Protein 9C79 (pdb70)

Sequence (460 aa):
VQLQESGPGQVVKPSETLSSLTTCSVSGASVTVDYWSWIRQTPERGLEWIGYISYTGRTNYNPSLLKKSSRVTISTDTAKNQVSLKLSSVTAADTAVYYCTRDRRSECPDGSCFAYVMAVWGHGTTVTVSSASSTKGPSVFPLAPSSKSTSGGTTAALGCCLVKDYFPEPVVTVSWNSGALTSGVHTFPAVLQSSGLYSLSSSVVTVPSSSLGTQTYICNVNHKPSNTKKVDKKVEPKSDIVMTQSPESLAVSLGERRATTINCKSNQSLLYSSTNKNYLVWYLLQKPGQPPKLLIYWASTRESGVPDRFSSGSGSGTDFTLTISSLQAEDVAVYYCQQYYLSPLTFGGGTTVEIKRTVAAPSVFIFPPSDEQLKSGTASVVCLLNNFYPREEAKVQWKVDNALQSGNSQESVVTEEQDSKDSTYSLSSTLTLSKADYEKHKVYACEVTQGTTSVTKSFNRGEPADGNNPDPNANPNVDPN

Secondary structure (DSSP, 8-state):
-TT--PEES-SS-----/-EEEEE--SEE-TTS-EEEEEEEESS-TTSSEEEEEEEETTTEEEEEEEEETTS-EEE-GGGTT-EEEEEETTTTEEEEEE-S--GGG-EEEEEEEEEEE-SSSEEEEEEEEEE---EEEEE-SSPPBPPEEEEEPPBSS-SSTTEEEEEEEEEEEBSS--EEEEGGGTB-TTEEEPPPEE-TTS-EEEEEEEEEEGGGTTT---EEEEEEGGGTEEEEEE-PPB-/---EEEE-SEEEEETT--EEEEEEESS--EETTTTEE-EEEEEE-TTS--EEEEETTTEEPTTS-TTEEEEEETTEEEEEESS--GGG-EEEEEEE-SSSSPEE---EEEEEE---BPPEEEEEPPPHHHHTTTEEEEEEEEEEEBSS--EEEEEETTEEP-SSEEEEEPPPPTTT--EEEEEEEEEEHHHHHT--EEEEEEEETTEEEEEEEETT-

Nearest PDB structures (foldseek):
  9c79-assembly1_H  TM=1.004E+00  e=1.188E-42  Homo sapiens
  5fhb-assembly1_H  TM=9.558E-01  e=7.462E-35  Homo sapiens
  8g19-assembly1_H  TM=9.556E-01  e=5.762E-33  Homo sapiens
  6med-assembly2_C  TM=9.195E-01  e=4.012E-31  Homo sapiens
  7s08-assembly2_A  TM=7.778E-01  e=1.285E-31  Homo sapiens

Structure (mmCIF, N/CA/C/O backbone):
data_9C79
#
_entry.id   9C79
#
_cell.length_a   77.493
_cell.length_b   73.892
_cell.length_c   86.573
_cell.angle_alpha   90.000
_cell.angle_beta   104.132
_cell.angle_gamma   90.000
#
_symmetry.space_group_name_H-M   'C 1 2 1'
#
loop_
_entity.id
_entity.type
_entity.pdbx_description
1 polymer 'Monoclonal antibody MAD21-101 Fab Heavy Chain'
2 polymer 'Monoclonal antibody MAD21-101 Fab Light Chain'
3 polymer 'Circumsporozoite protein'
4 branched alpha-L-fucopyranose-(1-6)-2-acetamido-2-deoxy-beta-D-glucopyranose
5 non-polymer 1,2-ETHANEDIOL
6 water water
#
loop_
_atom_site.group_PDB
_atom_site.id
_atom_site.type_symbol
_atom_site.label_atom_id
_atom_site.label_alt_id
_atom_site.label_comp_id
_atom_site.label_asym_id
_atom_site.label_entity_id
_atom_site.label_seq_id
_atom_site.pdbx_PDB_ins_code
_atom_site.Cartn_x
_atom_site.Cartn_y
_atom_site.Cartn_z
_atom_site.occupancy
_atom_site.B_iso_or_equiv
_atom_site.auth_seq_id
_atom_site.auth_comp_id
_atom_site.auth_asym_id
_atom_site.auth_atom_id
_atom_site.pdbx_PDB_model_num
ATOM 15 N N . VAL A 1 2 ? -15.00217 1.16825 35.51632 1.000 17.25489 2 VAL H N 1
ATOM 16 C CA . VAL A 1 2 ? -14.02649 2.14439 35.03200 1.000 19.57847 2 VAL H CA 1
ATOM 17 C C . VAL A 1 2 ? -14.00871 2.03911 33.53032 1.000 18.39278 2 VAL H C 1
ATOM 18 O O . VAL A 1 2 ? -13.95814 0.94370 32.99178 1.000 18.42950 2 VAL H O 1
ATOM 31 N N . GLN A 1 3 ? -14.07408 3.17409 32.85007 1.000 15.61589 3 GLN H N 1
ATOM 32 C CA . GLN A 1 3 ? -14.10352 3.16250 31.38918 1.000 17.39731 3 GLN H CA 1
ATOM 33 C C . GLN A 1 3 ? -13.17185 4.23558 30.85895 1.000 17.28931 3 GLN H C 1
ATOM 34 O O . GLN A 1 3 ? -13.27067 5.39722 31.24576 1.000 15.42903 3 GLN H O 1
ATOM 48 N N . LEU A 1 4 ? -12.27500 3.84726 29.95438 1.000 15.35595 4 LEU H N 1
ATOM 49 C CA . LEU A 1 4 ? -11.34447 4.75769 29.30011 1.000 16.30335 4 LEU H CA 1
ATOM 50 C C . LEU A 1 4 ? -11.67561 4.79128 27.81563 1.000 14.36618 4 LEU H C 1
ATOM 51 O O . LEU A 1 4 ? -11.93164 3.74530 27.21454 1.000 15.90747 4 LEU H O 1
ATOM 67 N N . GLN A 1 5 ? -11.69776 5.98402 27.23194 1.000 14.68100 5 GLN H N 1
ATOM 68 C CA . GLN A 1 5 ? -12.00004 6.13033 25.80754 1.000 17.04784 5 GLN H CA 1
ATOM 69 C C . GLN A 1 5 ? -11.00722 7.08440 25.15665 1.000 17.02943 5 GLN H C 1
ATOM 70 O O . GLN A 1 5 ? -10.99150 8.28087 25.46686 1.000 14.81684 5 GLN H O 1
ATOM 84 N N . GLU A 1 6 ? -10.21062 6.55391 24.23221 1.000 17.13312 6 GLU H N 1
ATOM 85 C CA . GLU A 1 6 ? -9.22667 7.33573 23.49786 1.000 13.47216 6 GLU H CA 1
ATOM 86 C C . GLU A 1 6 ? -9.88342 8.03337 22.31696 1.000 15.93659 6 GLU H C 1
ATOM 87 O O . GLU A 1 6 ? -10.78747 7.48807 21.67587 1.000 19.81980 6 GLU H O 1
ATOM 99 N N . SER A 1 7 ? -9.42382 9.24892 22.02752 1.000 14.74943 7 SER H N 1
ATOM 100 C CA . SER A 1 7 ? -9.82072 9.97167 20.82839 1.000 17.81650 7 SER H CA 1
ATOM 101 C C . SER A 1 7 ? -8.56530 10.36998 20.07943 1.000 20.87229 7 SER H C 1
ATOM 102 O O . SER A 1 7 ? -7.57898 10.79433 20.68515 1.000 16.90107 7 SER H O 1
ATOM 110 N N . GLY A 1 8 ? -8.61274 10.21736 18.76275 1.000 18.82227 8 GLY H N 1
ATOM 111 C CA . GLY A 1 8 ? -7.47816 10.52550 17.92133 1.000 24.15169 8 GLY H CA 1
ATOM 112 C C . GLY A 1 8 ? -7.90257 10.87047 16.51181 1.000 17.81795 8 GLY H C 1
ATOM 113 O O . GLY A 1 8 ? -9.07652 10.78218 16.14559 1.000 21.64436 8 GLY H O 1
ATOM 117 N N . PRO A 1 9 ? -6.92101 11.22287 15.67721 1.000 19.18199 9 PRO H N 1
ATOM 118 C CA . PRO A 1 9 ? -7.20818 11.77028 14.34860 1.000 19.29727 9 PRO H CA 1
ATOM 119 C C . PRO A 1 9 ? -7.35824 10.75807 13.22962 1.000 17.82545 9 PRO H C 1
ATOM 120 O O . PRO A 1 9 ? -7.75076 11.14991 12.12291 1.000 21.12063 9 PRO H O 1
ATOM 131 N N . GLY A 1 10 ? -7.05887 9.49220 13.46303 1.000 15.15188 10 GLY H N 1
ATOM 132 C CA . GLY A 1 10 ? -7.10894 8.49513 12.41775 1.000 13.00119 10 GLY H CA 1
ATOM 133 C C . GLY A 1 10 ? -5.78479 8.49598 11.68242 1.000 14.08947 10 GLY H C 1
ATOM 134 O O . GLY A 1 10 ? -4.89617 7.70696 11.97722 1.000 23.76472 10 GLY H O 1
ATOM 138 N N . GLN A 1 11 ? -5.62036 9.42655 10.75655 1.000 13.45430 11 GLN H N 1
ATOM 139 C CA . GLN A 1 11 ? -4.37196 9.59447 10.03847 1.000 13.48122 11 GLN H CA 1
ATOM 140 C C . GLN A 1 11 ? -3.68031 10.88542 10.47162 1.000 14.94174 11 GLN H C 1
ATOM 141 O O . GLN A 1 11 ? -4.33338 11.89636 10.76034 1.000 15.19985 11 GLN H O 1
ATOM 155 N N . VAL A 1 12 ? -2.35374 10.82713 10.55241 1.000 12.50812 12 VAL H N 1
ATOM 156 C CA A VAL A 1 12 ? -1.49851 11.99928 10.69516 0.708 13.72483 12 VAL H CA 1
ATOM 157 C CA B VAL A 1 12 ? -1.50113 12.00086 10.69036 0.292 13.84168 12 VAL H CA 1
ATOM 158 C C . VAL A 1 12 ? -0.45011 11.94164 9.59143 1.000 13.87110 12 VAL H C 1
ATOM 159 O O . VAL A 1 12 ? -0.05439 10.86419 9.14021 1.000 13.99943 12 VAL H O 1
ATOM 182 N N . LYS A 1 13 ? 0.00191 13.11434 9.15031 1.000 14.28336 13 LYS H N 1
ATOM 183 C CA . LYS A 1 13 ? 0.99192 13.15750 8.08125 1.000 16.75995 13 LYS H CA 1
ATOM 184 C C . LYS A 1 13 ? 2.40884 13.15078 8.65954 1.000 14.21212 13 LYS H C 1
ATOM 185 O O . LYS A 1 13 ? 2.62920 13.60029 9.79561 1.000 14.25225 13 LYS H O 1
ATOM 204 N N . PRO A 1 14 ? 3.38637 12.65090 7.89735 1.000 12.24506 14 PRO H N 1
ATOM 205 C CA .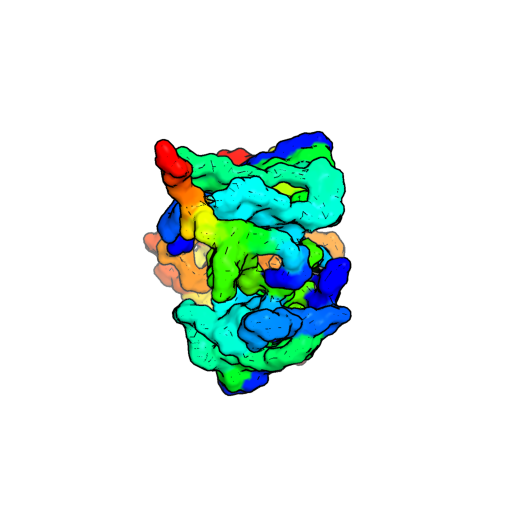 PRO A 1 14 ? 4.76029 12.56846 8.40313 1.000 14.40670 14 PRO H CA 1
ATOM 206 C C . PRO A 1 14 ? 5.27826 13.91048 8.89075 1.000 14.25368 14 PRO H C 1
ATOM 207 O O . PRO A 1 14 ? 4.99247 14.95592 8.31060 1.000 14.96566 14 PRO H O 1
ATOM 218 N N . SER A 1 15 ? 5.98323 13.87303 10.01726 1.000 14.54469 15 SER H N 1
ATOM 219 C CA . SER A 1 15 ? 6.66139 14.98299 10.63423 1.000 13.92274 15 SER H CA 1
ATOM 220 C C . SER A 1 15 ? 5.71932 15.87857 11.42614 1.000 17.42155 15 SER H C 1
ATOM 221 O O . SER A 1 15 ? 6.19018 16.82152 12.07248 1.000 17.79294 15 SER H O 1
ATOM 229 N N . GLU A 1 16 ? 4.41721 15.61286 11.42201 1.000 12.11389 16 GLU H N 1
ATOM 230 C CA . GLU A 1 16 ? 3.47323 16.32721 12.25652 1.000 14.14975 16 GLU H CA 1
ATOM 231 C C . GLU A 1 16 ? 3.52576 15.77622 13.68093 1.000 13.22076 16 GLU H C 1
ATOM 232 O O . GLU A 1 16 ? 4.24200 14.82227 13.99660 1.000 15.36413 16 GLU H O 1
ATOM 244 N N . THR A 1 17 ? 2.77298 16.42697 14.55761 1.000 15.84855 17 THR H N 1
ATOM 245 C CA . THR A 1 17 ? 2.63629 15.98486 15.92933 1.000 12.73065 17 THR H CA 1
ATOM 246 C C . THR A 1 17 ? 1.30100 15.26885 16.06391 1.000 15.84624 17 THR H C 1
ATOM 247 O O . THR A 1 17 ? 0.25902 15.78567 15.63716 1.000 20.44907 17 THR H O 1
ATOM 258 N N . LEU A 1 18 ? 1.34368 14.08252 16.66481 1.000 13.61270 18 LEU H N 1
ATOM 259 C CA . LEU A 1 18 ? 0.15582 13.32084 17.02190 1.000 13.46754 18 LEU H CA 1
ATOM 260 C C . LEU A 1 18 ? -0.32593 13.77401 18.39054 1.000 14.72339 18 LEU H C 1
ATOM 261 O O . LEU A 1 18 ? 0.46925 13.84710 19.32229 1.000 15.41547 18 LEU H O 1
ATOM 277 N N A SER A 1 19 ? -1.63060 14.02888 18.51184 0.398 14.60841 19 SER H N 1
ATOM 278 N N B SER A 1 19 ? -1.60503 14.11289 18.48528 0.602 14.19234 19 SER H N 1
ATOM 279 C CA A SER A 1 19 ? -2.24373 14.45288 19.77130 0.398 13.22659 19 SER H CA 1
ATOM 280 C CA B SER A 1 19 ? -2.23530 14.42482 19.76141 0.602 13.15984 19 SER H CA 1
ATOM 281 C C A SER A 1 19 ? -3.43920 13.56168 20.08061 0.398 15.43023 19 SER H C 1
ATOM 282 C C B SER A 1 19 ? -3.35919 13.42945 19.99436 0.602 14.48709 19 SER H C 1
ATOM 283 O O A SER A 1 19 ? -4.43829 13.59565 19.36121 0.398 10.22520 19 SER H O 1
ATOM 284 O O B SER A 1 19 ? -4.20036 13.22694 19.11763 0.602 17.19464 19 SER H O 1
ATOM 299 N N . LEU A 1 20 ? -3.35925 12.79871 21.17460 1.000 14.74676 20 LEU H N 1
ATOM 300 C CA . LEU A 1 20 ? -4.42940 11.90557 21.58516 1.000 12.94526 20 LEU H CA 1
ATOM 301 C C . LEU A 1 20 ? -4.95306 12.30884 22.95778 1.000 12.12716 20 LEU H C 1
ATOM 302 O O . LEU A 1 20 ? -4.21646 12.85873 23.78433 1.000 15.64384 20 LEU H O 1
ATOM 319 N N . THR A 1 21 ? -6.23031 12.00452 23.20335 1.000 13.40264 21 THR H N 1
ATOM 320 C CA A THR A 1 21 ? -6.87914 12.25655 24.48757 0.626 14.47156 21 THR H CA 1
ATOM 321 C CA B THR A 1 21 ? -6.82531 12.23496 24.51202 0.374 14.61747 21 THR H CA 1
ATOM 322 C C . THR A 1 21 ? -7.48822 10.95888 24.99618 1.000 16.30255 21 THR H C 1
ATOM 323 O O . THR A 1 21 ? -7.96526 10.14518 24.21762 1.000 17.42470 21 THR H O 1
ATOM 344 N N . CYS A 1 22 ? -7.48154 10.77785 26.30966 1.000 13.81092 22 CYS H N 1
ATOM 345 C CA . CYS A 1 22 ? -8.11315 9.64234 26.96754 1.000 16.57081 22 CYS H CA 1
ATOM 346 C C . CYS A 1 22 ? -9.15288 10.20371 27.93251 1.000 15.61340 22 CYS H C 1
ATOM 347 O O . CYS A 1 22 ? -8.79211 10.89163 28.89595 1.000 18.03996 22 CYS H O 1
ATOM 354 N N . SER A 1 23 ? -10.42829 9.90742 27.67446 1.000 15.92200 23 SER H N 1
ATOM 355 C CA . SER A 1 23 ? -11.52143 10.33765 28.54314 1.000 17.67068 23 SER H CA 1
ATOM 356 C C . SER A 1 23 ? -11.79582 9.23592 29.55204 1.000 15.68506 23 SER H C 1
ATOM 357 O O . SER A 1 23 ? -11.90497 8.06567 29.18037 1.000 18.58979 23 SER H O 1
ATOM 365 N N . VAL A 1 24 ? -11.87905 9.60311 30.82992 1.000 16.60013 24 VAL H N 1
ATOM 366 C CA . VAL A 1 24 ? -11.91634 8.63406 31.92422 1.000 14.14826 24 VAL H CA 1
ATOM 367 C C . VAL A 1 24 ? -13.22662 8.78239 32.68603 1.000 16.53758 24 VAL H C 1
ATOM 368 O O . VAL A 1 24 ? -13.58961 9.88893 33.07736 1.000 18.57069 24 VAL H O 1
ATOM 381 N N . SER A 1 25 ? -13.92461 7.66058 32.87656 1.000 14.66806 25 SER H N 1
ATOM 382 C CA . SER A 1 25 ? -15.11998 7.56825 33.71441 1.000 18.04767 25 SER H CA 1
ATOM 383 C C . SER A 1 25 ? -14.94963 6.48660 34.77939 1.000 18.65581 25 SER H C 1
ATOM 384 O O . SER A 1 25 ? -14.34233 5.43999 34.54615 1.000 17.71684 25 SER H O 1
ATOM 392 N N . GLY A 1 26 ? -15.51733 6.73319 35.96544 1.000 17.80420 26 GLY H N 1
ATOM 393 C CA . GLY A 1 26 ? -15.46066 5.76686 37.04678 1.000 18.22345 26 GLY H CA 1
ATOM 394 C C . GLY A 1 26 ? -14.16770 5.74867 37.82880 1.000 14.85157 26 GLY H C 1
ATOM 395 O O . GLY A 1 26 ? -13.96497 4.83603 38.65225 1.000 20.30854 26 GLY H O 1
ATOM 399 N N . ALA A 1 27 ? -13.29257 6.72566 37.60448 1.000 15.73503 27 ALA H N 1
ATOM 400 C CA . ALA A 1 27 ? -12.01420 6.86037 38.28913 1.000 15.04724 27 ALA H CA 1
ATOM 401 C C . ALA A 1 27 ? -11.55258 8.29129 38.08232 1.000 15.48655 27 ALA H C 1
ATOM 402 O O . ALA A 1 27 ? -11.97559 8.95848 37.14180 1.000 17.46607 27 ALA H O 1
ATOM 409 N N . SER A 1 28 ? -10.68317 8.76484 38.96299 1.000 17.87113 28 SER H N 1
ATOM 410 C CA . SER A 1 28 ? -10.18081 10.12866 38.87809 1.000 16.88929 28 SER H CA 1
ATOM 411 C C . SER A 1 28 ? -8.74529 10.13940 38.36902 1.000 15.21401 28 SER H C 1
ATOM 412 O O . SER A 1 28 ? -7.90484 9.37021 38.84183 1.000 16.36116 28 SER H O 1
ATOM 420 N N . VAL A 1 29 ? -8.44913 11.03843 37.42321 1.000 17.39371 29 VAL H N 1
ATOM 421 C CA . VAL A 1 29 ? -7.06788 11.18487 36.96742 1.000 16.48930 29 VAL H CA 1
ATOM 422 C C . VAL A 1 29 ? -6.15164 11.78991 38.02447 1.000 19.97958 29 VAL H C 1
ATOM 423 O O . VAL A 1 29 ? -4.92774 11.80606 37.83352 1.000 19.11170 29 VAL H O 1
ATOM 436 N N . THR A 1 30 ? -6.70242 12.27060 39.14749 1.000 17.31397 30 THR H N 1
ATOM 437 C CA . THR A 1 30 ? -5.88608 12.70447 40.27928 1.000 17.86890 30 THR H CA 1
ATOM 438 C C . THR A 1 30 ? -5.30296 11.54992 41.09426 1.000 17.98154 30 THR H C 1
ATOM 439 O O . THR A 1 30 ? -4.48737 11.79842 41.99571 1.000 18.04004 30 THR H O 1
ATOM 450 N N . VAL A 1 31 ? -5.68596 10.31011 40.81336 1.000 17.90487 31 VAL H N 1
ATOM 451 C CA . VAL A 1 31 ? -5.30547 9.15460 41.61416 1.000 15.34573 31 VAL H CA 1
ATOM 452 C C . VAL A 1 31 ? -4.47489 8.19301 40.77315 1.000 17.29475 31 VAL H C 1
ATOM 453 O O . VAL A 1 31 ? -4.75330 7.99696 39.58573 1.000 17.42317 31 VAL H O 1
ATOM 466 N N . ASP A 1 32 ? -3.48237 7.58014 41.40069 1.000 16.66271 32 ASP H N 1
ATOM 467 C CA . ASP A 1 32 ? -2.68335 6.47090 40.82895 1.000 14.18500 32 ASP H CA 1
ATOM 468 C C . ASP A 1 32 ? -1.95872 6.94210 39.55611 1.000 16.24155 32 ASP H C 1
ATOM 469 O O . ASP A 1 32 ? -1.49299 8.09167 39.49204 1.000 16.37987 32 ASP H O 1
ATOM 478 N N . TYR A 1 33 ? -1.83923 6.06967 38.55898 1.000 15.44204 33 TYR H N 1
ATOM 479 C CA . TYR A 1 33 ? -0.93330 6.24342 37.43169 1.000 14.08092 33 TYR H CA 1
ATOM 480 C C . TYR A 1 33 ? -1.68887 5.95942 36.14239 1.000 13.32194 33 TYR H C 1
ATOM 481 O O . TYR A 1 33 ? -2.63536 5.17923 36.12411 1.000 13.80887 33 TYR H O 1
ATOM 499 N N . TRP A 1 34 ? -1.24531 6.59557 35.05517 1.000 13.89982 34 TRP H N 1
ATOM 500 C CA . TRP A 1 34 ? -1.94382 6.51900 33.77489 1.000 11.19643 34 TRP H CA 1
ATOM 501 C C . TRP A 1 34 ? -0.87926 6.36764 32.70796 1.000 13.57832 34 TRP H C 1
ATOM 502 O O . TRP A 1 34 ? -0.02392 7.24843 32.57330 1.000 14.16140 34 TRP H O 1
ATOM 523 N N . SER A 1 35 ? -0.92601 5.25276 31.97692 1.000 14.63482 35 SER H N 1
ATOM 524 C CA . SER A 1 35 ? 0.05856 4.93557 30.95041 1.000 11.60560 35 SER H CA 1
ATOM 525 C C . SER A 1 35 ? -0.54489 5.09818 29.55894 1.000 12.77876 35 SER H C 1
ATOM 526 O O . SER A 1 35 ? -1.75903 5.03931 29.35652 1.000 13.23714 35 SER H O 1
ATOM 534 N N . TRP A 1 36 ? 0.34477 5.24973 28.58433 1.000 13.38964 36 TRP H N 1
ATOM 535 C CA . TRP A 1 36 ? 0.00299 5.06978 27.18829 1.000 10.15837 36 TRP H CA 1
ATOM 536 C C . TRP A 1 36 ? 0.82537 3.92169 26.63401 1.000 11.34387 36 TRP H C 1
ATOM 537 O O . TRP A 1 36 ? 2.01938 3.82737 26.92296 1.000 13.52251 36 TRP H O 1
ATOM 558 N N . ILE A 1 37 ? 0.15793 3.03963 25.87263 1.000 13.56628 37 ILE H N 1
ATOM 559 C CA . ILE A 1 37 ? 0.71822 1.85206 25.23799 1.000 11.48556 37 ILE H CA 1
ATOM 560 C C . ILE A 1 37 ? 0.40128 1.93919 23.75423 1.000 12.12914 37 ILE H C 1
ATOM 561 O O . ILE A 1 37 ? -0.62538 2.49035 23.35821 1.000 12.52211 37 ILE H O 1
ATOM 577 N N . ARG A 1 38 ? 1.26334 1.36862 22.92010 1.000 10.15075 38 ARG H N 1
ATOM 578 C CA . ARG A 1 38 ? 0.89572 1.17725 21.52710 1.000 10.76447 38 ARG H CA 1
ATOM 579 C C . ARG A 1 38 ? 1.22556 -0.23909 21.06842 1.000 11.03637 38 ARG H C 1
ATOM 580 O O . ARG A 1 38 ? 2.10160 -0.92199 21.59847 1.000 13.63946 38 ARG H O 1
ATOM 601 N N . GLN A 1 39 ? 0.51056 -0.65353 20.03452 1.000 10.08170 39 GLN H N 1
ATOM 602 C CA . GLN A 1 39 ? 0.56198 -2.02816 19.56407 1.000 9.54978 39 GLN H CA 1
ATOM 603 C C . GLN A 1 39 ? 0.65800 -2.06170 18.04553 1.000 9.19947 39 GLN H C 1
ATOM 604 O O . GLN A 1 39 ? -0.11492 -1.38967 17.33739 1.000 11.38796 39 GLN H O 1
ATOM 618 N N . THR A 1 40 ? 1.57725 -2.88914 17.54484 1.000 14.35145 40 THR H N 1
ATOM 619 C CA . THR A 1 40 ? 1.66209 -3.21133 16.13073 1.000 16.30731 40 THR H CA 1
ATOM 620 C C . THR A 1 40 ? 1.84966 -4.71122 15.97426 1.000 18.31880 40 THR H C 1
ATOM 621 O O . THR A 1 40 ? 2.31947 -5.38492 16.89438 1.000 14.29356 40 THR H O 1
ATOM 632 N N . PRO A 1 41 ? 1.53017 -5.25867 14.79256 1.000 21.63971 41 PRO H N 1
ATOM 633 C CA . PRO A 1 41 ? 1.88773 -6.66195 14.50470 1.000 24.59269 41 PRO H CA 1
ATOM 634 C C . PRO A 1 41 ? 3.36530 -6.98324 14.67960 1.000 24.01634 41 PRO H C 1
ATOM 635 O O . PRO A 1 41 ? 3.70567 -8.02144 15.26083 1.000 21.85085 41 PRO H O 1
ATOM 646 N N . GLU A 1 42 ? 4.26422 -6.10534 14.23528 1.000 21.63214 42 GLU H N 1
ATOM 647 C CA . GLU A 1 42 ? 5.68498 -6.45530 14.18961 1.000 23.03054 42 GLU H CA 1
ATOM 648 C C . GLU A 1 42 ? 6.36996 -6.27329 15.53240 1.000 26.64757 42 GLU H C 1
ATOM 649 O O . GLU A 1 42 ? 7.26446 -7.04301 15.89804 1.000 26.36599 42 GLU H O 1
ATOM 661 N N . ARG A 1 43 ? 5.98015 -5.26413 16.28639 1.000 16.94089 43 ARG H N 1
ATOM 662 C CA . ARG A 1 43 ? 6.68495 -4.95372 17.50158 1.000 18.54965 43 ARG H CA 1
ATOM 663 C C . ARG A 1 43 ? 5.94296 -5.43097 18.72880 1.000 16.13881 43 ARG H C 1
ATOM 664 O O . ARG A 1 43 ? 6.54526 -5.48622 19.80306 1.000 25.67164 43 ARG H O 1
ATOM 685 N N . GLY A 1 44 ? 4.66326 -5.80072 18.59204 1.000 15.01171 44 GLY H N 1
ATOM 686 C CA . GLY A 1 44 ? 3.87221 -6.16156 19.75747 1.000 14.81803 44 GLY H CA 1
ATOM 687 C C . GLY A 1 44 ? 3.46476 -4.93813 20.56147 1.000 13.46171 44 GLY H C 1
ATOM 688 O O . GLY A 1 44 ? 3.21006 -3.85228 20.03997 1.000 14.61818 44 GLY H O 1
ATOM 693 N N . LEU A 1 45 ? 3.41515 -5.13235 21.87027 1.000 15.22949 45 LEU H N 1
ATOM 694 C CA . LEU A 1 45 ? 3.00226 -4.08006 22.78491 1.000 12.59627 45 LEU H CA 1
ATOM 695 C C . LEU A 1 45 ? 4.21523 -3.32475 23.28961 1.000 14.22237 45 LEU H C 1
ATOM 696 O O . LEU A 1 45 ? 5.18976 -3.94049 23.75152 1.000 15.67082 45 LEU H O 1
ATOM 712 N N . GLU A 1 46 ? 4.16199 -1.99378 23.20618 1.000 13.85546 46 GLU H N 1
ATOM 713 C CA . GLU A 1 46 ? 5.25152 -1.12084 23.63897 1.000 12.31562 46 GLU H CA 1
ATOM 714 C C . GLU A 1 46 ? 4.69566 -0.07057 24.59151 1.000 14.58922 46 GLU H C 1
ATOM 715 O O . GLU A 1 46 ? 3.76621 0.66612 24.23843 1.000 14.02640 46 GLU H O 1
ATOM 727 N N . TRP A 1 47 ? 5.25426 -0.00335 25.80334 1.000 13.52821 47 TRP H N 1
ATOM 728 C CA . TRP A 1 47 ? 4.86608 1.03166 26.74352 1.000 15.19921 47 TRP H CA 1
ATOM 729 C C . TRP A 1 47 ? 5.52628 2.35630 26.38481 1.000 12.90020 47 TRP H C 1
ATOM 730 O O . TRP A 1 47 ? 6.74679 2.42401 26.19947 1.000 14.87933 47 TRP H O 1
ATOM 751 N N . ILE A 1 48 ? 4.72963 3.40377 26.25856 1.000 11.62050 48 ILE H N 1
ATOM 752 C CA . ILE A 1 48 ? 5.24361 4.71307 25.87707 1.000 12.49274 48 ILE H CA 1
ATOM 753 C C . ILE A 1 48 ? 5.70538 5.48299 27.09330 1.000 14.43347 48 ILE H C 1
ATOM 754 O O . ILE A 1 48 ? 6.75804 6.11215 27.08832 1.000 15.33260 48 ILE H O 1
ATOM 770 N N . GLY A 1 49 ? 4.91067 5.45616 28.14446 1.000 12.17017 49 GLY H N 1
ATOM 771 C CA . GLY A 1 49 ? 5.23184 6.23022 29.33035 1.000 18.08772 49 GLY H CA 1
ATOM 772 C C . GLY A 1 49 ? 4.02101 6.29152 30.23070 1.000 14.12876 49 GLY H C 1
ATOM 773 O O . GLY A 1 49 ? 2.92735 5.83879 29.87776 1.000 14.39736 49 GLY H O 1
ATOM 777 N N . TYR A 1 50 ? 4.23662 6.85194 31.42487 1.000 14.33677 50 TYR H N 1
ATOM 778 C CA . TYR A 1 50 ? 3.11820 7.16578 32.30153 1.000 16.62667 50 TYR H CA 1
ATOM 779 C C . TYR A 1 50 ? 3.26178 8.54941 32.92107 1.000 14.57218 50 TYR H C 1
ATOM 780 O O . TYR A 1 50 ? 4.31445 9.19351 32.86136 1.000 13.70753 50 TYR H O 1
ATOM 798 N N . ILE A 1 51 ? 2.18114 8.96524 33.56898 1.000 15.57156 51 ILE H N 1
ATOM 799 C CA . ILE A 1 51 ? 2.17427 10.11621 34.46566 1.000 16.79967 51 ILE H CA 1
ATOM 800 C C . ILE A 1 51 ? 1.60573 9.65872 35.79759 1.000 17.91753 51 ILE H C 1
ATOM 801 O O . ILE A 1 51 ? 0.64252 8.88090 35.84845 1.000 14.62405 51 ILE H O 1
ATOM 817 N N . SER A 1 52 ? 2.20953 10.13556 36.87607 1.000 16.64941 52 SER H N 1
ATOM 818 C CA . SER A 1 52 ? 1.74852 9.80707 38.21836 1.000 16.93693 52 SER H CA 1
ATOM 819 C C . SER A 1 52 ? 0.86045 10.90200 38.78099 1.000 15.46691 52 SER H C 1
ATOM 820 O O . SER A 1 52 ? 0.75437 12.00427 38.24795 1.000 17.34144 52 SER H O 1
ATOM 828 N N . TYR A 1 53 ? 0.23242 10.56067 39.91587 1.000 16.93261 53 TYR H N 1
ATOM 829 C CA . TYR A 1 53 ? -0.63991 11.47120 40.64759 1.000 18.94339 53 TYR H CA 1
ATOM 830 C C . TYR A 1 53 ? 0.07880 12.71008 41.16749 1.000 23.18460 53 TYR H C 1
ATOM 831 O O . TYR A 1 53 ? -0.59446 13.67486 41.55886 1.000 20.26626 53 TYR H O 1
ATOM 849 N N . THR A 1 54 ? 1.41233 12.71671 41.19894 1.000 19.04292 54 THR H N 1
ATOM 850 C CA . THR A 1 54 ? 2.13912 13.94164 41.51355 1.000 23.90464 54 THR H CA 1
ATOM 851 C C . THR A 1 54 ? 2.40761 14.81160 40.29955 1.000 28.65717 54 THR H C 1
ATOM 852 O O . THR A 1 54 ? 2.88097 15.94001 40.45844 1.000 25.76312 54 THR H O 1
ATOM 863 N N . GLY A 1 55 ? 2.14206 14.32324 39.09312 1.000 20.69807 55 GLY H N 1
ATOM 864 C CA . GLY A 1 55 ? 2.54980 15.01458 37.89478 1.000 19.83122 55 GLY H CA 1
ATOM 865 C C . GLY A 1 55 ? 3.86457 14.53382 37.33277 1.000 16.92801 55 GLY H C 1
ATOM 866 O O . GLY A 1 55 ? 4.23124 14.96866 36.23381 1.000 23.45761 55 GLY H O 1
ATOM 870 N N . ARG A 1 56 ? 4.56918 13.64683 38.04205 1.000 18.40505 56 ARG H N 1
ATOM 871 C CA . ARG A 1 56 ? 5.82424 13.09650 37.54185 1.000 17.33393 56 ARG H CA 1
ATOM 872 C C . ARG A 1 56 ? 5.53775 12.28251 36.28284 1.000 20.48464 56 ARG H C 1
ATOM 873 O O . ARG A 1 56 ? 4.61414 11.46250 36.25122 1.000 19.25521 56 ARG H O 1
ATOM 894 N N . THR A 1 57 ? 6.32391 12.51802 35.24674 1.000 18.92787 57 THR H N 1
ATOM 895 C CA . THR A 1 57 ? 6.24355 11.73615 34.02322 1.000 18.37057 57 THR H CA 1
ATOM 896 C C . THR A 1 57 ? 7.45460 10.81777 33.91543 1.000 16.56014 57 THR H C 1
ATOM 897 O O . THR A 1 57 ? 8.53811 11.10623 34.43043 1.000 19.22265 57 THR H O 1
ATOM 908 N N . ASN A 1 58 ? 7.22866 9.67282 33.28530 1.000 14.05305 58 ASN H N 1
ATOM 909 C CA . ASN A 1 58 ? 8.21813 8.61526 33.14603 1.000 14.74090 58 ASN H CA 1
ATOM 910 C C . ASN A 1 58 ? 8.03230 8.05420 31.73956 1.000 16.68993 58 ASN H C 1
ATOM 911 O O . ASN A 1 58 ? 7.03007 7.37917 31.46680 1.000 17.75153 58 ASN H O 1
ATOM 922 N N . TYR A 1 59 ? 8.97088 8.35839 30.84307 1.000 15.95946 59 TYR H N 1
ATOM 923 C CA . TYR A 1 59 ? 8.84402 8.01356 29.42784 1.000 14.91638 59 TYR H CA 1
ATOM 924 C C . TYR A 1 59 ? 9.82379 6.92589 28.99863 1.000 15.77353 59 TYR H C 1
ATOM 925 O O . TYR A 1 59 ? 10.95603 6.84168 29.48356 1.000 17.90955 59 TYR H O 1
ATOM 943 N N . ASN A 1 60 ? 9.39191 6.09885 28.05820 1.000 15.33549 60 ASN H N 1
ATOM 944 C CA . ASN A 1 60 ? 10.30444 5.13171 27.47396 1.000 15.82608 60 ASN H CA 1
ATOM 945 C C . ASN A 1 60 ? 11.44050 5.86406 26.75691 1.000 16.10803 60 ASN H C 1
ATOM 946 O O . ASN A 1 60 ? 11.17769 6.75302 25.93527 1.000 21.12935 60 ASN H O 1
ATOM 957 N N . PRO A 1 61 ? 12.69973 5.53687 27.05575 1.000 19.39534 61 PRO H N 1
ATOM 958 C CA . PRO A 1 61 ? 13.82095 6.15763 26.33739 1.000 27.80238 61 PRO H CA 1
ATOM 959 C C . PRO A 1 61 ? 13.76883 5.94179 24.83287 1.000 22.09860 61 PRO H C 1
ATOM 960 O O . PRO A 1 61 ? 14.38476 6.71272 24.08665 1.000 34.32562 61 PRO H O 1
ATOM 971 N N . SER A 1 62 ? 13.03322 4.93440 24.35477 1.000 20.13872 62 SER H N 1
ATOM 972 C CA . SER A 1 62 ? 12.88498 4.72369 22.91588 1.000 21.49689 62 SER H CA 1
ATOM 973 C C . SER A 1 62 ? 12.13580 5.85501 22.22432 1.000 32.62654 62 SER H C 1
ATOM 974 O O . SER A 1 62 ? 12.21870 5.95651 20.99436 1.000 29.39772 62 SER H O 1
ATOM 982 N N A LEU A 1 63 ? 11.32644 6.64887 22.90815 0.460 21.67308 63 LEU H N 1
ATOM 983 N N B LEU A 1 63 ? 11.53309 6.75236 23.03340 0.540 24.34522 63 LEU H N 1
ATOM 984 C CA A LEU A 1 63 ? 10.61243 7.65672 22.12728 0.460 26.42577 63 LEU H CA 1
ATOM 985 C CA B LEU A 1 63 ? 10.60741 7.80598 22.63578 0.540 24.46511 63 LEU H CA 1
ATOM 986 C C A LEU A 1 63 ? 11.46657 8.88460 21.82589 0.460 25.64713 63 LEU H C 1
ATOM 987 C C B LEU A 1 63 ? 10.72208 9.08437 23.47930 0.540 22.74699 63 LEU H C 1
ATOM 988 O O A LEU A 1 63 ? 11.00180 9.79702 21.12979 0.460 18.86131 63 LEU H O 1
ATOM 989 O O B LEU A 1 63 ? 10.13624 10.10730 23.10824 0.540 21.15652 63 LEU H O 1
ATOM 1020 N N A LYS A 1 64 ? 12.71435 8.89717 22.29619 0.460 25.17077 64 LYS H N 1
ATOM 1021 N N B LYS A 1 64 ? 11.44137 9.04768 24.61504 0.540 15.86316 64 LYS H N 1
ATOM 1022 C CA A LYS A 1 64 ? 13.71623 9.89142 21.90616 0.460 16.18178 64 LYS H CA 1
ATOM 1023 C CA B LYS A 1 64 ? 11.45067 10.16563 25.56572 0.540 18.83938 64 LYS H CA 1
ATOM 1024 C C A LYS A 1 64 ? 13.27764 11.32311 22.20733 0.460 19.51449 64 LYS H C 1
ATOM 1025 C C B LYS A 1 64 ? 11.49622 11.53630 24.88621 0.540 20.67479 64 LYS H C 1
ATOM 1026 O O A LYS A 1 64 ? 13.53850 12.24765 21.43200 0.460 22.15281 64 LYS H O 1
ATOM 1027 O O B LYS A 1 64 ? 10.70298 12.42997 25.21205 0.540 29.79384 64 LYS H O 1
ATOM 1064 N N A SER A 1 65 ? 12.62261 11.51433 23.35240 0.460 17.47141 65 SER H N 1
ATOM 1065 N N B SER A 1 65 ? 12.40874 11.71025 23.92543 0.540 19.54895 65 SER H N 1
ATOM 1066 C CA A SER A 1 65 ? 12.23563 12.82642 23.87205 0.460 16.96465 65 SER H CA 1
ATOM 1067 C CA B SER A 1 65 ? 12.62457 13.01413 23.30223 0.540 25.08646 65 SER H CA 1
ATOM 1068 C C A SER A 1 65 ? 11.08053 13.46989 23.10586 0.460 19.47617 65 SER H C 1
ATOM 1069 C C B SER A 1 65 ? 11.38895 13.56450 22.59309 0.540 15.99359 65 SER H C 1
ATOM 1070 O O A SER A 1 65 ? 10.77294 14.64729 23.32567 0.460 24.92108 65 SER H O 1
ATOM 1071 O O B SER A 1 65 ? 11.32315 14.77595 22.34981 0.540 18.96225 65 SER H O 1
ATOM 1086 N N . ARG A 1 66 ? 10.41783 12.71527 22.23327 1.000 17.22135 66 ARG H N 1
ATOM 1087 C CA . ARG A 1 66 ? 9.30581 13.15266 21.39959 1.000 15.99333 66 ARG H CA 1
ATOM 1088 C C . ARG A 1 66 ? 7.95867 13.10885 22.09945 1.000 16.04731 66 ARG H C 1
ATOM 1089 O O . ARG A 1 66 ? 6.95409 13.48170 21.48927 1.000 16.99500 66 ARG H O 1
ATOM 1111 N N . VAL A 1 67 ? 7.89549 12.67765 23.34956 1.000 17.71658 67 VAL H N 1
ATOM 1112 C CA . VAL A 1 67 ? 6.61324 12.38791 23.98405 1.000 16.26601 67 VAL H CA 1
ATOM 1113 C C . VAL A 1 67 ? 6.34889 13.35993 25.11987 1.000 17.68013 67 VAL H C 1
ATOM 1114 O O . VAL A 1 67 ? 7.27149 13.74598 25.84376 1.000 18.23727 67 VAL H O 1
ATOM 1127 N N . THR A 1 68 ? 5.09152 13.78044 25.24464 1.000 18.11958 68 THR H N 1
ATOM 1128 C CA . THR A 1 68 ? 4.59868 14.46336 26.43243 1.000 15.56326 68 THR H CA 1
ATOM 1129 C C . THR A 1 68 ? 3.31430 13.78833 26.87739 1.000 15.40863 68 THR H C 1
ATOM 1130 O O . THR A 1 68 ? 2.41745 13.56059 26.06095 1.000 17.40044 68 THR H O 1
ATOM 1141 N N . ILE A 1 69 ? 3.21454 13.49432 28.16987 1.000 14.44664 69 ILE H N 1
ATOM 1142 C CA . ILE A 1 69 ? 1.98766 12.98214 28.76479 1.000 15.03377 69 ILE H CA 1
ATOM 1143 C C . ILE A 1 69 ? 1.55341 13.98513 29.82530 1.000 18.04202 69 ILE H C 1
ATOM 1144 O O . ILE A 1 69 ? 2.38938 14.48894 30.58226 1.000 17.40487 69 ILE H O 1
ATOM 1160 N N . SER A 1 70 ? 0.26723 14.30675 29.84160 1.000 17.57169 70 SER H N 1
ATOM 1161 C CA . SER A 1 70 ? -0.26161 15.27151 30.80039 1.000 19.07613 70 SER H CA 1
ATOM 1162 C C . SER A 1 70 ? -1.67012 14.86252 31.20017 1.000 20.53503 70 SER H C 1
ATOM 1163 O O . SER A 1 70 ? -2.28663 13.97711 30.59878 1.000 21.08254 70 SER H O 1
ATOM 1171 N N . THR A 1 71 ? -2.15744 15.47231 32.27920 1.000 18.99000 71 THR H N 1
ATOM 1172 C CA . THR A 1 71 ? -3.53492 15.26796 32.70734 1.000 22.22592 71 THR H CA 1
ATOM 1173 C C . THR A 1 71 ? -4.23547 16.61217 32.79203 1.000 20.07419 71 THR H C 1
ATOM 1174 O O . THR A 1 71 ? -3.60413 17.64418 33.02343 1.000 23.72978 71 THR H O 1
ATOM 1185 N N . ASP A 1 72 ? -5.54763 16.58055 32.61170 1.000 20.08531 72 ASP H N 1
ATOM 1186 C CA . ASP A 1 72 ? -6.41175 17.74626 32.78593 1.000 18.77058 72 ASP H CA 1
ATOM 1187 C C . ASP A 1 72 ? -7.43138 17.32510 33.84082 1.000 18.35527 72 ASP H C 1
ATOM 1188 O O . ASP A 1 72 ? -8.33083 16.52796 33.56073 1.000 19.05030 72 ASP H O 1
ATOM 1197 N N . THR A 1 73 ? -7.25388 17.79468 35.07927 1.000 24.20432 73 THR H N 1
ATOM 1198 C CA . THR A 1 73 ? -8.12278 17.31677 36.15318 1.000 24.86003 73 THR H CA 1
ATOM 1199 C C . THR A 1 73 ? -9.54319 17.84503 36.00268 1.000 27.46675 73 THR H C 1
ATOM 1200 O O . THR A 1 73 ? -10.50712 17.15626 36.36853 1.000 27.71744 73 THR H O 1
ATOM 1211 N N . ALA A 1 74 ? -9.68958 19.04603 35.44070 1.000 25.98869 74 ALA H N 1
ATOM 1212 C CA . ALA A 1 74 ? -11.01012 19.62848 35.23992 1.000 28.48245 74 ALA H CA 1
ATOM 1213 C C . ALA A 1 74 ? -11.85738 18.77926 34.30535 1.000 31.09692 74 ALA H C 1
ATOM 1214 O O . ALA A 1 74 ? -13.06740 18.63334 34.50633 1.000 28.82192 74 ALA H O 1
ATOM 1221 N N . LYS A 1 75 ? -11.24363 18.21623 33.26959 1.000 21.35775 75 LYS H N 1
ATOM 1222 C CA . LYS A 1 75 ? -11.94770 17.40927 32.29171 1.000 23.08085 75 LYS H CA 1
ATOM 1223 C C . LYS A 1 75 ? -11.84126 15.91837 32.58089 1.000 20.30413 75 LYS H C 1
ATOM 1224 O O . LYS A 1 75 ? -12.46712 15.11966 31.87461 1.000 20.08034 75 LYS H O 1
ATOM 1243 N N . ASN A 1 76 ? -11.07671 15.53382 33.60555 1.000 19.44195 76 ASN H N 1
ATOM 1244 C CA . ASN A 1 76 ? -10.76883 14.14135 33.92572 1.000 14.69920 76 ASN H CA 1
ATOM 1245 C C . ASN A 1 76 ? -10.27423 13.38690 32.68679 1.000 16.39279 76 ASN H C 1
ATOM 1246 O O . ASN A 1 76 ? -10.81885 12.36401 32.28303 1.000 17.04802 76 ASN H O 1
ATOM 1257 N N . GLN A 1 77 ? -9.19965 13.91749 32.11157 1.000 17.63974 77 GLN H N 1
ATOM 1258 C CA . GLN A 1 77 ? -8.63112 13.39745 30.87884 1.000 16.25189 77 GLN H CA 1
ATOM 1259 C C . GLN A 1 77 ? -7.12825 13.24592 31.02465 1.000 16.73041 77 GLN H C 1
ATOM 1260 O O . GLN A 1 77 ? -6.48896 13.95521 31.80457 1.000 18.00555 77 GLN H O 1
ATOM 1274 N N . VAL A 1 78 ? -6.57173 12.31735 30.22747 1.000 16.45748 78 VAL H N 1
ATOM 1275 C CA . VAL A 1 78 ? -5.13494 12.13236 30.07925 1.000 16.58743 78 VAL H CA 1
ATOM 1276 C C . VAL A 1 78 ? -4.82631 12.41110 28.61430 1.000 15.62487 78 VAL H C 1
ATOM 1277 O O . VAL A 1 78 ? -5.63888 12.08509 27.74815 1.000 16.82762 78 VAL H O 1
ATOM 1290 N N . SER A 1 79 ? -3.67889 13.01646 28.33546 1.000 14.91963 79 SER H N 1
ATOM 1291 C CA . SER A 1 79 ? -3.32743 13.30733 26.95023 1.000 14.68882 79 SER H CA 1
ATOM 1292 C C . SER A 1 79 ? -1.93132 12.79820 26.62105 1.000 13.59386 79 SER H C 1
ATOM 1293 O O . SER A 1 79 ? -1.08167 12.56048 27.49012 1.000 15.77279 79 SER H O 1
ATOM 1301 N N . LEU A 1 80 ? -1.71850 12.59665 25.31517 1.000 13.32800 80 LEU H N 1
ATOM 1302 C CA . LEU A 1 80 ? -0.42568 12.19677 24.77266 1.000 14.13177 80 LEU H CA 1
ATOM 1303 C C . LEU A 1 80 ? -0.13003 13.07652 23.56098 1.000 14.56177 80 LEU H C 1
ATOM 1304 O O . LEU A 1 80 ? -0.98701 13.25783 22.68860 1.000 15.52439 80 LEU H O 1
ATOM 1320 N N . LYS A 1 81 ? 1.07528 13.61821 23.50958 1.000 13.88120 81 LYS H N 1
ATOM 1321 C CA . LYS A 1 81 ? 1.58698 14.26364 22.30701 1.000 14.88616 81 LYS H CA 1
ATOM 1322 C C . LYS A 1 81 ? 2.85970 13.55043 21.89809 1.000 17.12498 81 LYS H C 1
ATOM 1323 O O . LYS A 1 81 ? 3.69475 13.23724 22.74981 1.000 16.03627 81 LYS H O 1
ATOM 1342 N N . LEU A 1 82 ? 2.98744 13.27243 20.59824 1.000 16.07625 82 LEU H N 1
ATOM 1343 C CA . LEU A 1 82 ? 4.17066 12.62280 20.03421 1.000 13.22155 82 LEU H CA 1
ATOM 1344 C C . LEU A 1 82 ? 4.60722 13.43042 18.81353 1.000 15.54869 82 LEU H C 1
ATOM 1345 O O . LEU A 1 82 ? 3.88112 13.50853 17.82263 1.000 16.51173 82 LEU H O 1
ATOM 1361 N N . SER A 1 83 A 5.77778 14.05535 18.88482 1.000 14.99411 82 SER H N 1
ATOM 1362 C CA . SER A 1 83 A 6.19683 14.93623 17.80668 1.000 16.50221 82 SER H CA 1
ATOM 1363 C C . SER A 1 83 A 6.98260 14.18124 16.73509 1.000 13.48350 82 SER H C 1
ATOM 1364 O O . SER A 1 83 A 7.42074 13.04974 16.91600 1.000 15.69468 82 SER H O 1
ATOM 1372 N N . SER A 1 84 B 7.15468 14.84703 15.59271 1.000 14.34695 82 SER H N 1
ATOM 1373 C CA . SER A 1 84 B 7.97649 14.36752 14.47439 1.000 17.50312 82 SER H CA 1
ATOM 1374 C C . SER A 1 84 B 7.67262 12.91569 14.11004 1.000 14.08828 82 SER H C 1
ATOM 1375 O O . SER A 1 84 B 8.55431 12.06011 14.03984 1.000 16.11107 82 SER H O 1
ATOM 1383 N N . VAL A 1 85 C 6.39784 12.65249 13.82041 1.000 15.49069 82 VAL H N 1
ATOM 1384 C CA . VAL A 1 85 C 5.99891 11.27120 13.59365 1.000 14.42174 82 VAL H CA 1
ATOM 1385 C C . VAL A 1 85 C 6.51249 10.74361 12.26283 1.000 13.03846 82 VAL H C 1
ATOM 1386 O O . VAL A 1 85 C 6.69142 11.47590 11.27065 1.000 14.26718 82 VAL H O 1
ATOM 1399 N N . THR A 1 86 ? 6.73765 9.44765 12.23390 1.000 13.63636 83 THR H N 1
ATOM 1400 C CA . THR A 1 86 ? 7.04275 8.72975 11.01292 1.000 17.87640 83 THR H CA 1
ATOM 1401 C C . THR A 1 86 ? 6.16165 7.48764 10.93125 1.000 15.88024 83 THR H C 1
ATOM 1402 O O . THR A 1 86 ? 5.38342 7.18212 11.83652 1.000 14.95524 83 THR H O 1
ATOM 1413 N N . ALA A 1 87 ? 6.33339 6.73318 9.83632 1.000 15.62963 84 ALA H N 1
ATOM 1414 C CA . ALA A 1 87 ? 5.60972 5.47747 9.67387 1.000 17.90583 84 ALA H CA 1
ATOM 1415 C C . ALA A 1 87 ? 5.83474 4.52795 10.84084 1.000 16.11955 84 ALA H C 1
ATOM 1416 O O . ALA A 1 87 ? 4.96875 3.68882 11.13273 1.000 17.43657 84 ALA H O 1
ATOM 1423 N N . ALA A 1 88 ? 6.97335 4.63108 11.52903 1.000 16.77504 85 ALA H N 1
ATOM 1424 C CA . ALA A 1 88 ? 7.21631 3.74921 12.65980 1.000 17.21688 85 ALA H CA 1
ATOM 1425 C C . ALA A 1 88 ? 6.26888 4.01291 13.82442 1.000 14.35341 85 ALA H C 1
ATOM 1426 O O . ALA A 1 88 ? 6.22887 3.20512 14.76746 1.000 20.81629 85 ALA H O 1
ATOM 1433 N N . ASP A 1 89 ? 5.53018 5.12041 13.78522 1.000 13.86245 86 ASP H N 1
ATOM 1434 C CA . ASP A 1 89 ? 4.58917 5.48612 14.83119 1.000 11.58925 86 ASP H CA 1
ATOM 1435 C C . ASP A 1 89 ? 3.16663 5.06299 14.50417 1.000 12.87011 86 ASP H C 1
ATOM 1436 O O . ASP A 1 89 ? 2.27330 5.24789 15.33471 1.000 13.36341 86 ASP H O 1
ATOM 1445 N N . THR A 1 90 ? 2.93872 4.44326 13.34336 1.000 11.82789 87 THR H N 1
ATOM 1446 C CA . THR A 1 90 ? 1.63546 3.84885 13.07816 1.000 9.10545 87 THR H CA 1
ATOM 1447 C C . THR A 1 90 ? 1.39556 2.70271 14.05226 1.000 11.59701 87 THR H C 1
ATOM 1448 O O . THR A 1 90 ? 2.23603 1.81199 14.20900 1.000 13.68757 87 THR H O 1
ATOM 1459 N N . ALA A 1 91 ? 0.23360 2.70373 14.69248 1.000 11.37678 88 ALA H N 1
ATOM 1460 C CA . ALA A 1 91 ? -0.05603 1.70935 15.73376 1.000 12.24474 88 ALA H CA 1
ATOM 1461 C C . ALA A 1 91 ? -1.47836 1.91768 16.24183 1.000 10.33478 88 ALA H C 1
ATOM 1462 O O . ALA A 1 91 ? -2.10979 2.93613 15.96265 1.000 12.23937 88 ALA H O 1
ATOM 1469 N N . VAL A 1 92 ? -1.97538 0.95059 17.01725 1.000 9.28492 89 VAL H N 1
ATOM 1470 C CA . VAL A 1 92 ? -3.12564 1.18702 17.88343 1.000 10.87005 89 VAL H CA 1
ATOM 1471 C C . VAL A 1 92 ? -2.58379 1.69344 19.21487 1.000 11.35811 89 VAL H C 1
ATOM 1472 O O . VAL A 1 92 ? -1.68529 1.07682 19.80648 1.000 12.20406 89 VAL H O 1
ATOM 1485 N N . TYR A 1 93 ? -3.13221 2.80577 19.67993 1.000 9.71422 90 TYR H N 1
ATOM 1486 C CA . TYR A 1 93 ? -2.71705 3.48017 20.90509 1.000 9.57664 90 TYR H CA 1
ATOM 1487 C C . TYR A 1 93 ? -3.79269 3.27257 21.96544 1.000 10.82410 90 TYR H C 1
ATOM 1488 O O . TYR A 1 93 ? -4.98221 3.47571 21.69772 1.000 12.22917 90 TYR H O 1
ATOM 1506 N N . TYR A 1 94 ? -3.35235 2.92172 23.18107 1.000 10.39898 91 TYR H N 1
ATOM 1507 C CA . TYR A 1 94 ? -4.23911 2.68934 24.31499 1.000 11.82345 91 TYR H CA 1
ATOM 1508 C C . TYR A 1 94 ? -3.79638 3.55366 25.48707 1.000 11.63621 91 TYR H C 1
ATOM 1509 O O . TYR A 1 94 ? -2.59775 3.71353 25.74433 1.000 12.59342 91 TYR H O 1
ATOM 1527 N N . CYS A 1 95 ? -4.75980 4.05458 26.23558 1.000 12.50800 92 CYS H N 1
ATOM 1528 C CA . CYS A 1 95 ? -4.47078 4.55766 27.56628 1.000 11.42614 92 CYS H CA 1
ATOM 1529 C C . CYS A 1 95 ? -4.90032 3.52262 28.61022 1.000 10.52643 92 CYS H C 1
ATOM 1530 O O . CYS A 1 95 ? -5.80227 2.71550 28.37502 1.000 12.19783 92 CYS H O 1
ATOM 1537 N N . THR A 1 96 ? -4.18124 3.48739 29.73631 1.000 11.98677 93 THR H N 1
ATOM 1538 C CA . THR A 1 96 ? -4.45492 2.52173 30.78604 1.000 12.51099 93 THR H CA 1
ATOM 1539 C C . THR A 1 96 ? -4.49687 3.21878 32.13407 1.000 10.15929 93 THR H C 1
ATOM 1540 O O . THR A 1 96 ? -3.80477 4.20620 32.37270 1.000 13.99648 93 THR H O 1
ATOM 1551 N N . ARG A 1 97 ? -5.31619 2.65519 33.01949 1.000 12.19410 94 ARG H N 1
ATOM 1552 C CA . ARG A 1 97 ? -5.34353 2.99923 34.43460 1.000 12.61042 94 ARG H CA 1
ATOM 1553 C C . ARG A 1 97 ? -4.48820 1.99381 35.19112 1.000 11.32704 94 ARG H C 1
ATOM 1554 O O . ARG A 1 97 ? -4.81085 0.80462 35.21311 1.000 13.32022 94 ARG H O 1
ATOM 1575 N N . ASP A 1 98 ? -3.39703 2.47801 35.79500 1.000 13.34709 95 ASP H N 1
ATOM 1576 C CA . ASP A 1 98 ? -2.42731 1.63033 36.48874 1.000 14.25095 95 ASP H CA 1
ATOM 1577 C C . ASP A 1 98 ? -2.55913 1.83727 37.99705 1.000 14.20069 95 ASP H C 1
ATOM 1578 O O . ASP A 1 98 ? -2.53046 2.97295 38.46770 1.000 17.27981 95 ASP H O 1
ATOM 1587 N N A ARG A 1 99 ? -2.71202 0.73891 38.73008 0.540 14.56891 96 ARG H N 1
ATOM 1588 N N B ARG A 1 99 ? -2.69527 0.74928 38.74351 0.460 14.65818 96 ARG H N 1
ATOM 1589 C CA A ARG A 1 99 ? -2.93451 0.78429 40.17321 0.540 12.93979 96 ARG H CA 1
ATOM 1590 C CA B ARG A 1 99 ? -2.96121 0.84956 40.17692 0.460 12.90074 96 ARG H CA 1
A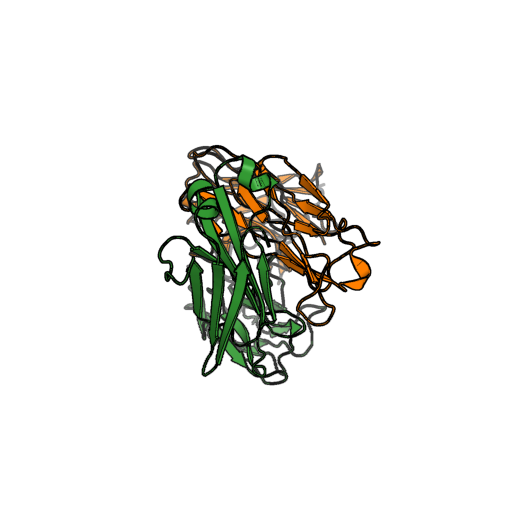TOM 1591 C C A ARG A 1 99 ? -1.62526 1.04389 40.92217 0.540 16.45929 96 ARG H C 1
ATOM 1592 C C B ARG A 1 99 ? -1.67266 0.86675 40.98864 0.460 16.45701 96 ARG H C 1
ATOM 1593 O O A ARG A 1 99 ? -0.52407 0.83345 40.40773 0.540 14.98745 96 ARG H O 1
ATOM 1594 O O B ARG A 1 99 ? -0.64907 0.30170 40.58503 0.460 10.61997 96 ARG H O 1
ATOM 1635 N N . SER A 1 100 ? -1.75888 1.49183 42.16950 1.000 15.84667 97 SER H N 1
ATOM 1636 C CA . SER A 1 100 ? -0.61351 1.79558 43.02098 1.000 17.08324 97 SER H CA 1
ATOM 1637 C C . SER A 1 100 ? -0.48689 0.83485 44.20402 1.000 17.56598 97 SER H C 1
ATOM 1638 O O . SER A 1 100 ? -1.47627 0.32052 44.74089 1.000 17.90360 97 SER H O 1
ATOM 1645 N N . GLU A 1 101 ? 0.76406 0.64313 44.62449 1.000 16.19604 98 GLU H N 1
ATOM 1646 C CA . GLU A 1 101 ? 1.11473 -0.09794 45.82827 1.000 18.44652 98 GLU H CA 1
ATOM 1647 C C . GLU A 1 101 ? 2.01844 0.82574 46.62488 1.000 18.26260 98 GLU H C 1
ATOM 1648 O O . GLU A 1 101 ? 2.96652 1.39458 46.07246 1.000 18.87553 98 GLU H O 1
ATOM 1660 N N . CYS A 1 102 ? 1.71386 1.00889 47.91964 1.000 19.31711 99 CYS H N 1
ATOM 1661 C CA . CYS A 1 102 ? 2.39587 2.00218 48.74936 1.000 23.62211 99 CYS H CA 1
ATOM 1662 C C . CYS A 1 102 ? 2.82490 1.29822 50.03371 1.000 24.46238 99 CYS H C 1
ATOM 1663 O O . CYS A 1 102 ? 2.12581 1.35952 51.04967 1.000 31.40913 99 CYS H O 1
ATOM 1670 N N . PRO A 1 103 ? 3.96595 0.60698 50.01657 1.000 27.87185 100 PRO H N 1
ATOM 1671 C CA . PRO A 1 103 ? 4.34915 -0.20411 51.18909 1.000 25.73677 100 PRO H CA 1
ATOM 1672 C C . PRO A 1 103 ? 4.48600 0.57883 52.48504 1.000 41.75401 100 PRO H C 1
ATOM 1673 O O . PRO A 1 103 ? 4.16732 0.04721 53.55579 1.000 42.13686 100 PRO H O 1
ATOM 1684 N N . ASP A 1 104 A 4.97900 1.81298 52.43279 1.000 38.06799 100 ASP H N 1
ATOM 1685 C CA . ASP A 1 104 A 5.15274 2.59554 53.65051 1.000 57.12078 100 ASP H CA 1
ATOM 1686 C C . ASP A 1 104 A 5.60226 4.00947 53.31236 1.000 36.10500 100 ASP H C 1
ATOM 1687 O O . ASP A 1 104 A 6.80337 4.30406 53.30773 1.000 50.63172 100 ASP H O 1
ATOM 1696 N N . GLY A 1 105 B 4.64921 4.88722 53.01837 1.000 42.44822 100 GLY H N 1
ATOM 1697 C CA . GLY A 1 105 B 4.94675 6.28313 52.79311 1.000 57.72053 100 GLY H CA 1
ATOM 1698 C C . GLY A 1 105 B 5.34203 6.64231 51.37866 1.000 46.49612 100 GLY H C 1
ATOM 1699 O O . GLY A 1 105 B 5.65202 7.81067 51.11684 1.000 47.50055 100 GLY H O 1
ATOM 1703 N N . SER A 1 106 C 5.34240 5.69054 50.45534 1.000 35.77363 100 SER H N 1
ATOM 1704 C CA . SER A 1 106 C 5.69369 6.01111 49.07893 1.000 32.01358 100 SER H CA 1
ATOM 1705 C C . SER A 1 106 C 5.10084 4.94414 48.17266 1.000 26.56988 100 SER H C 1
ATOM 1706 O O . SER A 1 106 C 4.93725 3.79446 48.58509 1.000 25.44916 100 SER H O 1
ATOM 1714 N N . CYS A 1 107 D 4.77995 5.33952 46.93327 1.000 30.59218 100 CYS H N 1
ATOM 1715 C CA . CYS A 1 107 D 4.03050 4.48728 46.02349 1.000 22.28947 100 CYS H CA 1
ATOM 1716 C C . CYS A 1 107 D 4.77381 4.26925 44.71332 1.000 18.96835 100 CYS H C 1
ATOM 1717 O O . CYS A 1 107 D 5.60587 5.08093 44.28333 1.000 20.30400 100 CYS H O 1
ATOM 1724 N N . PHE A 1 108 E 4.42877 3.14676 44.09425 1.000 21.64845 100 PHE H N 1
ATOM 1725 C CA . PHE A 1 108 E 4.80341 2.82674 42.72257 1.000 16.19247 100 PHE H CA 1
ATOM 1726 C C . PHE A 1 108 E 3.61955 2.08375 42.11950 1.000 22.24001 100 PHE H C 1
ATOM 1727 O O . PHE A 1 108 E 2.70731 1.64597 42.82612 1.000 17.51041 100 PHE H O 1
ATOM 1744 N N . ALA A 1 109 F 3.61713 1.95386 40.80089 1.000 15.07023 100 ALA H N 1
ATOM 1745 C CA . ALA A 1 109 F 2.57485 1.19012 40.13912 1.000 16.54492 100 ALA H CA 1
ATOM 1746 C C . ALA A 1 109 F 2.99398 -0.26151 39.97712 1.000 14.59537 100 ALA H C 1
ATOM 1747 O O . ALA A 1 109 F 4.17880 -0.60206 40.02618 1.000 16.52737 100 ALA H O 1
ATOM 1754 N N . TYR A 1 110 G 1.99619 -1.13344 39.76180 1.000 14.59044 100 TYR H N 1
ATOM 1755 C CA . TYR A 1 110 G 2.25948 -2.56091 39.61458 1.000 14.40337 100 TYR H CA 1
ATOM 1756 C C . TYR A 1 110 G 1.42708 -3.29545 38.57622 1.000 12.42213 100 TYR H C 1
ATOM 1757 O O . TYR A 1 110 G 1.66568 -4.49307 38.37125 1.000 15.09920 100 TYR H O 1
ATOM 1775 N N . VAL A 1 111 H 0.43452 -2.66330 37.94400 1.000 14.25196 100 VAL H N 1
ATOM 1776 C CA . VAL A 1 111 H -0.43607 -3.37016 37.00879 1.000 16.09241 100 VAL H CA 1
ATOM 1777 C C . VAL A 1 111 H -1.10881 -2.33702 36.11288 1.000 14.61459 100 VAL H C 1
ATOM 1778 O O . VAL A 1 111 H -1.35888 -1.20914 36.53154 1.000 15.09916 100 VAL H O 1
ATOM 1791 N N . MET A 1 112 I -1.42108 -2.73911 34.86653 1.000 13.69844 100 MET H N 1
ATOM 1792 C CA . MET A 1 112 I -2.28153 -1.94511 33.98623 1.000 15.62178 100 MET H CA 1
ATOM 1793 C C . MET A 1 112 I -3.66075 -2.57854 34.09982 1.000 11.85181 100 MET H C 1
ATOM 1794 O O . MET A 1 112 I -3.95341 -3.59226 33.45621 1.000 14.02660 100 MET H O 1
ATOM 1808 N N . ALA A 1 113 ? -4.49357 -2.00741 34.96772 1.000 14.29206 101 ALA H N 1
ATOM 1809 C CA . ALA A 1 113 ? -5.69084 -2.72126 35.37885 1.000 14.06336 101 ALA H CA 1
ATOM 1810 C C . ALA A 1 113 ? -6.82495 -2.63508 34.37434 1.000 15.28428 101 ALA H C 1
ATOM 1811 O O . ALA A 1 113 ? -7.58914 -3.59055 34.24084 1.000 15.27698 101 ALA H O 1
ATOM 1818 N N . VAL A 1 114 ? -6.98185 -1.49031 33.71653 1.000 13.33912 102 VAL H N 1
ATOM 1819 C CA . VAL A 1 114 ? -8.07741 -1.25063 32.78275 1.000 10.69241 102 VAL H CA 1
ATOM 1820 C C . VAL A 1 114 ? -7.48168 -0.52519 31.59138 1.000 11.93170 102 VAL H C 1
ATOM 1821 O O . VAL A 1 114 ? -6.78712 0.48148 31.75795 1.000 13.86556 102 VAL H O 1
ATOM 1834 N N . TRP A 1 115 ? -7.76037 -1.03178 30.40419 1.000 12.67426 103 TRP H N 1
ATOM 1835 C CA . TRP A 1 115 ? -7.30271 -0.43696 29.15530 1.000 11.45867 103 TRP H CA 1
ATOM 1836 C C . TRP A 1 115 ? -8.48727 0.20511 28.44537 1.000 14.51659 103 TRP H C 1
ATOM 1837 O O . TRP A 1 115 ? -9.61745 -0.28746 28.50886 1.000 14.73895 103 TRP H O 1
ATOM 1858 N N . GLY A 1 116 ? -8.22159 1.28731 27.74296 1.000 14.09223 104 GLY H N 1
ATOM 1859 C CA . GLY A 1 116 ? -9.19948 1.83482 26.82769 1.000 12.15314 104 GLY H CA 1
ATOM 1860 C C . GLY A 1 116 ? -9.43932 0.94734 25.62745 1.000 14.97603 104 GLY H C 1
ATOM 1861 O O . GLY A 1 116 ? -8.74672 -0.03668 25.38836 1.000 14.35028 104 GLY H O 1
ATOM 1865 N N . HIS A 1 117 ? -10.43634 1.34214 24.82628 1.000 15.50745 105 HIS H N 1
ATOM 1866 C CA . HIS A 1 117 ? -10.76609 0.57726 23.63573 1.000 16.10862 105 HIS H CA 1
ATOM 1867 C C . HIS A 1 117 ? -9.68318 0.65386 22.56937 1.000 14.44933 105 HIS H C 1
ATOM 1868 O O . HIS A 1 117 ? -9.59697 -0.24576 21.72435 1.000 17.07100 105 HIS H O 1
ATOM 1882 N N . GLY A 1 118 ? -8.87897 1.70164 22.58908 1.000 13.99367 106 GLY H N 1
ATOM 1883 C CA . GLY A 1 118 ? -7.81763 1.93222 21.63075 1.000 12.90034 106 GLY H CA 1
ATOM 1884 C C . GLY A 1 118 ? -8.24894 2.86782 20.51188 1.000 13.63814 106 GLY H C 1
ATOM 1885 O O . GLY A 1 118 ? -9.43808 2.99486 20.18645 1.000 16.58708 106 GLY H O 1
ATOM 1889 N N . THR A 1 119 ? -7.27336 3.55333 19.93015 1.000 12.64842 107 THR H N 1
ATOM 1890 C CA . THR A 1 119 ? -7.49024 4.38315 18.74504 1.000 13.74083 107 THR H CA 1
ATOM 1891 C C . THR A 1 119 ? -6.38078 4.06789 17.75645 1.000 11.96266 107 THR H C 1
ATOM 1892 O O . THR A 1 119 ? -5.20430 3.96608 18.13211 1.000 13.29348 107 THR H O 1
ATOM 1903 N N . THR A 1 120 ? -6.75929 3.87435 16.49264 1.000 9.93840 108 THR H N 1
ATOM 1904 C CA . THR A 1 120 ? -5.85355 3.43736 15.45067 1.000 11.63461 108 THR H CA 1
ATOM 1905 C C . THR A 1 120 ? -5.27530 4.66468 14.76561 1.000 12.92787 108 THR H C 1
ATOM 1906 O O . THR A 1 120 ? -6.00987 5.54276 14.32428 1.000 15.09448 108 THR H O 1
ATOM 1917 N N . VAL A 1 121 ? -3.95992 4.73137 14.72426 1.000 10.72026 109 VAL H N 1
ATOM 1918 C CA . VAL A 1 121 ? -3.24471 5.88960 14.19449 1.000 11.47302 109 VAL H CA 1
ATOM 1919 C C . VAL A 1 121 ? -2.37198 5.41690 13.04665 1.000 9.57117 109 VAL H C 1
ATOM 1920 O O .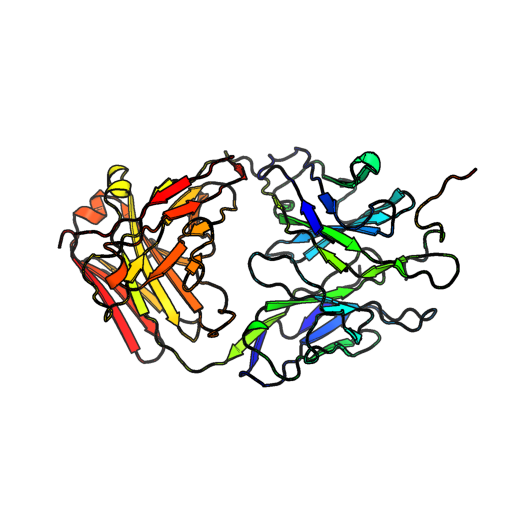 VAL A 1 121 ? -1.53163 4.52871 13.23273 1.000 13.18441 109 VAL H O 1
ATOM 1933 N N . THR A 1 122 ? -2.55826 6.00565 11.86471 1.000 10.75562 110 THR H N 1
ATOM 1934 C CA . THR A 1 122 ? -1.72686 5.71240 10.70675 1.000 10.10681 110 THR H CA 1
ATOM 1935 C C . THR A 1 122 ? -0.97612 6.97133 10.31959 1.000 10.37490 110 THR H C 1
ATOM 1936 O O . THR A 1 122 ? -1.59221 8.02469 10.14339 1.000 11.33926 110 THR H O 1
ATOM 1947 N N . VAL A 1 123 ? 0.34298 6.86422 10.20962 1.000 10.96374 111 VAL H N 1
ATOM 1948 C CA . VAL A 1 123 ? 1.16664 7.97272 9.74580 1.000 12.92780 111 VAL H CA 1
ATOM 1949 C C . VAL A 1 123 ? 1.44057 7.73010 8.27632 1.000 14.39497 111 VAL H C 1
ATOM 1950 O O . VAL A 1 123 ? 2.15724 6.79270 7.91814 1.000 15.61325 111 VAL H O 1
ATOM 1963 N N . SER A 1 124 ? 0.88062 8.57355 7.42701 1.000 11.56591 112 SER H N 1
ATOM 1964 C CA . SER A 1 124 ? 1.02170 8.35971 5.99788 1.000 13.65577 112 SER H CA 1
ATOM 1965 C C . SER A 1 124 ? 0.87918 9.68324 5.29652 1.000 14.34216 112 SER H C 1
ATOM 1966 O O . SER A 1 124 ? 0.10613 10.55579 5.70216 1.000 13.96466 112 SER H O 1
ATOM 1974 N N . SER A 1 125 ? 1.62626 9.80433 4.20007 1.000 18.07674 113 SER H N 1
ATOM 1975 C CA . SER A 1 125 ? 1.46950 10.94612 3.32390 1.000 22.74418 113 SER H CA 1
ATOM 1976 C C . SER A 1 125 ? 0.30534 10.79860 2.34853 1.000 24.49051 113 SER H C 1
ATOM 1977 O O . SER A 1 125 ? -0.05059 11.78102 1.68964 1.000 30.19401 113 SER H O 1
ATOM 1985 N N . ALA A 1 126 ? -0.29746 9.61397 2.24152 1.000 15.88012 114 ALA H N 1
ATOM 1986 C CA . ALA A 1 126 ? -1.39515 9.40014 1.31090 1.000 15.95668 114 ALA H CA 1
ATOM 1987 C C . ALA A 1 126 ? -2.65438 10.13536 1.76603 1.000 20.28953 114 ALA H C 1
ATOM 1988 O O . ALA A 1 126 ? -2.77596 10.60921 2.90457 1.000 22.35549 114 ALA H O 1
ATOM 1995 N N A SER A 1 127 ? -3.62324 10.21316 0.86479 0.504 21.12606 115 SER H N 1
ATOM 1996 N N B SER A 1 127 ? -3.58579 10.26431 0.83924 0.496 21.04846 115 SER H N 1
ATOM 1997 C CA A SER A 1 127 ? -4.86378 10.91734 1.14711 0.504 16.79472 115 SER H CA 1
ATOM 1998 C CA B SER A 1 127 ? -4.85030 10.88041 1.16992 0.496 16.92708 115 SER H CA 1
ATOM 1999 C C A SER A 1 127 ? -5.89599 9.96545 1.74288 0.504 17.57903 115 SER H C 1
ATOM 2000 C C B SER A 1 127 ? -5.70454 9.88798 1.94932 0.496 12.14151 115 SER H C 1
ATOM 2001 O O A SER A 1 127 ? -6.09075 8.84821 1.25231 0.504 16.95447 115 SER H O 1
ATOM 2002 O O B SER A 1 127 ? -5.58327 8.67221 1.79877 0.496 13.10944 115 SER H O 1
ATOM 2017 N N . THR A 1 128 ? -6.56297 10.42533 2.79671 1.000 17.69698 116 THR H N 1
ATOM 2018 C CA . THR A 1 128 ? -7.63712 9.64326 3.38721 1.000 13.84498 116 THR H CA 1
ATOM 2019 C C . THR A 1 128 ? -8.72324 9.47403 2.33476 1.000 16.01177 116 THR H C 1
ATOM 2020 O O . THR A 1 128 ? -8.94259 10.36804 1.51240 1.000 19.29336 116 THR H O 1
ATOM 2032 N N . LYS A 1 129 ? -9.37382 8.30023 2.31966 1.000 14.16961 117 LYS H N 1
ATOM 2033 C CA . LYS A 1 129 ? -10.40744 7.96847 1.34462 1.000 13.83228 117 LYS H CA 1
ATOM 2034 C C . LYS A 1 129 ? -11.43803 7.05862 2.00443 1.000 14.29861 117 LYS H C 1
ATOM 2035 O O . LYS A 1 129 ? -11.06365 6.03731 2.56697 1.000 13.38593 117 LYS H O 1
ATOM 2054 N N . GLY A 1 130 ? -12.72908 7.40571 1.93326 1.000 13.49340 118 GLY H N 1
ATOM 2055 C CA . GLY A 1 130 ? -13.77055 6.54713 2.46334 1.000 12.47760 118 GLY H CA 1
ATOM 2056 C C . GLY A 1 130 ? -14.07998 5.38405 1.53719 1.000 12.37442 118 GLY H C 1
ATOM 2057 O O . GLY A 1 130 ? -13.69190 5.34909 0.36469 1.000 14.49031 118 GLY H O 1
ATOM 2061 N N . PRO A 1 131 ? -14.81519 4.40593 2.05963 1.000 11.94524 119 PRO H N 1
ATOM 2062 C CA . PRO A 1 131 ? -15.03054 3.16489 1.31779 1.000 12.98262 119 PRO H CA 1
ATOM 2063 C C . PRO A 1 131 ? -16.21069 3.22710 0.36382 1.000 11.56327 119 PRO H C 1
ATOM 2064 O O . PRO A 1 131 ? -17.16544 3.98668 0.54676 1.000 13.36779 119 PRO H O 1
ATOM 2075 N N . SER A 1 132 ? -16.13396 2.39432 -0.66641 1.000 14.64111 120 SER H N 1
ATOM 2076 C CA . SER A 1 132 ? -17.28231 2.01186 -1.47682 1.000 12.65072 120 SER H CA 1
ATOM 2077 C C . SER A 1 132 ? -17.80938 0.70082 -0.92242 1.000 15.73649 120 SER H C 1
ATOM 2078 O O . SER A 1 132 ? -17.02285 -0.18176 -0.55445 1.000 18.02041 120 SER H O 1
ATOM 2086 N N . VAL A 1 133 ? -19.12267 0.59615 -0.79391 1.000 12.30767 121 VAL H N 1
ATOM 2087 C CA . VAL A 1 133 ? -19.74379 -0.57704 -0.20044 1.000 12.04673 121 VAL H CA 1
ATOM 2088 C C . VAL A 1 133 ? -20.66093 -1.22011 -1.22970 1.000 13.06247 121 VAL H C 1
ATOM 2089 O O . VAL A 1 133 ? -21.60118 -0.59483 -1.72906 1.000 17.20751 121 VAL H O 1
ATOM 2102 N N . PHE A 1 134 ? -20.38128 -2.47732 -1.53487 1.000 10.83245 122 PHE H N 1
ATOM 2103 C CA . PHE A 1 134 ? -21.12573 -3.23306 -2.50462 1.000 10.49824 122 PHE H CA 1
ATOM 2104 C C . PHE A 1 134 ? -21.80298 -4.41123 -1.83645 1.000 10.44041 122 PHE H C 1
ATOM 2105 O O . PHE A 1 134 ? -21.27895 -4.97055 -0.86042 1.000 12.43792 122 PHE H O 1
ATOM 2122 N N . PRO A 1 135 ? -23.00002 -4.76786 -2.28686 1.000 11.65010 123 PRO H N 1
ATOM 2123 C CA . PRO A 1 135 ? -23.67909 -5.90944 -1.68088 1.000 11.78612 123 PRO H CA 1
ATOM 2124 C C . PRO A 1 135 ? -23.06728 -7.21476 -2.14773 1.000 12.67287 123 PRO H C 1
ATOM 2125 O O . PRO A 1 135 ? -22.64903 -7.36084 -3.29916 1.000 14.10037 123 PRO H O 1
ATOM 2136 N N . LEU A 1 136 ? -22.98454 -8.15465 -1.21854 1.000 10.94559 124 LEU H N 1
ATOM 2137 C CA . LEU A 1 136 ? -22.80485 -9.57593 -1.51105 1.000 10.09266 124 LEU H CA 1
ATOM 2138 C C . LEU A 1 136 ? -24.19156 -10.20459 -1.35575 1.000 12.52146 124 LEU H C 1
ATOM 2139 O O . LEU A 1 136 ? -24.60344 -10.60951 -0.26071 1.000 11.74062 124 LEU H O 1
ATOM 2155 N N . ALA A 1 137 ? -24.93486 -10.24477 -2.46484 1.000 14.81947 125 ALA H N 1
ATOM 2156 C CA . ALA A 1 137 ? -26.36833 -10.49304 -2.37343 1.000 14.63520 125 ALA H CA 1
ATOM 2157 C C . ALA A 1 137 ? -26.63648 -11.98540 -2.30254 1.000 16.93761 125 ALA H C 1
ATOM 2158 O O . ALA A 1 137 ? -25.99159 -12.76648 -3.01197 1.000 19.90006 125 ALA H O 1
ATOM 2165 N N . PRO A 1 138 ? -27.56302 -12.40291 -1.44598 1.000 16.46740 126 PRO H N 1
ATOM 2166 C CA . PRO A 1 138 ? -27.97086 -13.80338 -1.44772 1.000 17.21779 126 PRO H CA 1
ATOM 2167 C C . PRO A 1 138 ? -28.87582 -14.07433 -2.64110 1.000 21.43647 126 PRO H C 1
ATOM 2168 O O . PRO A 1 138 ? -29.69179 -13.24107 -3.03599 1.000 18.42318 126 PRO H O 1
ATOM 2179 N N . SER A 1 139 ? -28.69337 -15.22936 -3.26366 1.000 25.57875 127 SER H N 1
ATOM 2180 C CA . SER A 1 139 ? -29.64050 -15.63981 -4.29043 1.000 26.38157 127 SER H CA 1
ATOM 2181 C C . SER A 1 139 ? -30.96532 -15.97863 -3.62410 1.000 25.26309 127 SER H C 1
ATOM 2182 O O . SER A 1 139 ? -30.99243 -16.57759 -2.54653 1.000 34.87232 127 SER H O 1
ATOM 2190 N N . SER A 1 140 ? -32.07820 -15.56622 -4.25499 1.000 25.50945 128 SER H N 1
ATOM 2191 C CA . SER A 1 140 ? -33.38871 -15.88888 -3.69567 1.000 35.84768 128 SER H CA 1
ATOM 2192 C C . SER A 1 140 ? -33.61036 -17.39341 -3.61468 1.000 45.90485 128 SER H C 1
ATOM 2193 O O . SER A 1 140 ? -34.40697 -17.84976 -2.78489 1.000 46.99995 128 SER H O 1
ATOM 2201 N N . LYS A 1 141 ? -32.92298 -18.16804 -4.45157 1.000 37.07626 129 LYS H N 1
ATOM 2202 C CA . LYS A 1 141 ? -32.84849 -19.61335 -4.28927 1.000 52.86620 129 LYS H CA 1
ATOM 2203 C C . LYS A 1 141 ? -31.66732 -19.96603 -3.39332 1.000 33.86363 129 LYS H C 1
ATOM 2204 O O . LYS A 1 141 ? -30.60824 -19.33671 -3.46367 1.000 63.84538 129 LYS H O 1
ATOM 2223 N N . SER A 1 142 ? -31.87393 -20.92810 -2.50224 1.000 30.54446 130 SER H N 1
ATOM 2224 C CA . SER A 1 142 ? -30.77837 -21.48702 -1.72359 1.000 29.12107 130 SER H CA 1
ATOM 2225 C C . SER A 1 142 ? -30.24288 -22.69197 -2.47504 1.000 26.49858 130 SER H C 1
ATOM 2226 O O . SER A 1 142 ? -31.01963 -23.46259 -3.04601 1.000 26.83747 130 SER H O 1
ATOM 2234 N N . THR A 1 143 ? -28.91148 -22.83011 -2.50471 1.000 29.30207 131 THR H N 1
ATOM 2235 C CA . THR A 1 143 ? -28.26763 -24.07258 -2.92196 1.000 25.38911 131 THR H CA 1
ATOM 2236 C C . THR A 1 143 ? -27.48741 -24.70559 -1.77649 1.000 28.48794 131 THR H C 1
ATOM 2237 O O . THR A 1 143 ? -26.58688 -25.51868 -2.02272 1.000 21.72776 131 THR H O 1
ATOM 2248 N N . SER A 1 144 ? -27.85020 -24.36608 -0.52946 1.000 26.43988 132 SER H N 1
ATOM 2249 C CA . SER A 1 144 ? -27.21894 -24.84758 0.69939 1.000 25.66445 132 SER H CA 1
ATOM 2250 C C . SER A 1 144 ? -28.26666 -25.30549 1.71059 1.000 28.61643 132 SER H C 1
ATOM 2251 O O . SER A 1 144 ? -28.14590 -25.05305 2.91578 1.000 29.88733 132 SER H O 1
ATOM 2259 N N . GLY A 1 145 ? -29.31572 -25.96937 1.24365 1.000 22.60421 133 GLY H N 1
ATOM 2260 C CA . GLY A 1 145 ? -30.24770 -26.60538 2.15499 1.000 27.13733 133 GLY H CA 1
ATOM 2261 C C . GLY A 1 145 ? -31.07435 -25.67553 3.02146 1.000 30.62545 133 GLY H C 1
ATOM 2262 O O . GLY A 1 145 ? -31.49959 -26.08014 4.10435 1.000 27.40830 133 GLY H O 1
ATOM 2266 N N . GLY A 1 146 ? -31.33379 -24.44465 2.57736 1.000 21.72687 134 GLY H N 1
ATOM 2267 C CA . GLY A 1 146 ? -32.20010 -23.54889 3.32606 1.000 17.98296 134 GLY H CA 1
ATOM 2268 C C . GLY A 1 146 ? -31.48753 -22.46467 4.11510 1.000 21.22508 134 GLY H C 1
ATOM 2269 O O . GLY A 1 146 ? -32.14955 -21.67187 4.79058 1.000 16.25469 134 GLY H O 1
ATOM 2273 N N . THR A 1 147 ? -30.16503 -22.43523 4.10912 1.000 17.93123 135 THR H N 1
ATOM 2274 C CA A THR A 1 147 ? -29.40556 -21.34126 4.69320 0.616 17.64652 135 THR H CA 1
ATOM 2275 C CA B THR A 1 147 ? -29.40881 -21.33924 4.69097 0.384 17.70106 135 THR H CA 1
ATOM 2276 C C . THR A 1 147 ? -28.94176 -20.42010 3.56847 1.000 23.20579 135 THR H C 1
ATOM 2277 O O . THR A 1 147 ? -28.72968 -20.85433 2.42840 1.000 33.36934 135 THR H O 1
ATOM 2298 N N . ALA A 1 148 ? -28.82549 -19.14136 3.87560 1.000 15.91971 136 ALA H N 1
ATOM 2299 C CA . ALA A 1 148 ? -28.33693 -18.18322 2.89416 1.000 12.77974 136 ALA H CA 1
ATOM 2300 C C . ALA A 1 148 ? -27.18308 -17.38515 3.47956 1.000 13.29409 136 ALA H C 1
ATOM 2301 O O . ALA A 1 148 ? -27.20396 -17.00220 4.64394 1.000 15.65002 136 ALA H O 1
ATOM 2308 N N . ALA A 1 149 ? -26.18125 -17.11641 2.66740 1.000 11.72425 137 ALA H N 1
ATOM 2309 C CA . ALA A 1 149 ? -25.11246 -16.20947 3.05954 1.000 11.55703 137 ALA H CA 1
ATOM 2310 C C . ALA A 1 149 ? -25.25996 -14.90091 2.30558 1.000 9.54185 137 ALA H C 1
ATOM 2311 O O . ALA A 1 149 ? -25.63552 -14.88358 1.12464 1.000 11.50761 137 ALA H O 1
ATOM 2318 N N . LEU A 1 150 ? -25.02931 -13.80571 3.01491 1.000 10.62365 138 LEU H N 1
ATOM 2319 C CA . LEU A 1 150 ? -25.08638 -12.47584 2.41546 1.000 11.72983 138 LEU H CA 1
ATOM 2320 C C . LEU A 1 150 ? -24.01158 -11.62822 3.07893 1.000 12.24094 138 LEU H C 1
ATOM 2321 O O . LEU A 1 150 ? -23.43309 -12.00621 4.09389 1.000 13.08229 138 LEU H O 1
ATOM 2337 N N . GLY A 1 151 ? -23.73272 -10.46197 2.51647 1.000 9.57676 139 GLY H N 1
ATOM 2338 C CA . GLY A 1 151 ? -22.69944 -9.64776 3.11405 1.000 9.74524 139 GLY H CA 1
ATOM 2339 C C . GLY A 1 151 ? -22.55373 -8.30719 2.42672 1.000 9.78666 139 GLY H C 1
ATOM 2340 O O . GLY A 1 151 ? -23.35577 -7.90152 1.58761 1.000 10.88761 139 GLY H O 1
ATOM 2344 N N . CYS A 1 152 ? -21.50024 -7.60981 2.83494 1.000 10.17239 140 CYS H N 1
ATOM 2345 C CA A CYS A 1 152 ? -21.09643 -6.36816 2.20534 0.681 10.39817 140 CYS H CA 1
ATOM 2346 C CA B CYS A 1 152 ? -21.11173 -6.37945 2.16448 0.319 10.60722 140 CYS H CA 1
ATOM 2347 C C . CYS A 1 152 ? -19.60357 -6.38657 1.96460 1.000 11.71683 140 CYS H C 1
ATOM 2348 O O . CYS A 1 152 ? -18.82833 -6.80738 2.83913 1.000 12.20286 140 CYS H O 1
ATOM 2360 N N . LEU A 1 153 ? -19.22034 -5.95072 0.77727 1.000 10.90421 141 LEU H N 1
ATOM 2361 C CA . LEU A 1 153 ? -17.83798 -5.80785 0.37459 1.000 10.47169 141 LEU H CA 1
ATOM 2362 C C . LEU A 1 153 ? -17.48624 -4.33750 0.53397 1.000 10.87787 141 LEU H C 1
ATOM 2363 O O . LEU A 1 153 ? -18.12460 -3.47257 -0.08050 1.000 12.51240 141 LEU H O 1
ATOM 2379 N N . VAL A 1 154 ? -16.50227 -4.05979 1.37832 1.000 10.65029 142 VAL H N 1
ATOM 2380 C CA . VAL A 1 154 ? -16.12283 -2.70884 1.77094 1.000 10.18308 142 VAL H CA 1
ATOM 2381 C C . VAL A 1 154 ? -14.77588 -2.43667 1.12506 1.000 12.50011 142 VAL H C 1
ATOM 2382 O O . VAL A 1 154 ? -13.74323 -2.90829 1.60728 1.000 15.88085 142 VAL H O 1
ATOM 2395 N N . LYS A 1 155 ? -14.79924 -1.68946 0.02213 1.000 12.79644 143 LYS H N 1
ATOM 2396 C CA . LYS A 1 155 ? -13.67987 -1.58410 -0.90083 1.000 14.46877 143 LYS H CA 1
ATOM 2397 C C . LYS A 1 155 ? -13.02398 -0.20706 -0.90801 1.000 14.82246 143 LYS H C 1
ATOM 2398 O O . LYS A 1 155 ? -13.69340 0.83042 -0.86451 1.000 14.76625 143 LYS H O 1
ATOM 2417 N N . ASP A 1 156 ? -11.69853 -0.20573 -1.06580 1.000 13.42681 144 ASP H N 1
ATOM 2418 C CA . ASP A 1 156 ? -10.95555 0.96975 -1.51233 1.000 12.24391 144 ASP H CA 1
ATOM 2419 C C . ASP A 1 156 ? -10.99154 2.13340 -0.51349 1.000 12.52837 144 ASP H C 1
ATOM 2420 O O . ASP A 1 156 ? -11.24642 3.28282 -0.87787 1.000 15.61619 144 ASP H O 1
ATOM 2429 N N . TYR A 1 157 ? -10.66250 1.85153 0.74007 1.000 10.83002 145 TYR H N 1
ATOM 2430 C CA . TYR A 1 157 ? -10.58982 2.89390 1.74649 1.000 11.05934 145 TYR H CA 1
ATOM 2431 C C . TYR A 1 157 ? -9.16268 3.03699 2.26006 1.000 10.57062 145 TYR H C 1
ATOM 2432 O O . TYR A 1 157 ? -8.32245 2.15397 2.09201 1.000 11.11502 145 TYR H O 1
ATOM 2450 N N . PHE A 1 158 ? -8.87702 4.19766 2.85660 1.000 10.25574 146 PHE H N 1
ATOM 2451 C CA . PHE A 1 158 ? -7.58774 4.41101 3.47831 1.000 10.76848 146 PHE H CA 1
ATOM 2452 C C . PHE A 1 158 ? -7.70595 5.50024 4.52435 1.000 10.69314 146 PHE H C 1
ATOM 2453 O O . PHE A 1 158 ? -8.39915 6.48475 4.27272 1.000 10.81903 146 PHE H O 1
ATOM 2470 N N . PRO A 1 159 ? -7.05855 5.39704 5.65763 1.000 10.83726 147 PRO H N 1
ATOM 2471 C CA . PRO A 1 159 ? -6.33969 4.25162 6.21366 1.000 11.50046 147 PRO H CA 1
ATOM 2472 C C . PRO A 1 159 ? -7.30333 3.28601 6.90645 1.000 13.05863 147 PRO H C 1
ATOM 2473 O O . PRO A 1 159 ? -8.52531 3.46225 6.90940 1.000 12.51610 147 PRO H O 1
ATOM 2484 N N . GLU A 1 160 ? -6.75947 2.27310 7.58115 1.000 11.46837 148 GLU H N 1
ATOM 2485 C CA . GLU A 1 160 ? -7.53957 1.50615 8.52634 1.000 12.95522 148 GLU H CA 1
ATOM 2486 C C . GLU A 1 160 ? -7.93969 2.42258 9.67788 1.000 16.47147 148 GLU H C 1
ATOM 2487 O O . GLU A 1 160 ? -7.29935 3.44581 9.90055 1.000 14.05348 148 GLU H O 1
ATOM 2499 N N . PRO A 1 161 ? -8.99706 2.07627 10.44410 1.000 10.93213 149 PRO H N 1
ATOM 2500 C CA . PRO A 1 161 ? -9.83139 0.88458 10.30437 1.000 12.33683 149 PRO H CA 1
ATOM 2501 C C . PRO A 1 161 ? -11.24823 1.20687 9.8936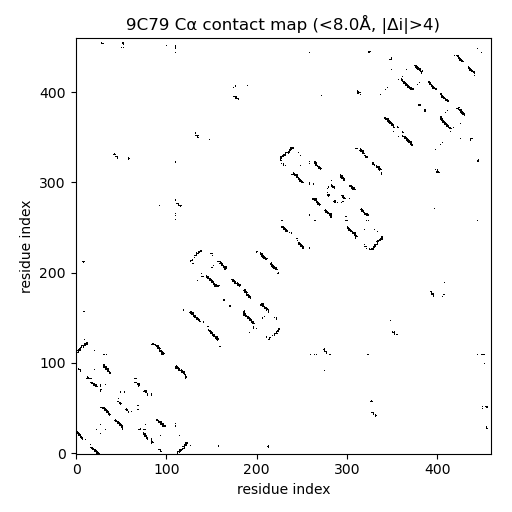6 1.000 12.31968 149 PRO H C 1
ATOM 2502 O O . PRO A 1 161 ? -11.74168 2.33595 9.96901 1.000 13.57714 149 PRO H O 1
ATOM 2513 N N A VAL A 1 162 ? -11.95382 0.18922 9.42324 0.382 12.37786 150 VAL H N 1
ATOM 2514 N N B VAL A 1 162 ? -11.94703 0.14718 9.48973 0.618 12.21683 150 VAL H N 1
ATOM 2515 C CA A VAL A 1 162 ? -13.40595 0.22776 9.36525 0.382 13.21207 150 VAL H CA 1
ATOM 2516 C CA B VAL A 1 162 ? -13.38952 0.13244 9.26302 0.618 12.14866 150 VAL H CA 1
ATOM 2517 C C A VAL A 1 162 ? -13.94266 -0.74395 10.40196 0.382 14.47661 150 VAL H C 1
ATOM 2518 C C B VAL A 1 162 ? -13.99140 -0.81778 10.29242 0.618 16.16949 150 VAL H C 1
ATOM 2519 O O A VAL A 1 162 ? -13.30804 -1.74446 10.75178 0.382 20.80123 150 VAL H O 1
ATOM 2520 O O B VAL A 1 162 ? -13.42888 -1.88927 10.53827 0.618 17.53506 150 VAL H O 1
ATOM 2545 N N . THR A 1 163 ? -15.12816 -0.44037 10.87663 1.000 13.24130 151 THR H N 1
ATOM 2546 C CA . THR A 1 163 ? -15.92967 -1.36388 11.66084 1.000 12.51652 151 THR H CA 1
ATOM 2547 C C . THR A 1 163 ? -17.25087 -1.58728 10.94480 1.000 14.08808 151 THR H C 1
ATOM 2548 O O . THR A 1 163 ? -17.74680 -0.70025 10.25294 1.000 13.11928 151 THR H O 1
ATOM 2560 N N . VAL A 1 164 ? -17.81778 -2.78229 11.11482 1.000 12.50069 152 VAL H N 1
ATOM 2561 C CA . VAL A 1 164 ? -19.07201 -3.15885 10.47895 1.000 11.22745 152 VAL H CA 1
ATOM 2562 C C . VAL A 1 164 ? -19.99562 -3.73731 11.53348 1.000 12.24076 152 VAL H C 1
ATOM 2563 O O . VAL A 1 164 ? -19.57400 -4.56105 12.35251 1.000 14.28431 152 VAL H O 1
ATOM 2576 N N . SER A 1 165 ? -21.23989 -3.28964 11.52885 1.000 12.26405 153 SER H N 1
ATOM 2577 C CA . SER A 1 165 ? -22.30543 -3.93535 12.27763 1.000 10.63845 153 SER H CA 1
ATOM 2578 C C . SER A 1 165 ? -23.41528 -4.28721 11.29768 1.000 12.20756 153 SER H C 1
ATOM 2579 O O . SER A 1 165 ? -23.40155 -3.88531 10.14037 1.000 12.42565 153 SER H O 1
ATOM 2587 N N . TRP A 1 166 ? -24.37354 -5.07871 11.76704 1.000 10.75261 154 TRP H N 1
ATOM 2588 C CA . TRP A 1 166 ? -25.53306 -5.46034 10.97440 1.000 11.33922 154 TRP H CA 1
ATOM 2589 C C . TRP A 1 166 ? -26.78521 -5.08154 11.73099 1.000 13.10312 154 TRP H C 1
ATOM 2590 O O . TRP A 1 166 ? -26.89740 -5.37693 12.93134 1.000 13.55306 154 TRP H O 1
ATOM 2611 N N . ASN A 1 167 ? -27.72669 -4.45834 11.01761 1.000 11.83037 155 ASN H N 1
ATOM 2612 C CA . ASN A 1 167 ? -29.00219 -4.03751 11.60430 1.000 12.04544 155 ASN H CA 1
ATOM 2613 C C . ASN A 1 167 ? -28.78314 -3.25389 12.89416 1.000 15.75736 155 ASN H C 1
ATOM 2614 O O . ASN A 1 167 ? -29.46478 -3.45769 13.91806 1.000 15.66804 155 ASN H O 1
ATOM 2625 N N . SER A 1 168 ? -27.79027 -2.37695 12.86180 1.000 15.97539 156 SER H N 1
ATOM 2626 C CA . SER A 1 168 ? -27.46928 -1.48759 13.97248 1.000 15.88095 156 SER H CA 1
ATOM 2627 C C . SER A 1 168 ? -27.12948 -2.24043 15.24858 1.000 20.05610 156 SER H C 1
ATOM 2628 O O . SER A 1 168 ? -27.37719 -1.74177 16.35031 1.000 21.27593 156 SER H O 1
ATOM 2636 N N . GLY A 1 169 ? -26.53426 -3.43282 15.11736 1.000 16.92322 157 GLY H N 1
ATOM 2637 C CA . GLY A 1 169 ? -26.13641 -4.23883 16.25271 1.000 18.09088 157 GLY H CA 1
ATOM 2638 C C . GLY A 1 169 ? -27.13245 -5.30372 16.64774 1.000 16.38883 157 GLY H C 1
ATOM 2639 O O . GLY A 1 169 ? -26.82220 -6.12222 17.51615 1.000 21.22543 157 GLY H O 1
ATOM 2643 N N . ALA A 1 170 ? -28.31811 -5.32591 16.03808 1.000 16.84807 158 ALA H N 1
ATOM 2644 C CA . ALA A 1 170 ? -29.31639 -6.31147 16.43468 1.000 16.72651 158 ALA H CA 1
ATOM 2645 C C . ALA A 1 170 ? -29.02799 -7.68953 15.87660 1.000 22.17269 158 ALA H C 1
ATOM 2646 O O . ALA A 1 170 ? -29.62157 -8.67042 16.34719 1.000 22.93825 158 ALA H O 1
ATOM 2653 N N . LEU A 1 171 ? -28.17121 -7.77859 14.85846 1.000 14.81657 159 LEU H N 1
ATOM 2654 C CA . LEU A 1 171 ? -27.79228 -9.04010 14.23340 1.000 15.38895 159 LEU H CA 1
ATOM 2655 C C . LEU A 1 171 ? -26.31334 -9.27752 14.51437 1.000 15.34246 159 LEU H C 1
ATOM 2656 O O . LEU A 1 171 ? -25.45415 -8.55123 14.00300 1.000 15.17837 159 LEU H O 1
ATOM 2672 N N . THR A 1 172 ? -26.01582 -10.28504 15.33444 1.000 15.16034 160 THR H N 1
ATOM 2673 C CA . THR A 1 172 ? -24.64463 -10.62519 15.67646 1.000 16.65287 160 THR H CA 1
ATOM 2674 C C . THR A 1 172 ? -24.37190 -12.10378 15.42853 1.000 15.20523 160 THR H C 1
ATOM 2675 O O . THR A 1 172 ? -23.24326 -12.48070 15.09376 1.000 16.93937 160 THR H O 1
ATOM 2686 N N . SER A 1 173 ? -25.39755 -12.94308 15.53399 1.000 17.85978 161 SER H N 1
ATOM 2687 C CA . SER A 1 173 ? -25.17067 -14.37561 15.39743 1.000 17.85211 161 SER H CA 1
ATOM 2688 C C . SER A 1 173 ? -24.84468 -14.70587 13.94926 1.000 16.58935 161 SER H C 1
ATOM 2689 O O . SER A 1 173 ? -25.56832 -14.29828 13.03891 1.000 20.18339 161 SER H O 1
ATOM 2697 N N . GLY A 1 174 ? -23.73821 -15.42400 13.74446 1.000 17.21851 162 GLY H N 1
ATOM 2698 C CA . GLY A 1 174 ? -23.35414 -15.87770 12.42484 1.000 20.39517 162 GLY H CA 1
ATOM 2699 C C . GLY A 1 174 ? -22.61268 -14.85008 11.59295 1.000 16.72606 162 GLY H C 1
ATOM 2700 O O . GLY A 1 174 ? -22.35611 -15.10316 10.40700 1.000 17.99646 162 GLY H O 1
ATOM 2704 N N . VAL A 1 175 ? -22.28354 -13.70175 12.16570 1.000 15.37903 163 VAL H N 1
ATOM 2705 C CA . VAL A 1 175 ? -21.56258 -12.66546 11.42962 1.000 15.27332 163 VAL H CA 1
ATOM 2706 C C . VAL A 1 175 ? -20.07944 -12.99321 11.42996 1.000 14.94504 163 VAL H C 1
ATOM 2707 O O . VAL A 1 175 ? -19.50879 -13.37500 12.46457 1.000 15.77428 163 VAL H O 1
ATOM 2720 N N . HIS A 1 176 ? -19.43394 -12.81612 10.28677 1.000 12.16530 164 HIS H N 1
ATOM 2721 C CA . HIS A 1 176 ? -17.98536 -12.87943 10.21774 1.000 12.26040 164 HIS H CA 1
ATOM 2722 C C . HIS A 1 176 ? -17.50185 -11.64057 9.48512 1.000 12.69876 164 HIS H C 1
ATOM 2723 O O . HIS A 1 176 ? -17.74256 -11.50071 8.28073 1.000 13.69619 164 HIS H O 1
ATOM 2737 N N . THR A 1 177 ? -16.78306 -10.77864 10.18211 1.000 11.92673 165 THR H N 1
ATOM 2738 C CA . THR A 1 177 ? -16.15461 -9.62504 9.54831 1.000 11.30184 165 THR H CA 1
ATOM 2739 C C . THR A 1 177 ? -14.67620 -9.92455 9.43969 1.000 11.43126 165 THR H C 1
ATOM 2740 O O . THR A 1 177 ? -14.00285 -10.12535 10.45068 1.000 14.50078 165 THR H O 1
ATOM 2751 N N . PHE A 1 178 ? -14.19039 -9.98805 8.22358 1.000 9.91648 166 PHE H N 1
ATOM 2752 C CA . PHE A 1 178 ? -12.82133 -10.40950 7.98558 1.000 10.65724 166 PHE H CA 1
ATOM 2753 C C . PHE A 1 178 ? -11.81820 -9.28389 8.19675 1.000 14.38588 166 PHE H C 1
ATOM 2754 O O . PHE A 1 178 ? -12.11682 -8.10217 7.95204 1.000 14.70872 166 PHE H O 1
ATOM 2771 N N . PRO A 1 179 ? -10.59507 -9.63662 8.58425 1.000 14.53496 167 PRO H N 1
ATOM 2772 C CA . PRO A 1 179 ? -9.51249 -8.65876 8.55441 1.000 12.65848 167 PRO H CA 1
ATOM 2773 C C . PRO A 1 179 ? -9.36048 -8.07745 7.16670 1.000 11.90378 167 PRO H C 1
ATOM 2774 O O . PRO A 1 179 ? -9.43979 -8.77675 6.15340 1.000 13.14016 167 PRO H O 1
ATOM 2785 N N . ALA A 1 180 ? -9.07968 -6.78357 7.13076 1.000 11.79028 168 ALA H N 1
ATOM 2786 C CA . ALA A 1 180 ? -8.81968 -6.13647 5.86349 1.000 13.10059 168 ALA H CA 1
ATOM 2787 C C . ALA A 1 180 ? -7.53873 -6.65394 5.22437 1.000 13.41203 168 ALA H C 1
ATOM 2788 O O . ALA A 1 180 ? -6.60634 -7.11843 5.89590 1.000 14.81683 168 ALA H O 1
ATOM 2795 N N . VAL A 1 181 ? -7.49667 -6.55204 3.91002 1.000 11.36287 169 VAL H N 1
ATOM 2796 C CA . VAL A 1 181 ? -6.27893 -6.77652 3.14576 1.000 13.10324 169 VAL H CA 1
ATOM 2797 C C . VAL A 1 181 ? -5.87408 -5.46446 2.50668 1.000 15.52257 169 VAL H C 1
ATOM 2798 O O . VAL A 1 181 ? -6.71746 -4.63469 2.14577 1.000 14.57604 169 VAL H O 1
ATOM 2811 N N . LEU A 1 182 ? -4.56466 -5.29322 2.34594 1.000 13.75478 170 LEU H N 1
ATOM 2812 C CA . LEU A 1 182 ? -4.00931 -4.20315 1.55089 1.000 14.52309 170 LEU H CA 1
ATOM 2813 C C . LEU A 1 182 ? -3.95440 -4.64502 0.09179 1.000 13.05124 170 LEU H C 1
ATOM 2814 O O . LEU A 1 182 ? -3.26433 -5.62341 -0.25279 1.000 12.93589 170 LEU H O 1
ATOM 2830 N N . GLN A 1 183 ? -4.69167 -3.94893 -0.76447 1.000 11.80846 171 GLN H N 1
ATOM 2831 C CA . GLN A 1 183 ? -4.73933 -4.31615 -2.16390 1.000 12.79078 171 GLN H CA 1
ATOM 2832 C C . GLN A 1 183 ? -3.51900 -3.76329 -2.88020 1.000 16.60216 171 GLN H C 1
ATOM 2833 O O . GLN A 1 183 ? -2.83121 -2.88073 -2.38236 1.000 14.30877 171 GLN H O 1
ATOM 2847 N N . SER A 1 184 ? -3.25058 -4.29675 -4.07005 1.000 16.06262 172 SER H N 1
ATOM 2848 C CA . SER A 1 184 ? -2.10320 -3.80474 -4.83840 1.000 14.45398 172 SER H CA 1
ATOM 2849 C C . SER A 1 184 ? -2.18676 -2.31367 -5.17470 1.000 14.51526 172 SER H C 1
ATOM 2850 O O . SER A 1 184 ? -1.15490 -1.69706 -5.48311 1.000 18.72168 172 SER H O 1
ATOM 2858 N N . SER A 1 185 ? -3.37921 -1.71780 -5.12121 1.000 15.76518 173 SER H N 1
ATOM 2859 C CA . SER A 1 185 ? -3.61469 -0.29387 -5.29712 1.000 12.85846 173 SER H CA 1
ATOM 2860 C C . SER A 1 185 ? -3.22166 0.54665 -4.08721 1.000 14.11750 173 SER H C 1
ATOM 2861 O O . SER A 1 185 ? -3.29947 1.77569 -4.16593 1.000 17.72506 173 SER H O 1
ATOM 2869 N N . GLY A 1 186 ? -2.83633 -0.07302 -2.96605 1.000 11.38884 174 GLY H N 1
ATOM 2870 C CA . GLY A 1 186 ? -2.51595 0.64884 -1.74426 1.000 12.56425 174 GLY H CA 1
ATOM 2871 C C . GLY A 1 186 ? -3.69931 1.05933 -0.89303 1.000 11.47293 174 GLY H C 1
ATOM 2872 O O . GLY A 1 186 ? -3.51646 1.75753 0.11227 1.000 12.77993 174 GLY H O 1
ATOM 2876 N N . LEU A 1 187 ? -4.89413 0.61281 -1.24868 1.000 10.99916 175 LEU H N 1
ATOM 2877 C CA . LEU A 1 187 ? -6.11556 0.84056 -0.49833 1.000 10.35480 175 LEU H CA 1
ATOM 2878 C C . LEU A 1 187 ? -6.54970 -0.47644 0.11582 1.000 12.42048 175 LEU H C 1
ATOM 2879 O O . LEU A 1 187 ? -6.25209 -1.55395 -0.41509 1.000 13.55341 175 LEU H O 1
ATOM 2895 N N . TYR A 1 188 ? -7.27563 -0.37138 1.21599 1.000 11.11987 176 TYR H N 1
ATOM 2896 C CA . TYR A 1 188 ? -7.73716 -1.54800 1.93692 1.000 11.90458 176 TYR H CA 1
ATOM 2897 C C . TYR A 1 188 ? -9.09099 -2.00158 1.42073 1.000 12.59992 176 TYR H C 1
ATOM 2898 O O . TYR A 1 188 ? -9.86002 -1.22862 0.85523 1.000 11.47503 176 TYR H O 1
ATOM 2916 N N . SER A 1 189 ? -9.37471 -3.28812 1.64415 1.000 10.44448 177 SER H N 1
ATOM 2917 C CA . SER A 1 189 ? -10.67507 -3.87027 1.36954 1.000 11.51956 177 SER H CA 1
ATOM 2918 C C . SER A 1 189 ? -10.96589 -4.93694 2.40621 1.000 11.32662 177 SER H C 1
ATOM 2919 O O . SER A 1 189 ? -10.05819 -5.60923 2.87686 1.000 12.06613 177 SER H O 1
ATOM 2927 N N . LEU A 1 190 ? -12.23454 -5.07021 2.79055 1.000 11.86123 178 LEU H N 1
ATOM 2928 C CA . LEU A 1 190 ? -12.65073 -6.20183 3.61819 1.000 12.35516 178 LEU H CA 1
ATOM 2929 C C . LEU A 1 190 ? -14.08059 -6.55678 3.26518 1.000 12.45275 178 LEU H C 1
ATOM 2930 O O . LEU A 1 190 ? -14.78346 -5.80874 2.59954 1.000 13.57279 178 LEU H O 1
ATOM 2946 N N A SER A 1 191 ? -14.50114 -7.74002 3.69878 0.414 11.26314 179 SER H N 1
ATOM 2947 N N B SER A 1 191 ? -14.50978 -7.70829 3.74191 0.586 11.29764 179 SER H N 1
ATOM 2948 C CA A SER A 1 191 ? -15.88878 -8.17116 3.59392 0.414 11.58653 179 SER H CA 1
ATOM 2949 C CA B SER A 1 191 ? -15.91076 -8.06174 3.66298 0.586 11.61891 179 SER H CA 1
ATOM 2950 C C A SER A 1 191 ? -16.42335 -8.52507 4.97461 0.414 10.88671 179 SER H C 1
ATOM 2951 C C B SER A 1 191 ? -16.42057 -8.45669 5.02868 0.586 10.91931 179 SER H C 1
ATOM 2952 O O A SER A 1 191 ? -15.67811 -8.96273 5.85408 0.414 11.93423 179 SER H O 1
ATOM 2953 O O B SER A 1 191 ? -15.67431 -8.86209 5.92324 0.586 11.67912 179 SER H O 1
ATOM 2968 N N . SER A 1 192 ? -17.72295 -8.30083 5.16242 1.000 10.64278 180 SER H N 1
ATOM 2969 C CA . SER A 1 192 ? -18.44341 -8.78464 6.32551 1.000 12.26964 180 SER H CA 1
ATOM 2970 C C . SER A 1 192 ? -19.60187 -9.61389 5.80293 1.000 10.98285 180 SER H C 1
ATOM 2971 O O . SER A 1 192 ? -20.33573 -9.17633 4.91450 1.000 10.62107 180 SER H O 1
ATOM 2980 N N . VAL A 1 193 ? -19.76956 -10.82114 6.34336 1.000 10.55735 181 VAL H N 1
ATOM 2981 C CA . VAL A 1 193 ? -20.79888 -11.73730 5.88014 1.000 10.70155 181 VAL H CA 1
ATOM 2982 C C . VAL A 1 193 ? -21.61326 -12.22061 7.07671 1.000 11.22255 181 VAL H C 1
ATOM 2983 O O . VAL A 1 193 ? -21.19812 -12.12776 8.23894 1.000 12.83184 181 VAL H O 1
ATOM 2996 N N . VAL A 1 194 ? -22.78729 -12.76266 6.76362 1.000 10.08648 182 VAL H N 1
ATOM 2997 C CA . VAL A 1 194 ? -23.64447 -13.37834 7.76484 1.000 11.17500 182 VAL H CA 1
ATOM 2998 C C . VAL A 1 194 ? -24.44226 -14.48116 7.07876 1.000 10.69524 182 VAL H C 1
ATOM 2999 O O . VAL A 1 194 ? -24.82628 -14.37388 5.91112 1.000 12.68863 182 VAL H O 1
ATOM 3012 N N . THR A 1 195 ? -24.66556 -15.57205 7.81074 1.000 12.77816 183 THR H N 1
ATOM 3013 C CA . THR A 1 195 ? -25.56926 -16.60942 7.35401 1.000 13.92011 183 THR H CA 1
ATOM 3014 C C . THR A 1 195 ? -26.90399 -16.47769 8.07124 1.000 15.23706 183 THR H C 1
ATOM 3015 O O . THR A 1 195 ? -26.95292 -16.22849 9.28312 1.000 14.81146 183 THR H O 1
ATOM 3026 N N . VAL A 1 196 ? -27.97520 -16.62584 7.30149 1.000 14.27260 184 VAL H N 1
ATOM 3027 C CA . VAL A 1 196 ? -29.34066 -16.40099 7.77231 1.000 13.91792 184 VAL H CA 1
ATOM 3028 C C . VAL A 1 196 ? -30.25823 -17.45867 7.17044 1.000 12.50044 184 VAL H C 1
ATOM 3029 O O . VAL A 1 196 ? -29.89704 -18.16084 6.21535 1.000 15.19217 184 VAL H O 1
ATOM 3042 N N . PRO A 1 197 ? -31.46450 -17.59815 7.71270 1.000 12.07734 185 PRO H N 1
ATOM 3043 C CA . PRO A 1 197 ? -32.43993 -18.49845 7.09076 1.000 13.41299 185 PRO H CA 1
ATOM 3044 C C . PRO A 1 197 ? -32.82732 -17.98373 5.71655 1.000 13.01180 185 PRO H C 1
ATOM 3045 O O . PRO A 1 197 ? -33.14846 -16.80571 5.55618 1.000 15.40589 185 PRO H O 1
ATOM 3056 N N . SER A 1 198 ? -32.78086 -18.86619 4.71385 1.000 14.73954 186 SER H N 1
ATOM 3057 C CA . SER A 1 198 ? -33.20307 -18.42723 3.38934 1.000 12.98644 186 SER H CA 1
ATOM 3058 C C . SER A 1 198 ? -34.67234 -18.01679 3.40199 1.000 16.62473 186 SER H C 1
ATOM 3059 O O . SER A 1 198 ? -35.09561 -17.18647 2.58887 1.000 15.87205 186 SER H O 1
ATOM 3067 N N . SER A 1 199 ? -35.46311 -18.57443 4.33496 1.000 13.87957 187 SER H N 1
ATOM 3068 C CA . SER A 1 199 ? -36.87366 -18.22747 4.48334 1.000 16.82865 187 SER H CA 1
ATOM 3069 C C . SER A 1 199 ? -37.09468 -16.80165 4.96989 1.000 17.82390 187 SER H C 1
ATOM 3070 O O . SER A 1 199 ? -38.23514 -16.31480 4.93927 1.000 21.97161 187 SER H O 1
ATOM 3078 N N . SER A 1 200 ? -36.04620 -16.13263 5.44063 1.000 17.31141 188 SER H N 1
ATOM 3079 C CA . SER A 1 200 ? -36.14183 -14.76081 5.92579 1.000 16.47748 188 SER H CA 1
ATOM 3080 C C . SER A 1 200 ? -35.90131 -13.71444 4.84314 1.000 19.29019 188 SER H C 1
ATOM 3081 O O . SER A 1 200 ? -36.14849 -12.52389 5.08780 1.000 17.68068 188 SER H O 1
ATOM 3089 N N . LEU A 1 201 ? -35.43868 -14.11549 3.66188 1.000 17.77621 189 LEU H N 1
ATOM 3090 C CA . LEU A 1 201 ? -34.96394 -13.12630 2.69716 1.000 17.63065 189 LEU H CA 1
ATOM 3091 C C . LEU A 1 201 ? -36.08459 -12.22404 2.18573 1.000 24.89238 189 LEU H C 1
ATOM 3092 O O . LEU A 1 201 ? -35.84219 -11.05805 1.87292 1.000 19.54277 189 LEU H O 1
ATOM 3108 N N . GLY A 1 202 ? -37.31132 -12.72334 2.09433 1.000 25.30137 190 GLY H N 1
ATOM 3109 C CA . GLY A 1 202 ? -38.38881 -11.86183 1.62764 1.000 26.91725 190 GLY H CA 1
ATOM 3110 C C . GLY A 1 202 ? -38.89162 -10.84462 2.63824 1.000 30.51824 190 GLY H C 1
ATOM 3111 O O . GLY A 1 202 ? -39.48027 -9.83356 2.23588 1.000 33.45834 190 GLY H O 1
ATOM 3115 N N . THR A 1 203 ? -38.69458 -11.08026 3.93877 1.000 21.13238 191 THR H N 1
ATOM 3116 C CA . THR A 1 203 ? -39.37474 -10.27700 4.94667 1.000 22.70952 191 THR H CA 1
ATOM 3117 C C . THR A 1 203 ? -38.44961 -9.55528 5.91685 1.000 23.27314 191 THR H C 1
ATOM 3118 O O . THR A 1 203 ? -38.85133 -8.52487 6.46172 1.000 25.73420 191 THR H O 1
ATOM 3129 N N . GLN A 1 204 ? -37.23739 -10.05043 6.14543 1.000 17.84664 192 GLN H N 1
ATOM 3130 C CA . GLN A 1 204 ? -36.31216 -9.44377 7.08795 1.000 14.02305 192 GLN H CA 1
ATOM 3131 C C . GLN A 1 204 ? -35.35024 -8.54098 6.31947 1.000 14.30350 192 GLN H C 1
ATOM 3132 O O . GLN A 1 204 ? -34.69340 -8.98622 5.37697 1.000 16.87458 192 GLN H O 1
ATOM 3146 N N . THR A 1 205 ? -35.26095 -7.27643 6.72968 1.000 14.17912 193 THR H N 1
ATOM 3147 C CA . THR A 1 205 ? -34.27593 -6.36596 6.15172 1.000 14.09616 193 THR H CA 1
ATOM 3148 C C . THR A 1 205 ? -32.89725 -6.62198 6.76310 1.000 12.02622 193 THR H C 1
ATOM 3149 O O . THR A 1 205 ? -32.76049 -6.84901 7.96655 1.000 16.02518 193 THR H O 1
ATOM 3160 N N . TYR A 1 206 ? -31.87794 -6.62069 5.90269 1.000 12.45818 194 TYR H N 1
ATOM 3161 C CA . TYR A 1 206 ? -30.49332 -6.76512 6.32447 1.000 12.09510 194 TYR H CA 1
ATOM 3162 C C . TYR A 1 206 ? -29.71854 -5.55316 5.84159 1.000 12.82331 194 TYR H C 1
ATOM 3163 O O . TYR A 1 206 ? -29.61491 -5.32305 4.63622 1.000 13.25751 194 TYR H O 1
ATOM 3181 N N . ILE A 1 207 ? -29.19247 -4.77716 6.78159 1.000 12.39222 195 ILE H N 1
ATOM 3182 C CA . ILE A 1 207 ? -28.42483 -3.57387 6.47039 1.000 11.14360 195 ILE H CA 1
ATOM 3183 C C . ILE A 1 207 ? -27.06904 -3.70431 7.14283 1.000 10.69502 195 ILE H C 1
ATOM 3184 O O . ILE A 1 207 ? -26.98600 -3.96571 8.34566 1.000 12.69201 195 ILE H O 1
ATOM 3200 N N . CYS A 1 208 ? -25.99775 -3.49780 6.37039 1.000 10.53892 196 CYS H N 1
ATOM 3201 C CA . CYS A 1 208 ? -24.68884 -3.39898 6.98432 1.000 12.80149 196 CYS H CA 1
ATOM 3202 C C . CYS A 1 208 ? -24.36217 -1.93840 7.24214 1.000 13.50623 196 CYS H C 1
ATOM 3203 O O . CYS A 1 208 ? -24.61877 -1.07279 6.39446 1.000 13.24436 196 CYS H O 1
ATOM 3210 N N . ASN A 1 209 ? -23.81551 -1.68710 8.41556 1.000 10.87076 197 ASN H N 1
ATOM 3211 C CA . ASN A 1 209 ? -23.47997 -0.35029 8.88821 1.000 10.48811 197 ASN H CA 1
ATOM 3212 C C . ASN A 1 209 ? -21.95707 -0.29145 8.93567 1.000 10.45311 197 ASN H C 1
ATOM 3213 O O . ASN A 1 209 ? -21.32888 -0.92092 9.80114 1.000 12.05449 197 ASN H O 1
ATOM 3224 N N . VAL A 1 210 ? -21.36826 0.51615 8.06327 1.000 11.52593 198 VAL H N 1
ATOM 3225 C CA . VAL A 1 210 ? -19.92330 0.59304 7.90712 1.000 10.42041 198 VAL H CA 1
ATOM 3226 C C . VAL A 1 210 ? -19.47118 1.95325 8.40608 1.000 14.71298 198 VAL H C 1
ATOM 3227 O O . VAL A 1 210 ? -19.97658 2.98005 7.94835 1.000 19.22415 198 VAL H O 1
ATOM 3240 N N . ASN A 1 211 ? -18.54842 1.97509 9.35317 1.000 10.68029 199 ASN H N 1
ATOM 3241 C CA . ASN A 1 211 ? -18.00739 3.21643 9.88899 1.000 11.61295 199 ASN H CA 1
ATOM 3242 C C . ASN A 1 211 ? -16.53191 3.28927 9.54313 1.000 11.76881 199 ASN H C 1
ATOM 3243 O O . ASN A 1 211 ? -15.77225 2.34389 9.80331 1.000 13.23925 199 ASN H O 1
ATOM 3254 N N . HIS A 1 212 ? -16.13752 4.41167 8.95153 1.000 10.57984 200 HIS H N 1
ATOM 3255 C CA . HIS A 1 212 ? -14.73998 4.72647 8.62079 1.000 10.89717 200 HIS H CA 1
ATOM 3256 C C . HIS A 1 212 ? -14.41765 6.06216 9.28875 1.000 11.38656 200 HIS H C 1
ATOM 3257 O O . HIS A 1 212 ? -14.49663 7.13462 8.66906 1.000 12.23430 200 HIS H O 1
ATOM 3271 N N . LYS A 1 213 ? -14.09685 5.99079 10.57201 1.000 11.54733 201 LYS H N 1
ATOM 3272 C CA . LYS A 1 213 ? -13.85656 7.21649 11.32752 1.000 12.44595 201 LYS H CA 1
ATOM 3273 C C . LYS A 1 213 ? -12.76825 8.07597 10.70233 1.000 13.49816 201 LYS H C 1
ATOM 3274 O O . LYS A 1 213 ? -12.91061 9.30791 10.71967 1.000 13.08238 201 LYS H O 1
ATOM 3293 N N . PRO A 1 214 ? -11.67732 7.53027 10.15980 1.000 11.66900 202 PRO H N 1
ATOM 3294 C CA . PRO A 1 214 ? -10.63141 8.41159 9.61174 1.000 13.03944 202 PRO H CA 1
ATOM 3295 C C . PRO A 1 214 ? -11.09943 9.39721 8.55921 1.000 14.30708 202 PRO H C 1
ATOM 3296 O O . PRO A 1 214 ? -10.49682 10.47297 8.44980 1.000 14.96239 202 PRO H O 1
ATOM 3307 N N . SER A 1 215 ? -12.09805 9.05408 7.75348 1.000 11.49042 203 SER H N 1
ATOM 3308 C CA . SER A 1 215 ? -12.65155 9.92253 6.71772 1.000 11.08063 203 SER H CA 1
ATOM 3309 C C . SER A 1 215 ? -13.97751 10.54612 7.14658 1.000 10.78246 203 SER H C 1
ATOM 3310 O O . SER A 1 215 ? -14.60945 11.23282 6.33301 1.000 14.80926 203 SER H O 1
ATOM 3318 N N . ASN A 1 216 ? -14.40209 10.31365 8.38006 1.000 12.93555 204 ASN H N 1
ATOM 3319 C CA . ASN A 1 216 ? -15.67746 10.80037 8.89457 1.000 13.71011 204 ASN H CA 1
ATOM 3320 C C . ASN A 1 216 ? -16.82702 10.37230 7.99575 1.000 17.59674 204 ASN H C 1
ATOM 3321 O O . ASN A 1 216 ? -17.71785 11.15438 7.67178 1.000 15.18145 204 ASN H O 1
ATOM 3332 N N . THR A 1 217 ? -16.79886 9.11298 7.56928 1.000 13.68224 205 THR H N 1
ATOM 3333 C CA . THR A 1 217 ? -17.79110 8.56844 6.66126 1.000 13.65728 205 THR H CA 1
ATOM 3334 C C . THR A 1 217 ? -18.45655 7.35338 7.28558 1.000 11.67854 205 THR H C 1
ATOM 3335 O O . THR A 1 217 ? -17.78214 6.47357 7.83916 1.000 14.34657 205 THR H O 1
ATOM 3346 N N A LYS A 1 218 ? -19.77456 7.27339 7.14340 0.406 11.27723 206 LYS H N 1
ATOM 3347 N N B LYS A 1 218 ? -19.77859 7.33549 7.25773 0.594 10.91734 206 LYS H N 1
ATOM 3348 C CA A LYS A 1 218 ? -20.54206 6.10972 7.57644 0.406 11.99203 206 LYS H CA 1
ATOM 3349 C CA B LYS A 1 218 ? -20.55192 6.13264 7.52990 0.594 11.91424 206 LYS H CA 1
ATOM 3350 C C A LYS A 1 218 ? -21.51508 5.71616 6.47472 0.406 15.84416 206 LYS H C 1
ATOM 3351 C C B LYS A 1 218 ? -21.30752 5.74630 6.26621 0.594 13.22709 206 LYS H C 1
ATOM 3352 O O A LYS A 1 218 ? -22.30767 6.54994 6.02079 0.406 10.75711 206 LYS H O 1
ATOM 3353 O O B LYS A 1 218 ? -21.72010 6.59771 5.47339 0.594 12.66942 206 LYS H O 1
ATOM 3388 N N . VAL A 1 219 ? -21.46190 4.44645 6.05510 1.000 13.17474 207 VAL H N 1
ATOM 3389 C CA . VAL A 1 219 ? -22.25180 3.93173 4.94252 1.000 11.17808 207 VAL H CA 1
ATOM 3390 C C . VAL A 1 219 ? -23.19154 2.87284 5.49741 1.000 13.81517 207 VAL H C 1
ATOM 3391 O O . VAL A 1 219 ? -22.74284 1.97155 6.21916 1.000 15.55953 207 VAL H O 1
ATOM 3405 N N . ASP A 1 220 ? -24.48785 2.99527 5.19319 1.000 14.83142 208 ASP H N 1
ATOM 3406 C CA . ASP A 1 220 ? -25.48499 1.97391 5.50518 1.000 15.96059 208 ASP H CA 1
ATOM 3407 C C . ASP A 1 220 ? -25.98631 1.43319 4.17660 1.000 16.59550 208 ASP H C 1
ATOM 3408 O O . ASP A 1 220 ? -26.39584 2.20896 3.30675 1.000 18.47031 208 ASP H O 1
ATOM 3417 N N . LYS A 1 221 ? -25.87287 0.11599 3.98230 1.000 12.28246 209 LYS H N 1
ATOM 3418 C CA . LYS A 1 221 ? -26.23183 -0.54466 2.73382 1.000 13.42934 209 LYS H CA 1
ATOM 3419 C C . LYS A 1 221 ? -27.23937 -1.66264 3.00777 1.000 12.39168 209 LYS H C 1
ATOM 3420 O O . LYS A 1 221 ? -26.94537 -2.60739 3.74212 1.000 12.51831 209 LYS H O 1
ATOM 3439 N N . LYS A 1 222 ? -28.43175 -1.53738 2.45846 1.000 13.57532 210 LYS H N 1
ATOM 3440 C CA . LYS A 1 222 ? -29.41895 -2.61179 2.52237 1.000 13.38455 210 LYS H CA 1
ATOM 3441 C C . LYS A 1 222 ? -29.05194 -3.62450 1.45204 1.000 12.93995 210 LYS H C 1
ATOM 3442 O O . LYS A 1 222 ? -28.80447 -3.26105 0.29655 1.000 16.03744 210 LYS H O 1
ATOM 3461 N N . VAL A 1 223 ? -28.95661 -4.89382 1.85131 1.000 11.36095 211 VAL H N 1
ATOM 3462 C CA . VAL A 1 223 ? -28.51763 -5.97827 0.98180 1.000 13.35801 211 VAL H CA 1
ATOM 3463 C C . VAL A 1 223 ? -29.76134 -6.78196 0.62372 1.000 13.10308 211 VAL H C 1
ATOM 3464 O O . VAL A 1 223 ? -30.32223 -7.47357 1.48156 1.000 14.94913 211 VAL H O 1
ATOM 3477 N N . GLU A 1 224 ? -30.19370 -6.67234 -0.63888 1.000 16.11800 212 GLU H N 1
ATOM 3478 C CA . GLU A 1 224 ? -31.44273 -7.30123 -1.03473 1.000 20.12890 212 GLU H CA 1
ATOM 3479 C C . GLU A 1 224 ? -31.17265 -8.59582 -1.77918 1.000 16.93110 212 GLU H C 1
ATOM 3480 O O . GLU A 1 224 ? -30.12784 -8.74783 -2.40702 1.000 17.17411 212 GLU H O 1
ATOM 3492 N N . PRO A 1 225 ? -32.10051 -9.54510 -1.73197 1.000 17.07520 213 PRO H N 1
ATOM 3493 C CA . PRO A 1 225 ? -31.90522 -10.78607 -2.48066 1.000 19.34589 213 PRO H CA 1
ATOM 3494 C C . PRO A 1 225 ? -32.05565 -10.55884 -3.97317 1.000 22.11255 213 PRO H C 1
ATOM 3495 O O . PRO A 1 225 ? -32.74210 -9.63804 -4.42663 1.000 21.55412 213 PRO H O 1
ATOM 3506 N N . LYS A 1 226 ? -31.36548 -11.39501 -4.73968 1.000 22.89397 214 LYS H N 1
ATOM 3507 C CA . LYS A 1 226 ? -31.37388 -11.32407 -6.19204 1.000 32.67361 214 LYS H CA 1
ATOM 3508 C C . LYS A 1 226 ? -32.36222 -12.34337 -6.74050 1.000 33.22047 214 LYS H C 1
ATOM 3509 O O . LYS A 1 226 ? -32.50071 -13.44605 -6.20123 1.000 36.09545 214 LYS H O 1
ATOM 3528 N N . SER A 1 227 ? -33.04697 -11.96495 -7.81206 1.000 32.87037 215 SER H N 1
ATOM 3529 C CA . SER A 1 227 ? -34.03794 -12.82598 -8.44454 1.000 56.73640 215 SER H CA 1
ATOM 3530 C C . SER A 1 227 ? -33.35710 -13.80304 -9.39902 1.000 43.45744 215 SER H C 1
ATOM 3531 O O . SER A 1 227 ? -33.27048 -14.99945 -9.11845 1.000 65.79679 215 SER H O 1
ATOM 3539 N N . ASP B 2 1 ? 17.01463 -2.50871 29.14639 1.000 28.20503 1 ASP L N 1
ATOM 3540 C CA . ASP B 2 1 ? 15.58502 -2.83868 29.42018 1.000 25.04453 1 ASP L CA 1
ATOM 3541 C C . ASP B 2 1 ? 15.47215 -4.31304 29.76875 1.000 21.42500 1 ASP L C 1
ATOM 3542 O O . ASP B 2 1 ? 16.22634 -5.13876 29.25143 1.000 24.79179 1 ASP L O 1
ATOM 3553 N N . ILE B 2 2 ? 14.48842 -4.67608 30.58701 1.000 18.65300 2 ILE L N 1
ATOM 3554 C CA . ILE B 2 2 ? 14.24326 -6.08725 30.84998 1.000 14.75024 2 ILE L CA 1
ATOM 3555 C C . ILE B 2 2 ? 13.58689 -6.72483 29.63198 1.000 19.09639 2 ILE L C 1
ATOM 3556 O O . ILE B 2 2 ? 12.61567 -6.19616 29.07914 1.000 19.74143 2 ILE L O 1
ATOM 3572 N N . VAL B 2 3 ? 14.13830 -7.84710 29.18987 1.000 16.71246 3 VAL L N 1
ATOM 3573 C CA . VAL B 2 3 ? 13.63281 -8.60760 28.05293 1.000 16.87184 3 VAL L CA 1
ATOM 3574 C C . VAL B 2 3 ? 12.71842 -9.71648 28.55636 1.000 21.77911 3 VAL L C 1
ATOM 3575 O O . VAL B 2 3 ? 13.11606 -10.53410 29.40080 1.000 17.54947 3 VAL L O 1
ATOM 3588 N N . MET B 2 4 ? 11.50945 -9.77209 28.00819 1.000 16.40780 4 MET L N 1
ATOM 3589 C CA . MET B 2 4 ? 10.52051 -10.78478 28.33752 1.000 17.42552 4 MET L CA 1
ATOM 3590 C C . MET B 2 4 ? 10.32819 -11.70708 27.14509 1.000 17.38098 4 MET L C 1
ATOM 3591 O O . MET B 2 4 ? 10.05611 -11.23588 26.03114 1.000 19.59994 4 MET L O 1
ATOM 3605 N N . THR B 2 5 ? 10.47557 -13.00656 27.37341 1.000 16.53822 5 THR L N 1
ATOM 3606 C CA . THR B 2 5 ? 10.36737 -14.00974 26.32533 1.000 16.65817 5 THR L CA 1
ATOM 3607 C C . THR B 2 5 ? 9.33843 -15.06234 26.69425 1.000 15.73654 5 THR L C 1
ATOM 3608 O O . THR B 2 5 ? 9.44103 -15.69957 27.74688 1.000 19.32724 5 THR L O 1
ATOM 3619 N N . GLN B 2 6 ? 8.36907 -15.27788 25.82041 1.000 15.54725 6 GLN L N 1
ATOM 3620 C CA . GLN B 2 6 ? 7.34121 -16.27627 26.02794 1.000 13.90904 6 GLN L CA 1
ATOM 3621 C C . GLN B 2 6 ? 7.60532 -17.53141 25.20328 1.000 19.48445 6 GLN L C 1
ATOM 3622 O O . GLN B 2 6 ? 8.17454 -17.47473 24.10856 1.000 19.59437 6 GLN L O 1
ATOM 3636 N N . SER B 2 7 ? 7.15007 -18.67009 25.73140 1.000 15.91031 7 SER L N 1
ATOM 3637 C CA . SER B 2 7 ? 7.22606 -19.94632 25.06512 1.000 17.82603 7 SER L CA 1
ATOM 3638 C C . SER B 2 7 ? 6.04280 -20.79595 25.49168 1.000 20.15853 7 SER L C 1
ATOM 3639 O O . SER B 2 7 ? 5.71684 -20.81539 26.68203 1.000 21.15094 7 SER L O 1
ATOM 3647 N N . PRO B 2 8 ? 5.39148 -21.51232 24.56568 1.000 16.74743 8 PRO L N 1
ATOM 3648 C CA . PRO B 2 8 ? 5.60818 -21.47360 23.11813 1.000 17.20999 8 PRO L CA 1
ATOM 3649 C C . PRO B 2 8 ? 5.02767 -20.19009 22.55819 1.000 16.00485 8 PRO L C 1
ATOM 3650 O O . PRO B 2 8 ? 4.36559 -19.42090 23.26384 1.000 17.93456 8 PRO L O 1
ATOM 3661 N N . GLU B 2 9 ? 5.26551 -19.93684 21.27388 1.000 16.08007 9 GLU L N 1
ATOM 3662 C CA . GLU B 2 9 ? 4.60391 -18.82909 20.60708 1.000 17.75312 9 GLU L CA 1
ATOM 3663 C C . GLU B 2 9 ? 3.15690 -19.15030 20.26082 1.000 20.64368 9 GLU L C 1
ATOM 3664 O O . GLU B 2 9 ? 2.34137 -18.23016 20.16780 1.000 18.39218 9 GLU L O 1
ATOM 3676 N N . SER B 2 10 ? 2.82224 -20.42321 20.03482 1.000 15.75645 10 SER L N 1
ATOM 3677 C CA . SER B 2 10 ? 1.45067 -20.84375 19.82016 1.000 19.28106 10 SER L CA 1
ATOM 3678 C C . SER B 2 10 ? 1.24702 -22.23321 20.41460 1.000 19.03139 10 SER L C 1
ATOM 3679 O O . SER B 2 10 ? 2.17440 -23.04650 20.48933 1.000 18.27517 10 SER L O 1
ATOM 3687 N N . LEU B 2 11 ? 0.02292 -22.49453 20.85418 1.000 15.19058 11 LEU L N 1
ATOM 3688 C CA . LEU B 2 11 ? -0.31934 -23.81511 21.34077 1.000 18.29287 11 LEU L CA 1
ATOM 3689 C C . LEU B 2 11 ? -1.77400 -24.08515 21.03269 1.000 23.97334 11 LEU L C 1
ATOM 3690 O O . LEU B 2 11 ? -2.56980 -23.16868 20.83480 1.000 19.89210 11 LEU L O 1
ATOM 3706 N N . ALA B 2 12 ? -2.10766 -25.36329 20.98377 1.000 19.46095 12 ALA L N 1
ATOM 3707 C CA . ALA B 2 12 ? -3.46679 -25.77976 20.71168 1.000 21.28019 12 ALA L CA 1
ATOM 3708 C C . ALA B 2 12 ? -3.70054 -27.05687 21.48268 1.000 20.28431 12 ALA L C 1
ATOM 3709 O O . ALA B 2 12 ? -2.88893 -27.98443 21.41374 1.000 24.42111 12 ALA L O 1
ATOM 3716 N N . VAL B 2 13 ? -4.77867 -27.08262 22.24837 1.000 18.61748 13 VAL L N 1
ATOM 3717 C CA . VAL B 2 13 ? -5.14676 -28.25788 23.02371 1.000 20.78111 13 VAL L CA 1
ATOM 3718 C C . VAL B 2 13 ? -6.64900 -28.44384 22.92720 1.000 22.35345 13 VAL L C 1
ATOM 3719 O O . VAL B 2 13 ? -7.40026 -27.51632 22.61680 1.000 21.99947 13 VAL L O 1
ATOM 3732 N N . SER B 2 14 ? -7.08192 -29.67620 23.17420 1.000 17.16059 14 SER L N 1
ATOM 3733 C CA . SER B 2 14 ? -8.49641 -29.98476 23.12364 1.000 20.21219 14 SER L CA 1
ATOM 3734 C C . SER B 2 14 ? -9.27052 -29.30208 24.24630 1.000 22.20210 14 SER L C 1
ATOM 3735 O O . SER B 2 14 ? -8.73031 -28.91790 25.29056 1.000 21.12501 14 SER L O 1
ATOM 3743 N N . LEU B 2 15 ? -10.56868 -29.15586 24.00977 1.000 25.51546 15 LEU L N 1
ATOM 3744 C CA . LEU B 2 15 ? -11.45426 -28.55488 24.99177 1.000 20.75666 15 LEU L CA 1
ATOM 3745 C C . LEU B 2 15 ? -11.37564 -29.31720 26.30639 1.000 26.14867 15 LEU L C 1
ATOM 3746 O O . LEU B 2 15 ? -11.47735 -30.54801 26.33527 1.000 25.70775 15 LEU L O 1
ATOM 3762 N N . GLY B 2 16 ? -11.16404 -28.57752 27.38963 1.000 22.67623 16 GLY L N 1
ATOM 3763 C CA . GLY B 2 16 ? -11.07392 -29.14576 28.71837 1.000 23.21228 16 GLY L CA 1
ATOM 3764 C C . GLY B 2 16 ? -9.68896 -29.60182 29.13521 1.000 23.06687 16 GLY L C 1
ATOM 3765 O O . GLY B 2 16 ? -9.51572 -30.00749 30.29750 1.000 27.21741 16 GLY L O 1
ATOM 3769 N N . GLU B 2 17 ? -8.69896 -29.54793 28.24627 1.000 18.23114 17 GLU L N 1
ATOM 3770 C CA . GLU B 2 17 ? -7.34273 -29.92211 28.60286 1.000 22.99171 17 GLU L CA 1
ATOM 3771 C C . GLU B 2 17 ? -6.58061 -28.73677 29.19944 1.000 23.94032 17 GLU L C 1
ATOM 3772 O O . GLU B 2 17 ? -6.95396 -27.56862 29.06642 1.000 22.97997 17 GLU L O 1
ATOM 3784 N N . ARG B 2 18 ? -5.45931 -29.06665 29.82291 1.000 22.60113 18 ARG L N 1
ATOM 3785 C CA A ARG B 2 18 ? -4.58169 -28.08036 30.43455 0.590 23.12341 18 ARG L CA 1
ATOM 3786 C CA B ARG B 2 18 ? -4.58100 -28.08063 30.43536 0.410 23.16895 18 ARG L CA 1
ATOM 3787 C C . ARG B 2 18 ? -3.72395 -27.38581 29.38197 1.000 22.87604 18 ARG L C 1
ATOM 3788 O O . ARG B 2 18 ? -3.19033 -28.02254 28.46976 1.000 22.81858 18 ARG L O 1
ATOM 3827 N N . ALA B 2 19 ? -3.57192 -26.07389 29.52888 1.000 22.31742 19 ALA L N 1
ATOM 3828 C CA . ALA B 2 19 ? -2.69241 -25.27952 28.68588 1.000 22.46931 19 ALA L CA 1
ATOM 3829 C C . ALA B 2 19 ? -1.75277 -24.50469 29.59690 1.000 19.99000 19 ALA L C 1
ATOM 3830 O O . ALA B 2 19 ? -2.19194 -23.93221 30.60185 1.000 22.44343 19 ALA L O 1
ATOM 3837 N N . THR B 2 20 ? -0.46012 -24.50962 29.26521 1.000 18.69228 20 THR L N 1
ATOM 3838 C CA A THR B 2 20 ? 0.58275 -23.82221 30.01666 0.367 21.72262 20 THR L CA 1
ATOM 3839 C CA B THR B 2 20 ? 0.52309 -23.75341 30.02616 0.633 21.94573 20 THR L CA 1
ATOM 3840 C C . THR B 2 20 ? 1.33533 -22.86677 29.09859 1.000 21.05613 20 THR L C 1
ATOM 3841 O O . THR B 2 20 ? 1.71135 -23.25628 27.98211 1.000 21.20538 20 THR L O 1
ATOM 3862 N N . ILE B 2 21 ? 1.59191 -21.65054 29.57589 1.000 18.51256 21 ILE L N 1
ATOM 3863 C CA . ILE B 2 21 ? 2.37539 -20.64920 28.85545 1.000 18.52202 21 ILE L CA 1
ATOM 3864 C C . ILE B 2 21 ? 3.49767 -20.19446 29.76762 1.000 18.86080 21 ILE L C 1
ATOM 3865 O O . ILE B 2 21 ? 3.25238 -19.82090 30.91749 1.000 22.31701 21 ILE L O 1
ATOM 3881 N N . ASN B 2 22 ? 4.72049 -20.18689 29.25277 1.000 18.63904 22 ASN L N 1
ATOM 3882 C CA . ASN B 2 22 ? 5.88020 -19.80523 30.03324 1.000 15.88501 22 ASN L CA 1
ATOM 3883 C C . ASN B 2 22 ? 6.31617 -18.40656 29.63461 1.000 18.01596 22 ASN L C 1
ATOM 3884 O O . ASN B 2 22 ? 6.21929 -18.02188 28.46663 1.000 19.37572 22 ASN L O 1
ATOM 3895 N N . CYS B 2 23 ? 6.79997 -17.65749 30.61496 1.000 15.97686 23 CYS L N 1
ATOM 3896 C CA . CYS B 2 23 ? 7.33882 -16.32552 30.41153 1.000 15.88042 23 CYS L CA 1
ATOM 3897 C C . CYS B 2 23 ? 8.62175 -16.22519 31.21793 1.000 23.31246 23 CYS L C 1
ATOM 3898 O O . CYS B 2 23 ? 8.61968 -16.49650 32.42084 1.000 23.83495 23 CYS L O 1
ATOM 3905 N N . LYS B 2 24 ? 9.71828 -15.86417 30.55691 1.000 21.15713 24 LYS L N 1
ATOM 3906 C CA . LYS B 2 24 ? 11.00013 -15.67780 31.22767 1.000 18.17801 24 LYS L CA 1
ATOM 3907 C C . LYS B 2 24 ? 11.46672 -14.24476 31.05807 1.000 20.83295 24 LYS L C 1
ATOM 3908 O O . LYS B 2 24 ? 11.25972 -13.63730 30.00552 1.000 25.10344 24 LYS L O 1
ATOM 3927 N N . SER B 2 25 ? 12.08109 -13.70593 32.10558 1.000 19.09375 25 SER L N 1
ATOM 3928 C CA . SER B 2 25 ? 12.72370 -12.40633 32.08297 1.000 18.41657 25 SER L CA 1
ATOM 3929 C C . SER B 2 25 ? 14.22966 -12.59480 32.19951 1.000 18.04898 25 SER L C 1
ATOM 3930 O O . SER B 2 25 ? 14.70411 -13.64815 32.62170 1.000 25.36527 25 SER L O 1
ATOM 3938 N N . ASN B 2 26 ? 14.98647 -11.57696 31.81094 1.000 20.15529 26 ASN L N 1
ATOM 3939 C CA . ASN B 2 26 ? 16.43465 -11.65051 31.96715 1.000 22.85696 26 ASN L CA 1
ATOM 3940 C C . ASN B 2 26 ? 16.93762 -10.90227 33.19515 1.000 22.89075 26 ASN L C 1
ATOM 3941 O O . ASN B 2 26 ? 18.14749 -10.67200 33.33322 1.000 25.97774 26 ASN L O 1
ATOM 3952 N N . GLN B 2 27 ? 16.03524 -10.55338 34.10593 1.000 19.77865 27 GLN L N 1
ATOM 3953 C CA . GLN B 2 27 ? 16.37599 -9.96562 35.39094 1.000 22.11296 27 GLN L CA 1
ATOM 3954 C C . GLN B 2 27 ? 15.27067 -10.38284 36.34600 1.000 23.65227 27 GLN L C 1
ATOM 3955 O O . GLN B 2 27 ? 14.09619 -10.37336 35.96966 1.000 20.53256 27 GLN L O 1
ATOM 3969 N N . SER B 2 28 A 15.64618 -10.79762 3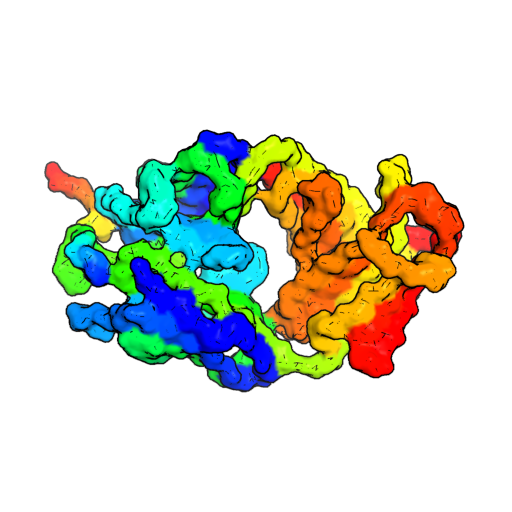7.55346 1.000 19.16815 27 SER L N 1
ATOM 3970 C CA . SER B 2 28 A 14.64971 -11.15689 38.55429 1.000 21.34757 27 SER L CA 1
ATOM 3971 C C . SER B 2 28 A 13.64042 -10.03325 38.74045 1.000 19.77840 27 SER L C 1
ATOM 3972 O O . SER B 2 28 A 14.00480 -8.85544 38.85131 1.000 19.67295 27 SER L O 1
ATOM 3980 N N . LEU B 2 29 B 12.36219 -10.41650 38.83020 1.000 21.14243 27 LEU L N 1
ATOM 3981 C CA . LEU B 2 29 B 11.27435 -9.48221 39.08123 1.000 19.33663 27 LEU L CA 1
ATOM 3982 C C . LEU B 2 29 B 10.82957 -9.47878 40.53787 1.000 21.28050 27 LEU L C 1
ATOM 3983 O O . LEU B 2 29 B 9.78636 -8.88872 40.84732 1.000 18.53716 27 LEU L O 1
ATOM 3999 N N . LEU B 2 30 C 11.60077 -10.10326 41.43586 1.000 20.69067 27 LEU L N 1
ATOM 4000 C CA . LEU B 2 30 C 11.25952 -10.17716 42.86072 1.000 22.19722 27 LEU L CA 1
ATOM 4001 C C . LEU B 2 30 C 11.78433 -8.93215 43.56003 1.000 17.55208 27 LEU L C 1
ATOM 4002 O O . LEU B 2 30 C 12.98896 -8.64907 43.52619 1.000 24.88477 27 LEU L O 1
ATOM 4018 N N . TYR B 2 31 D 10.88292 -8.17845 44.17686 1.000 20.34124 27 TYR L N 1
ATOM 4019 C CA . TYR B 2 31 D 11.22462 -6.98997 44.94862 1.000 21.82399 27 TYR L CA 1
ATOM 4020 C C . TYR B 2 31 D 11.28886 -7.43105 46.40725 1.000 36.00860 27 TYR L C 1
ATOM 4021 O O . TYR B 2 31 D 10.26631 -7.79150 46.99467 1.000 27.85118 27 TYR L O 1
ATOM 4039 N N . SER B 2 32 E 12.49090 -7.40855 46.98754 1.000 29.20797 27 SER L N 1
ATOM 4040 C CA . SER B 2 32 E 12.68108 -7.99457 48.31455 1.000 28.74657 27 SER L CA 1
ATOM 4041 C C . SER B 2 32 E 11.84443 -7.29549 49.37995 1.000 28.24607 27 SER L C 1
ATOM 4042 O O . SER B 2 32 E 11.36636 -7.95013 50.31599 1.000 29.77906 27 SER L O 1
ATOM 4050 N N . SER B 2 33 F 11.64781 -5.97814 49.25591 1.000 29.93822 27 SER L N 1
ATOM 4051 C CA . SER B 2 33 F 10.93032 -5.22715 50.28925 1.000 28.25132 27 SER L CA 1
ATOM 4052 C C . SER B 2 33 F 9.49673 -5.71730 50.46815 1.000 38.67513 27 SER L C 1
ATOM 4053 O O . SER B 2 33 F 8.98672 -5.75180 51.59124 1.000 30.41735 27 SER L O 1
ATOM 4061 N N . THR B 2 34 ? 8.81411 -6.07390 49.38046 1.000 25.67349 28 THR L N 1
ATOM 4062 C CA . THR B 2 34 ? 7.46172 -6.59980 49.49372 1.000 20.74599 28 THR L CA 1
ATOM 4063 C C . THR B 2 34 ? 7.37443 -8.10281 49.32902 1.000 18.92601 28 THR L C 1
ATOM 4064 O O . THR B 2 34 ? 6.30849 -8.66841 49.57664 1.000 21.89496 28 THR L O 1
ATOM 4075 N N . ASN B 2 35 ? 8.45190 -8.75562 48.89001 1.000 20.85136 29 ASN L N 1
ATOM 4076 C CA . ASN B 2 35 ? 8.45781 -10.18577 48.60823 1.000 22.18835 29 ASN L CA 1
ATOM 4077 C C . ASN B 2 35 ? 7.40430 -10.57254 47.56943 1.000 22.98799 29 ASN L C 1
ATOM 4078 O O . ASN B 2 35 ? 6.81882 -11.65478 47.62617 1.000 25.50397 29 ASN L O 1
ATOM 4089 N N . LYS B 2 36 ? 7.18241 -9.69074 46.59534 1.000 20.74372 30 LYS L N 1
ATOM 4090 C CA . LYS B 2 36 ? 6.30024 -9.97370 45.46928 1.000 21.72127 30 LYS L CA 1
ATOM 4091 C C . LYS B 2 36 ? 7.09373 -9.92180 44.16920 1.000 17.40158 30 LYS L C 1
ATOM 4092 O O . LYS B 2 36 ? 8.08785 -9.18766 44.05507 1.000 19.09468 30 LYS L O 1
ATOM 4111 N N . ASN B 2 37 ? 6.63399 -10.71219 43.20343 1.000 18.04630 31 ASN L N 1
ATOM 4112 C CA . ASN B 2 37 ? 7.12365 -10.67087 41.83048 1.000 16.23479 31 ASN L CA 1
ATOM 4113 C C . ASN B 2 37 ? 6.21474 -9.77786 40.98934 1.000 18.51185 31 ASN L C 1
ATOM 4114 O O . ASN B 2 37 ? 4.99976 -9.99152 40.93975 1.000 17.29431 31 ASN L O 1
ATOM 4125 N N . TYR B 2 38 ? 6.81497 -8.81352 40.29864 1.000 17.15094 32 TYR L N 1
ATOM 4126 C CA . TYR B 2 38 ? 6.06531 -7.78650 39.56843 1.000 15.26471 32 TYR L CA 1
ATOM 4127 C C . TYR B 2 38 ? 5.86070 -8.20533 38.11223 1.000 16.88323 32 TYR L C 1
ATOM 4128 O O . TYR B 2 38 ? 6.41384 -7.64365 37.16247 1.000 16.64396 32 TYR L O 1
ATOM 4146 N N . LEU B 2 39 ? 5.03799 -9.23930 37.97732 1.000 15.41651 33 LEU L N 1
ATOM 4147 C CA . LEU B 2 39 ? 4.71849 -9.90993 36.72295 1.000 16.06529 33 LEU L CA 1
ATOM 4148 C C . LEU B 2 39 ? 3.20437 -9.93874 36.51756 1.000 16.53601 33 LEU L C 1
ATOM 4149 O O . LEU B 2 39 ? 2.44326 -10.30937 37.42155 1.000 14.35256 33 LEU L O 1
ATOM 4165 N N . VAL B 2 40 ? 2.76673 -9.54623 35.31604 1.000 14.17368 34 VAL L N 1
ATOM 4166 C CA . VAL B 2 40 ? 1.34962 -9.45357 34.99398 1.000 13.48924 34 VAL L CA 1
ATOM 4167 C C . VAL B 2 40 ? 1.06512 -10.30597 33.76869 1.000 14.14414 34 VAL L C 1
ATOM 4168 O O . VAL B 2 40 ? 1.90599 -10.40645 32.86668 1.000 13.55618 34 VAL L O 1
ATOM 4181 N N . TRP B 2 41 ? -0.12999 -10.90864 33.73330 1.000 12.83037 35 TRP L N 1
ATOM 4182 C CA . TRP B 2 41 ? -0.63359 -11.65475 32.58844 1.000 11.84392 35 TRP L CA 1
ATOM 4183 C C . TRP B 2 41 ? -1.90890 -10.98737 32.09115 1.000 15.64529 35 TRP L C 1
ATOM 4184 O O . TRP B 2 41 ? -2.80236 -10.67338 32.89484 1.000 13.33907 35 TRP L O 1
ATOM 4205 N N . TYR B 2 42 ? -1.99227 -10.80183 30.76361 1.000 13.10208 36 TYR L N 1
ATOM 4206 C CA . TYR B 2 42 ? -3.16139 -10.28696 30.06657 1.000 13.49532 36 TYR L CA 1
ATOM 4207 C C . TYR B 2 42 ? -3.54662 -11.26045 28.96969 1.000 14.48865 36 TYR L C 1
ATOM 4208 O O . TYR B 2 42 ? -2.72107 -12.03702 28.48697 1.000 14.33290 36 TYR L O 1
ATOM 4226 N N . LEU B 2 43 ? -4.79906 -11.21105 28.54336 1.000 11.98245 37 LEU L N 1
ATOM 4227 C CA A LEU B 2 43 ? -5.17144 -11.82112 27.27628 0.499 13.73176 37 LEU L CA 1
ATOM 4228 C CA B LEU B 2 43 ? -5.22381 -11.83592 27.29817 0.501 13.42479 37 LEU L CA 1
ATOM 4229 C C . LEU B 2 43 ? -5.81387 -10.77295 26.37730 1.000 16.02775 37 LEU L C 1
ATOM 4230 O O . LEU B 2 43 ? -6.29570 -9.73224 26.82640 1.000 15.89763 37 LEU L O 1
ATOM 4261 N N . GLN B 2 44 ? -5.76415 -11.03258 25.08529 1.000 14.17667 38 GLN L N 1
ATOM 4262 C CA . GLN B 2 44 ? -6.35604 -10.13052 24.10949 1.000 12.59711 38 GLN L CA 1
ATOM 4263 C C . GLN B 2 44 ? -7.08455 -10.93049 23.03376 1.000 13.05569 38 GLN L C 1
ATOM 4264 O O . GLN B 2 44 ? -6.50720 -11.79977 22.36689 1.000 13.37248 38 GLN L O 1
ATOM 4278 N N . LYS B 2 45 ? -8.35341 -10.60471 22.84981 1.000 18.61446 39 LYS L N 1
ATOM 4279 C CA . LYS B 2 45 ? -9.20132 -11.14736 21.79798 1.000 19.10799 39 LYS L CA 1
ATOM 4280 C C . LYS B 2 45 ? -9.36377 -10.13043 20.68047 1.000 18.90667 39 LYS L C 1
ATOM 4281 O O . LYS B 2 45 ? -9.15311 -8.93321 20.87791 1.000 21.40925 39 LYS L O 1
ATOM 4300 N N . PRO B 2 46 ? -9.68243 -10.57251 19.45974 1.000 23.76646 40 PRO L N 1
ATOM 4301 C CA . PRO B 2 46 ? -9.62781 -9.64813 18.31229 1.000 24.16377 40 PRO L CA 1
ATOM 4302 C C . PRO B 2 46 ? -10.58332 -8.47194 18.44600 1.000 21.99375 40 PRO L C 1
ATOM 4303 O O . PRO B 2 46 ? -11.69689 -8.59868 18.95230 1.000 28.64201 40 PRO L O 1
ATOM 4314 N N . GLY B 2 47 ? -10.10394 -7.30796 18.00939 1.000 28.72725 41 GLY L N 1
ATOM 4315 C CA . GLY B 2 47 ? -10.86470 -6.07968 18.08300 1.000 35.93432 41 GLY L CA 1
ATOM 4316 C C . GLY B 2 47 ? -10.99304 -5.50642 19.46886 1.000 34.28607 41 GLY L C 1
ATOM 4317 O O . GLY B 2 47 ? -11.72329 -4.52837 19.65482 1.000 36.16758 41 GLY L O 1
ATOM 4321 N N . GLN B 2 48 ? -10.30653 -6.08525 20.44851 1.000 22.07076 42 GLN L N 1
ATOM 4322 C CA . GLN B 2 48 ? -10.44704 -5.70461 21.84062 1.000 19.56427 42 GLN L CA 1
ATOM 4323 C C . GLN B 2 48 ? -9.08340 -5.36401 22.41821 1.000 15.04044 42 GLN L C 1
ATOM 4324 O O . GLN B 2 48 ? -8.04972 -5.84816 21.92388 1.000 18.79995 42 GLN L O 1
ATOM 4338 N N . PRO B 2 49 ? -9.04151 -4.52823 23.45609 1.000 16.30268 43 PRO L N 1
ATOM 4339 C CA . PRO B 2 49 ? -7.78941 -4.30406 24.16726 1.000 16.32021 43 PRO L CA 1
ATOM 4340 C C . PRO B 2 49 ? -7.41356 -5.50530 25.01396 1.000 13.11642 43 PRO L C 1
ATOM 4341 O O . PRO B 2 49 ? -8.24781 -6.38194 25.29028 1.000 14.80040 43 PRO L O 1
ATOM 4352 N N . PRO B 2 50 ? -6.15250 -5.59776 25.40226 1.000 15.02157 44 PRO L N 1
ATOM 4353 C CA . PRO B 2 50 ? -5.77573 -6.57754 26.42089 1.000 14.39146 44 PRO L CA 1
ATOM 4354 C C . PRO B 2 50 ? -6.62294 -6.40680 27.67270 1.000 15.42903 44 PRO L C 1
ATOM 4355 O O . PRO B 2 50 ? -7.06388 -5.30582 28.02465 1.000 16.39655 44 PRO L O 1
ATOM 4366 N N . LYS B 2 51 ? -6.85071 -7.53105 28.35169 1.000 13.53214 45 LYS L N 1
ATOM 4367 C CA . LYS B 2 51 ? -7.60189 -7.55894 29.60048 1.000 14.70723 45 LYS L CA 1
ATOM 4368 C C . LYS B 2 51 ? -6.77062 -8.24522 30.68421 1.000 12.91717 45 LYS L C 1
ATOM 4369 O O . LYS B 2 51 ? -6.11493 -9.26361 30.43376 1.000 13.33145 45 LYS L O 1
ATOM 4388 N N . LEU B 2 52 ? -6.81935 -7.70123 31.89245 1.000 13.48215 46 LEU L N 1
ATOM 4389 C CA . LEU B 2 52 ? -6.00617 -8.22144 32.99105 1.000 13.98560 46 LEU L CA 1
ATOM 4390 C C . LEU B 2 52 ? -6.51380 -9.57621 33.47720 1.000 14.78007 46 LEU L C 1
ATOM 4391 O O . LEU B 2 52 ? -7.71089 -9.75347 33.74920 1.000 15.19769 46 LEU L O 1
ATOM 4407 N N . LEU B 2 53 ? -5.57352 -10.50327 33.69717 1.000 12.93471 47 LEU L N 1
ATOM 4408 C CA . LEU B 2 53 ? -5.84589 -11.81457 34.27551 1.000 13.52713 47 LEU L CA 1
ATOM 4409 C C . LEU B 2 53 ? -5.23894 -11.99235 35.65869 1.000 16.49649 47 LEU L C 1
ATOM 4410 O O . LEU B 2 53 ? -5.94163 -12.36030 36.60359 1.000 16.10967 47 LEU L O 1
ATOM 4426 N N . ILE B 2 54 ? -3.93814 -11.76398 35.78444 1.000 13.99445 48 ILE L N 1
ATOM 4427 C CA . ILE B 2 54 ? -3.14840 -12.10642 36.96235 1.000 15.85865 48 ILE L CA 1
ATOM 4428 C C . ILE B 2 54 ? -2.16050 -10.97652 37.19364 1.000 16.82075 48 ILE L C 1
ATOM 4429 O O . ILE B 2 54 ? -1.53934 -10.47519 36.24971 1.000 13.38338 48 ILE L O 1
ATOM 4445 N N . TYR B 2 55 ? -1.95790 -10.59541 38.44169 1.000 14.32675 49 TYR L N 1
ATOM 4446 C CA . TYR B 2 55 ? -0.88912 -9.66220 38.76999 1.000 12.74629 49 TYR L CA 1
ATOM 4447 C C . TYR B 2 55 ? -0.11669 -10.17449 39.99020 1.000 15.64696 49 TYR L C 1
ATOM 4448 O O . TYR B 2 55 ? -0.47439 -11.19505 40.59547 1.000 17.07064 49 TYR L O 1
ATOM 4466 N N . TRP B 2 56 ? 0.96494 -9.46899 40.33473 1.000 15.47851 50 TRP L N 1
ATOM 4467 C CA . TRP B 2 56 ? 1.93462 -9.95645 41.31411 1.000 15.95176 50 TRP L CA 1
ATOM 4468 C C . TRP B 2 56 ? 2.20623 -11.44227 41.08206 1.000 17.56800 50 TRP L C 1
ATOM 4469 O O . TRP B 2 56 ? 2.32535 -12.23639 42.03180 1.000 15.15022 50 TRP L O 1
ATOM 4490 N N . ALA B 2 57 ? 2.34228 -11.82210 39.81795 1.000 15.52647 51 ALA L N 1
ATOM 4491 C CA . ALA B 2 57 ? 2.60967 -13.18635 39.37750 1.000 16.09631 51 ALA L CA 1
ATOM 4492 C C . ALA B 2 57 ? 1.50762 -14.21619 39.62183 1.000 14.93077 51 ALA L C 1
ATOM 4493 O O . ALA B 2 57 ? 1.36946 -15.14289 38.82089 1.000 15.82888 51 ALA L O 1
ATOM 4500 N N . SER B 2 58 ? 0.75560 -14.12467 40.73433 1.000 18.70600 52 SER L N 1
ATOM 4501 C CA . SER B 2 58 ? -0.13578 -15.21120 41.11422 1.000 18.58785 52 SER L CA 1
ATOM 4502 C C . SER B 2 58 ? -1.48518 -14.75696 41.66476 1.000 19.30095 52 SER L C 1
ATOM 4503 O O . SER B 2 58 ? -2.31232 -15.61482 41.99567 1.000 19.61612 52 SER L O 1
ATOM 4511 N N . THR B 2 59 ? -1.74013 -13.46025 41.77236 1.000 16.77233 53 THR L N 1
ATOM 4512 C CA . THR B 2 59 ? -3.04054 -12.97061 42.22673 1.000 15.80402 53 THR L CA 1
ATOM 4513 C C . THR B 2 59 ? -3.99093 -12.80896 41.05158 1.000 18.78550 53 THR L C 1
ATOM 4514 O O . THR B 2 59 ? -3.72759 -12.01780 40.13668 1.000 16.72892 53 THR L O 1
ATOM 4525 N N . ARG B 2 60 ? -5.10568 -13.53163 41.09534 1.000 16.35696 54 ARG L N 1
ATOM 4526 C CA . ARG B 2 60 ? -6.10910 -13.46349 40.04380 1.000 16.57338 54 ARG L CA 1
ATOM 4527 C C . ARG B 2 60 ? -6.96840 -12.21955 40.21390 1.000 17.74958 54 ARG L C 1
ATOM 4528 O O . ARG B 2 60 ? -7.40104 -11.87699 41.31967 1.000 19.05642 54 ARG L O 1
ATOM 4549 N N . GLU B 2 61 ? -7.22060 -11.53317 39.10124 1.000 16.41731 55 GLU L N 1
ATOM 4550 C CA . GLU B 2 61 ? -8.11715 -10.38627 39.12583 1.000 16.86813 55 GLU L CA 1
ATOM 4551 C C . GLU B 2 61 ? -9.57154 -10.84033 39.27128 1.000 13.67687 55 GLU L C 1
ATOM 4552 O O . GLU B 2 61 ? -9.98229 -11.91888 38.80006 1.000 17.38523 55 GLU L O 1
ATOM 4564 N N . SER B 2 62 ? -10.35863 -9.97916 39.89869 1.000 16.76908 56 SER L N 1
ATOM 4565 C CA . SER B 2 62 ? -11.77768 -10.26501 40.08956 1.000 19.50604 56 SER L CA 1
ATOM 4566 C C . SER B 2 62 ? -12.47754 -10.42089 38.74639 1.000 21.06575 56 SER L C 1
ATOM 4567 O O . SER B 2 62 ? -12.15139 -9.74110 37.76343 1.000 18.97848 56 SER L O 1
ATOM 4575 N N . GLY B 2 63 ? -13.44510 -11.33945 38.70026 1.000 21.59438 57 GLY L N 1
ATOM 4576 C CA . GLY B 2 63 ? -14.16567 -11.63100 37.48547 1.000 24.72802 57 GLY L CA 1
ATOM 4577 C C . GLY B 2 63 ? -13.49856 -12.62625 36.55447 1.000 23.04774 57 GLY L C 1
ATOM 4578 O O . GLY B 2 63 ? -14.14141 -13.08999 35.60401 1.000 32.94440 57 GLY L O 1
ATOM 4582 N N . VAL B 2 64 ? -12.23335 -12.96372 36.77985 1.000 22.06787 58 VAL L N 1
ATOM 4583 C CA . VAL B 2 64 ? -11.53773 -13.92813 35.92746 1.000 21.31875 58 VAL L CA 1
ATOM 4584 C C . VAL B 2 64 ? -11.89614 -15.33228 36.39656 1.000 21.46567 58 VAL L C 1
ATOM 4585 O O . VAL B 2 64 ? -11.88357 -15.58066 37.60461 1.000 19.20987 58 VAL L O 1
ATOM 4598 N N . PRO B 2 65 ? -12.20975 -16.26954 35.50243 1.000 19.62281 59 PRO L N 1
ATOM 4599 C CA . PRO B 2 65 ? -12.54357 -17.62951 35.94847 1.000 22.63572 59 PRO L CA 1
ATOM 4600 C C . PRO B 2 65 ? -11.41191 -18.33781 36.69453 1.000 17.59696 59 PRO L C 1
ATOM 4601 O O . PRO B 2 65 ? -10.21479 -18.08780 36.50203 1.000 18.13358 59 PRO L O 1
ATOM 4612 N N . ASP B 2 66 ? -11.82003 -19.29250 37.53417 1.000 21.51055 60 ASP L N 1
ATOM 4613 C CA . ASP B 2 66 ? -10.88280 -19.97568 38.41382 1.000 20.31960 60 ASP L CA 1
ATOM 4614 C C . ASP B 2 66 ? -9.84716 -20.78615 37.64844 1.000 18.76329 60 ASP L C 1
ATOM 4615 O O . ASP B 2 66 ? -8.76540 -21.07372 38.19059 1.000 22.66964 60 ASP L O 1
ATOM 4624 N N . ARG B 2 67 ? -10.17280 -21.21483 36.42583 1.000 19.22061 61 ARG L N 1
ATOM 4625 C CA . ARG B 2 67 ? -9.25856 -22.05170 35.65908 1.000 18.06833 61 ARG L CA 1
ATOM 4626 C C . ARG B 2 67 ? -7.96588 -21.33264 35.29045 1.000 19.31500 61 ARG L C 1
ATOM 4627 O O . ARG B 2 67 ? -7.01907 -22.00689 34.89236 1.000 19.01935 61 ARG L O 1
ATOM 4648 N N . PHE B 2 68 ? -7.89155 -20.00545 35.42496 1.000 18.66610 62 PHE L N 1
ATOM 4649 C CA . PHE B 2 68 ? -6.65192 -19.27146 35.17834 1.000 20.93206 62 PHE L CA 1
ATOM 4650 C C . PHE B 2 68 ? -5.85855 -19.12590 36.46940 1.000 21.55612 62 PHE L C 1
ATOM 4651 O O . PHE B 2 68 ? -6.38830 -18.64946 37.47445 1.000 19.63268 62 PHE L O 1
ATOM 4668 N N A SER B 2 69 ? -4.59210 -19.53286 36.44295 0.705 16.36981 63 SER L N 1
ATOM 4669 N N B SER B 2 69 ? -4.58221 -19.50382 36.42850 0.295 16.54448 63 SER L N 1
ATOM 4670 C CA A SER B 2 69 ? -3.70042 -19.34099 37.57786 0.705 20.00674 63 SER L CA 1
ATOM 4671 C CA B SER B 2 69 ? -3.70282 -19.33489 37.57587 0.295 20.01322 63 SER L CA 1
ATOM 4672 C C A SER B 2 69 ? -2.29154 -19.02939 37.09061 0.705 19.35005 63 SER L C 1
ATOM 4673 C C B SER B 2 69 ? -2.28257 -19.05239 37.10435 0.295 19.36457 63 SER L C 1
ATOM 4674 O O A SER B 2 69 ? -1.87995 -19.46971 36.01170 0.705 21.11804 63 SER L O 1
ATOM 4675 O O B SER B 2 69 ? -1.85326 -19.52994 36.04969 0.295 21.09281 63 SER L O 1
ATOM 4690 N N . GLY B 2 70 ? -1.56856 -18.26941 37.90831 1.000 17.20839 64 GLY L N 1
ATOM 4691 C CA . GLY B 2 70 ? -0.18959 -17.92048 37.63213 1.000 18.59959 64 GLY L CA 1
ATOM 4692 C C . GLY B 2 70 ? 0.72553 -18.42231 38.73231 1.000 22.52491 64 GLY L C 1
ATOM 4693 O O . GLY B 2 70 ? 0.34710 -18.47743 39.90598 1.000 20.60255 64 GLY L O 1
ATOM 4698 N N . SER B 2 71 ? 1.94637 -18.77839 38.34431 1.000 19.48938 65 SER L N 1
ATOM 4699 C CA . SER B 2 71 ? 2.93727 -19.24718 39.30055 1.000 21.19598 65 SER L CA 1
ATOM 4700 C C . SER B 2 71 ? 4.31172 -18.79269 38.83866 1.000 24.56802 65 SER L C 1
ATOM 4701 O O . SER B 2 71 ? 4.47407 -18.21553 37.75821 1.000 19.29724 65 SER L O 1
ATOM 4709 N N . GLY B 2 72 ? 5.30013 -19.05088 39.67720 1.000 19.67078 66 GLY L N 1
ATOM 4710 C CA . GLY B 2 72 ? 6.68607 -18.77497 39.35413 1.000 20.41818 66 GLY L CA 1
ATOM 4711 C C . GLY B 2 72 ? 7.25332 -17.65890 40.21078 1.000 22.21317 66 GLY L C 1
ATOM 4712 O O . GLY B 2 72 ? 6.55279 -16.97405 40.95330 1.000 22.81214 66 GLY L O 1
ATOM 4716 N N . SER B 2 73 ? 8.56462 -17.47111 40.07509 1.000 20.12655 67 SER L N 1
ATOM 4717 C CA . SER B 2 73 ? 9.27536 -16.48931 40.87172 1.000 21.23983 67 SER L CA 1
ATOM 4718 C C . SER B 2 73 ? 10.58667 -16.15862 40.17740 1.000 17.16155 67 SER L C 1
ATOM 4719 O O . SER B 2 73 ? 11.12668 -16.97543 39.41567 1.000 21.36933 67 SER L O 1
ATOM 4727 N N . GLY B 2 74 ? 11.09461 -14.95905 40.44771 1.000 22.66361 68 GLY L N 1
ATOM 4728 C CA . GLY B 2 74 ? 12.39577 -14.55364 39.93571 1.000 21.92785 68 GLY L CA 1
ATOM 4729 C C . GLY B 2 74 ? 12.34995 -14.21223 38.46406 1.000 19.97553 68 GLY L C 1
ATOM 4730 O O . GLY B 2 74 ? 11.94003 -13.10250 38.10021 1.000 22.42038 68 GLY L O 1
ATOM 4734 N N . THR B 2 75 ? 12.72796 -15.17021 37.61668 1.000 22.11679 69 THR L N 1
ATOM 4735 C CA . THR B 2 75 ? 12.81439 -14.96449 36.17583 1.000 20.37258 69 THR L CA 1
ATOM 4736 C C . THR B 2 75 ? 11.97304 -15.93676 35.36219 1.000 22.91000 69 THR L C 1
ATOM 4737 O O . THR B 2 75 ? 12.01322 -15.86683 34.12328 1.000 20.74056 69 THR L O 1
ATOM 4748 N N . ASP B 2 76 ? 11.22711 -16.84519 35.99231 1.000 18.89021 70 ASP L N 1
ATOM 4749 C CA . ASP B 2 76 ? 10.53263 -17.92097 35.28778 1.000 21.90239 70 ASP L CA 1
ATOM 4750 C C . ASP B 2 76 ? 9.10900 -18.02513 35.81649 1.000 18.84552 70 ASP L C 1
ATOM 4751 O O . ASP B 2 76 ? 8.89716 -18.35989 36.98416 1.000 20.50057 70 ASP L O 1
ATOM 4760 N N . PHE B 2 77 ? 8.13863 -17.75849 34.94720 1.000 19.17415 71 PHE L N 1
ATOM 4761 C CA . PHE B 2 77 ? 6.73729 -17.65835 35.33685 1.000 19.23079 71 PHE L CA 1
ATOM 4762 C C . PHE B 2 77 ? 5.89096 -18.47077 34.37958 1.000 19.53369 71 PHE L C 1
ATOM 4763 O O . PHE B 2 77 ? 6.27272 -18.68678 33.22442 1.000 18.19274 71 PHE L O 1
ATOM 4780 N N . THR B 2 78 ? 4.72556 -18.91216 34.85661 1.000 15.69829 72 THR L N 1
ATOM 4781 C CA . THR B 2 78 ? 3.85274 -19.78178 34.08636 1.000 15.04745 72 THR L CA 1
ATOM 4782 C C . THR B 2 78 ? 2.41464 -19.36131 34.31782 1.000 19.28003 72 THR L C 1
ATOM 4783 O O . THR B 2 78 ? 2.01294 -19.14109 35.46077 1.000 18.81682 72 THR L O 1
ATOM 4794 N N . LEU B 2 79 ? 1.65313 -19.25847 33.23869 1.000 18.69923 73 LEU L N 1
ATOM 4795 C CA . LEU B 2 79 ? 0.20410 -19.14700 33.30964 1.000 18.34245 73 LEU L CA 1
ATOM 4796 C C . LEU B 2 79 ? -0.36767 -20.49854 32.95822 1.000 19.71594 73 LEU L C 1
ATOM 4797 O O . LEU B 2 79 ? -0.01506 -21.07235 31.92763 1.000 18.21754 73 LEU L O 1
ATOM 4813 N N . THR B 2 80 ? -1.23912 -21.01377 33.81550 1.000 17.30460 74 THR L N 1
ATOM 4814 C CA . THR B 2 80 ? -1.90606 -22.27596 33.56576 1.000 15.32937 74 THR L CA 1
ATOM 4815 C C . THR B 2 80 ? -3.39074 -22.02052 33.39931 1.000 17.35385 74 THR L C 1
ATOM 4816 O O . THR B 2 80 ? -3.98742 -21.26887 34.18138 1.000 20.32816 74 THR L O 1
ATOM 4827 N N . ILE B 2 81 ? -3.96463 -22.62706 32.37353 1.000 17.79978 75 ILE L N 1
ATOM 4828 C CA . ILE B 2 81 ? -5.39877 -22.71765 32.18608 1.000 16.34306 75 ILE L CA 1
ATOM 4829 C C . ILE B 2 81 ? -5.72039 -24.18393 32.41244 1.000 18.57354 75 ILE L C 1
ATOM 4830 O O . ILE B 2 81 ? -5.34337 -25.04261 31.61204 1.000 19.13730 75 ILE L O 1
ATOM 4846 N N . SER B 2 82 ? -6.36944 -24.49077 33.53087 1.000 18.97945 76 SER L N 1
ATOM 4847 C CA . SER B 2 82 ? -6.48532 -25.88600 33.94845 1.000 21.75380 76 SER L CA 1
ATOM 4848 C C . SER B 2 82 ? -7.37265 -26.69716 33.02171 1.000 25.53496 76 SER L C 1
ATOM 4849 O O . SER B 2 82 ? -7.17463 -27.91138 32.88815 1.000 27.27711 76 SER L O 1
ATOM 4857 N N . SER B 2 83 ? -8.34923 -26.05083 32.38355 1.000 19.73094 77 SER L N 1
ATOM 4858 C CA . SER B 2 83 ? -9.32677 -26.72875 31.52862 1.000 22.60043 77 SER L CA 1
ATOM 4859 C C . SER B 2 83 ? -9.73323 -25.72982 30.44676 1.000 24.14456 77 SER L C 1
ATOM 4860 O O . SER B 2 83 ? -10.63072 -24.91304 30.67968 1.000 20.31626 77 SER L O 1
ATOM 4868 N N . LEU B 2 84 ? -9.11124 -25.82342 29.26808 1.000 19.59816 78 LEU L N 1
ATOM 4869 C CA . LEU B 2 84 ? -9.29314 -24.78602 28.25364 1.000 21.07305 78 LEU L CA 1
ATOM 4870 C C . LEU B 2 84 ? -10.72089 -24.80260 27.71763 1.000 19.38507 78 LEU L C 1
ATOM 4871 O O . LEU B 2 84 ? -11.21883 -25.84176 27.27524 1.000 19.30426 78 LEU L O 1
ATOM 4887 N N . GLN B 2 85 ? -11.36648 -23.63404 27.71003 1.000 14.46646 79 GLN L N 1
ATOM 4888 C CA . GLN B 2 85 ? -12.71286 -23.47605 27.19285 1.000 15.20978 79 GLN L CA 1
ATOM 4889 C C . GLN B 2 85 ? -12.68160 -22.75158 25.85565 1.000 20.19580 79 GLN L C 1
ATOM 4890 O O . GLN B 2 85 ? -11.71191 -22.07093 25.51541 1.000 16.96841 79 GLN L O 1
ATOM 4904 N N . ALA B 2 86 ? -13.76003 -22.91724 25.09790 1.000 18.05995 80 ALA L N 1
ATOM 4905 C CA . ALA B 2 86 ? -13.79492 -22.36031 23.75045 1.000 15.86396 80 ALA L CA 1
ATOM 4906 C C . ALA B 2 86 ? -13.58534 -20.85535 23.76681 1.000 16.47152 80 ALA L C 1
ATOM 4907 O O . ALA B 2 86 ? -12.89593 -20.31178 22.88988 1.000 15.18929 80 ALA L O 1
ATOM 4914 N N . GLU B 2 87 ? -14.16363 -20.16174 24.75083 1.000 17.37882 81 GLU L N 1
ATOM 4915 C CA . GLU B 2 87 ? -14.05703 -18.70762 24.83930 1.000 13.73061 81 GLU L CA 1
ATOM 4916 C C . GLU B 2 87 ? -12.67101 -18.22335 25.24477 1.000 16.62825 81 GLU L C 1
ATOM 4917 O O . GLU B 2 87 ? -12.43481 -17.00705 25.23859 1.000 18.92265 81 GLU L O 1
ATOM 4929 N N . ASP B 2 88 ? -11.74874 -19.11957 25.59857 1.000 15.86608 82 ASP L N 1
ATOM 4930 C CA . ASP B 2 88 ? -10.43075 -18.71909 26.06747 1.000 14.96793 82 ASP L CA 1
ATOM 4931 C C . ASP B 2 88 ? -9.42805 -18.49177 24.93693 1.000 14.00141 82 ASP L C 1
ATOM 4932 O O . ASP B 2 88 ? -8.29052 -18.08398 25.20973 1.000 15.92733 82 ASP L O 1
ATOM 4941 N N . VAL B 2 89 ? -9.80770 -18.74667 23.68382 1.000 14.10996 83 VAL L N 1
ATOM 4942 C CA . VAL B 2 89 ? -8.85303 -18.59265 22.59385 1.000 14.54943 83 VAL L CA 1
ATOM 4943 C C . VAL B 2 89 ? -8.55192 -17.11046 22.45108 1.000 16.49552 83 VAL L C 1
ATOM 4944 O O . VAL B 2 89 ? -9.46854 -16.27354 22.46184 1.000 15.27056 83 VAL L O 1
ATOM 4957 N N . ALA B 2 90 ? -7.26443 -16.77474 22.39488 1.000 14.12231 84 ALA L N 1
ATOM 4958 C CA . ALA B 2 90 ? -6.81074 -15.39360 22.52126 1.000 12.68808 84 ALA L CA 1
ATOM 4959 C C . ALA B 2 90 ? -5.29352 -15.41134 22.39715 1.000 11.93095 84 ALA L C 1
ATOM 4960 O O . ALA B 2 90 ? -4.67550 -16.47935 22.32123 1.000 14.02038 84 ALA L O 1
ATOM 4967 N N . VAL B 2 91 ? -4.69958 -14.22200 22.36714 1.000 12.76032 85 VAL L N 1
ATOM 4968 C CA . VAL B 2 91 ? -3.26471 -14.05643 22.51843 1.000 12.18901 85 VAL L CA 1
ATOM 4969 C C . VAL B 2 91 ? -2.99306 -13.65704 23.95158 1.000 11.83203 85 VAL L C 1
ATOM 4970 O O . VAL B 2 91 ? -3.62148 -12.72834 24.48493 1.000 13.43398 85 VAL L O 1
ATOM 4983 N N . TYR B 2 92 ? -2.09518 -14.37674 24.60497 1.000 13.75655 86 TYR L N 1
ATOM 4984 C CA . TYR B 2 92 ? -1.78484 -14.12148 25.99820 1.000 12.30856 86 TYR L CA 1
ATOM 4985 C C . TYR B 2 92 ? -0.41626 -13.47150 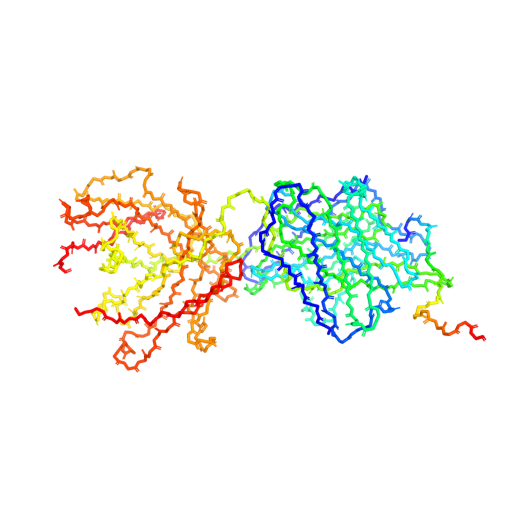26.11753 1.000 13.73935 86 TYR L C 1
ATOM 4986 O O . TYR B 2 92 ? 0.53736 -13.91269 25.46958 1.000 14.63515 86 TYR L O 1
ATOM 5004 N N . TYR B 2 93 ? -0.30403 -12.44668 26.95161 1.000 10.94513 87 TYR L N 1
ATOM 5005 C CA . TYR B 2 93 ? 0.91564 -11.67016 27.09497 1.000 12.49645 87 TYR L CA 1
ATOM 5006 C C . TYR B 2 93 ? 1.31874 -11.59914 28.55818 1.000 17.84962 87 TYR L C 1
ATOM 5007 O O . TYR B 2 93 ? 0.47744 -11.39955 29.44128 1.000 13.56847 87 TYR L O 1
ATOM 5025 N N . CYS B 2 94 ? 2.60958 -11.70934 28.81536 1.000 15.48377 88 CYS L N 1
ATOM 5026 C CA . CYS B 2 94 ? 3.16448 -11.32150 30.09584 1.000 12.91494 88 CYS L CA 1
ATOM 5027 C C . CYS B 2 94 ? 3.79197 -9.92878 30.00801 1.000 16.02429 88 CYS L C 1
ATOM 5028 O O . CYS B 2 94 ? 4.12296 -9.42289 28.92923 1.000 14.92307 88 CYS L O 1
ATOM 5035 N N . GLN B 2 95 ? 3.94960 -9.30613 31.16615 1.000 12.85162 89 GLN L N 1
ATOM 5036 C CA . GLN B 2 95 ? 4.49615 -7.96684 31.27760 1.000 13.07833 89 GLN L CA 1
ATOM 5037 C C . GLN B 2 95 ? 5.19544 -7.85029 32.61657 1.000 14.85284 89 GLN L C 1
ATOM 5038 O O . GLN B 2 95 ? 4.64766 -8.25204 33.65421 1.000 16.36151 89 GLN L O 1
ATOM 5052 N N . GLN B 2 96 ? 6.38463 -7.27449 32.60170 1.000 13.78276 90 GLN L N 1
ATOM 5053 C CA . GLN B 2 96 ? 7.04201 -6.90571 33.84871 1.000 14.34113 90 GLN L CA 1
ATOM 5054 C C . GLN B 2 96 ? 6.70151 -5.46550 34.20612 1.000 15.14187 90 GLN L C 1
ATOM 5055 O O . GLN B 2 96 ? 6.81849 -4.54597 33.37768 1.000 15.50573 90 GLN L O 1
ATOM 5069 N N . TYR B 2 97 ? 6.24887 -5.27765 35.45566 1.000 13.28423 91 TYR L N 1
ATOM 5070 C CA . TYR B 2 97 ? 5.96226 -3.95558 35.99346 1.000 13.20304 91 TYR L CA 1
ATOM 5071 C C . TYR B 2 97 ? 6.93081 -3.70679 37.13562 1.000 17.22320 91 TYR L C 1
ATOM 5072 O O . TYR B 2 97 ? 6.53049 -3.32385 38.24440 1.000 17.04591 91 TYR L O 1
ATOM 5090 N N . TYR B 2 98 ? 8.21406 -3.96159 36.87526 1.000 16.08072 92 TYR L N 1
ATOM 5091 C CA . TYR B 2 98 ? 9.24219 -3.99045 37.90864 1.000 16.52113 92 TYR L CA 1
ATOM 5092 C C . TYR B 2 98 ? 10.23353 -2.84842 37.76589 1.000 17.78486 92 TYR L C 1
ATOM 5093 O O . TYR B 2 98 ? 10.51237 -2.13529 38.73169 1.000 20.59950 92 TYR L O 1
ATOM 5111 N N . LEU B 2 99 ? 10.73993 -2.61315 36.55388 1.000 16.73578 93 LEU L N 1
ATOM 5112 C CA . LEU B 2 99 ? 11.77582 -1.62232 36.31191 1.000 17.03608 93 LEU L CA 1
ATOM 5113 C C . LEU B 2 99 ? 11.47469 -0.92776 34.99598 1.000 14.25401 93 LEU L C 1
ATOM 5114 O O . LEU B 2 99 ? 11.20538 -1.60408 33.99854 1.000 19.39114 93 LEU L O 1
ATOM 5130 N N . SER B 2 100 ? 11.47783 0.40272 35.00236 1.000 14.93424 94 SER L N 1
ATOM 5131 C CA . SER B 2 100 ? 11.22433 1.15248 33.77092 1.000 17.46124 94 SER L CA 1
ATOM 5132 C C . SER B 2 100 ? 12.39802 1.01264 32.79841 1.000 19.29250 94 SER L C 1
ATOM 5133 O O . SER B 2 100 ? 13.55970 0.89583 33.20807 1.000 21.46285 94 SER L O 1
ATOM 5141 N N . PRO B 2 101 ? 12.12024 0.99808 31.50534 1.000 15.53097 95 PRO L N 1
ATOM 5142 C CA . PRO B 2 101 ? 10.80794 1.05940 30.88660 1.000 14.83288 95 PRO L CA 1
ATOM 5143 C C . PRO B 2 101 ? 10.09241 -0.27123 31.02584 1.000 15.32520 95 PRO L C 1
ATOM 5144 O O . PRO B 2 101 ? 10.68459 -1.35391 30.92136 1.000 16.34772 95 PRO L O 1
ATOM 5155 N N . LEU B 2 102 ? 8.78222 -0.21529 31.20980 1.000 15.08107 96 LEU L N 1
ATOM 5156 C CA . LEU B 2 102 ? 7.97901 -1.41992 31.31048 1.000 14.05203 96 LEU L CA 1
ATOM 5157 C C . LEU B 2 102 ? 7.97883 -2.14759 29.97517 1.000 14.46592 96 LEU L C 1
ATOM 5158 O O . LEU B 2 102 ? 7.97271 -1.51264 28.90933 1.000 15.91807 96 LEU L O 1
ATOM 5174 N N . THR B 2 103 ? 8.00201 -3.47242 30.02248 1.000 12.42826 97 THR L N 1
ATOM 5175 C CA . THR B 2 103 ? 8.15685 -4.26430 28.81345 1.000 14.78807 97 THR L CA 1
ATOM 5176 C C . THR B 2 103 ? 7.26966 -5.50098 28.84847 1.000 15.89916 97 THR L C 1
ATOM 5177 O O . THR B 2 103 ? 6.97422 -6.07019 29.90706 1.000 14.20370 97 THR L O 1
ATOM 5188 N N . PHE B 2 104 ? 6.84839 -5.91374 27.65849 1.000 13.17224 98 PHE L N 1
ATOM 5189 C CA . PHE B 2 104 ? 5.93765 -7.01744 27.44438 1.000 14.34307 98 PHE L CA 1
ATOM 5190 C C . PHE B 2 104 ? 6.63636 -8.16653 26.73140 1.000 13.82386 98 PHE L C 1
ATOM 5191 O O . PHE B 2 104 ? 7.56187 -7.96662 25.91736 1.000 14.44130 98 PHE L O 1
ATOM 5208 N N . GLY B 2 105 ? 6.14882 -9.37296 26.99877 1.000 12.99446 99 GLY L N 1
ATOM 5209 C CA . GLY B 2 105 ? 6.44613 -10.49718 26.15293 1.000 15.02582 99 GLY L CA 1
ATOM 5210 C C . GLY B 2 105 ? 5.75648 -10.35839 24.80517 1.000 19.67349 99 GLY L C 1
ATOM 5211 O O . GLY B 2 105 ? 4.89862 -9.51178 24.59312 1.000 16.08894 99 GLY L O 1
ATOM 5215 N N . GLY B 2 106 ? 6.14353 -11.21545 23.86980 1.000 14.06318 100 GLY L N 1
ATOM 5216 C CA . GLY B 2 106 ? 5.67545 -11.10483 22.50307 1.000 14.03667 100 GLY L CA 1
ATOM 5217 C C . GLY B 2 106 ? 4.36649 -11.78341 22.20040 1.000 14.56246 100 GLY L C 1
ATOM 5218 O O . GLY B 2 106 ? 3.88872 -11.73428 21.05705 1.000 15.67438 100 GLY L O 1
ATOM 5222 N N . GLY B 2 107 ? 3.76941 -12.43199 23.19454 1.000 14.54558 101 GLY L N 1
ATOM 5223 C CA . GLY B 2 107 ? 2.47630 -13.06220 23.05943 1.000 15.98891 101 GLY L CA 1
ATOM 5224 C C . GLY B 2 107 ? 2.56515 -14.54388 22.73695 1.000 18.34657 101 GLY L C 1
ATOM 5225 O O . GLY B 2 107 ? 3.51055 -15.01935 22.08548 1.000 17.35560 101 GLY L O 1
ATOM 5229 N N . THR B 2 108 ? 1.56444 -15.29508 23.21662 1.000 15.03443 102 THR L N 1
ATOM 5230 C CA . THR B 2 108 ? 1.34732 -16.68955 22.88359 1.000 12.86395 102 THR L CA 1
ATOM 5231 C C . THR B 2 108 ? -0.07971 -16.86543 22.39674 1.000 13.55013 102 THR L C 1
ATOM 5232 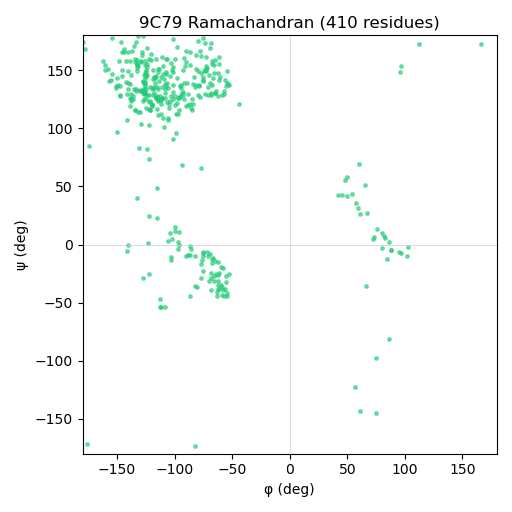O O . THR B 2 108 ? -1.03226 -16.52143 23.11185 1.000 14.26145 102 THR L O 1
ATOM 5243 N N . THR B 2 109 ? -0.24013 -17.42869 21.20437 1.000 14.03942 103 THR L N 1
ATOM 5244 C CA . THR B 2 109 ? -1.56374 -17.67350 20.67814 1.000 13.58711 103 THR L CA 1
ATOM 5245 C C . THR B 2 109 ? -2.06805 -19.00756 21.20709 1.000 18.92462 103 THR L C 1
ATOM 5246 O O . THR B 2 109 ? -1.41716 -20.03442 21.02452 1.000 17.14961 103 THR L O 1
ATOM 5257 N N . VAL B 2 110 ? -3.24240 -18.99533 21.82910 1.000 15.90928 104 VAL L N 1
ATOM 5258 C CA . VAL B 2 110 ? -3.86071 -20.18395 22.39619 1.000 18.05550 104 VAL L CA 1
ATOM 5259 C C . VAL B 2 110 ? -5.08223 -20.52573 21.55831 1.000 18.30542 104 VAL L C 1
ATOM 5260 O O . VAL B 2 110 ? -5.97176 -19.68704 21.36819 1.000 18.48307 104 VAL L O 1
ATOM 5273 N N . GLU B 2 111 ? -5.13639 -21.75762 21.08122 1.000 16.38213 105 GLU L N 1
ATOM 5274 C CA . GLU B 2 111 ? -6.20380 -22.21730 20.21336 1.000 16.49903 105 GLU L CA 1
ATOM 5275 C C . GLU B 2 111 ? -6.73908 -23.56281 20.69510 1.000 19.10701 105 GLU L C 1
ATOM 5276 O O . GLU B 2 111 ? -6.08768 -24.28966 21.45373 1.000 17.57621 105 GLU L O 1
ATOM 5288 N N . ILE B 2 112 ? -7.94655 -23.86003 20.27887 1.000 17.26521 106 ILE L N 1
ATOM 5289 C CA . ILE B 2 112 ? -8.60677 -25.12455 20.58016 1.000 15.69998 106 ILE L CA 1
ATOM 5290 C C . ILE B 2 112 ? -8.36543 -26.10347 19.44174 1.000 20.65194 106 ILE L C 1
ATOM 5291 O O . ILE B 2 112 ? -8.52749 -25.75155 18.27089 1.000 17.47529 106 ILE L O 1
ATOM 5307 N N . LYS B 2 113 ? -8.01857 -27.34737 19.78239 1.000 18.85235 107 LYS L N 1
ATOM 5308 C CA . LYS B 2 113 ? -8.04753 -28.45887 18.83854 1.000 21.01653 107 LYS L CA 1
ATOM 5309 C C . LYS B 2 113 ? -9.42632 -29.09669 18.91843 1.000 29.97451 107 LYS L C 1
ATOM 5310 O O . LYS B 2 113 ? -9.82898 -29.57058 19.98623 1.000 27.90057 107 LYS L O 1
ATOM 5329 N N . ARG B 2 114 ? -10.15507 -29.08984 17.80351 1.000 21.48777 108 ARG L N 1
ATOM 5330 C CA . ARG B 2 114 ? -11.48903 -29.66881 17.71936 1.000 23.63893 108 ARG L CA 1
ATOM 5331 C C . ARG B 2 114 ? -11.51542 -30.63509 16.54333 1.000 18.08403 108 ARG L C 1
ATOM 5332 O O . ARG B 2 114 ? -10.51777 -30.81540 15.85348 1.000 21.52148 108 ARG L O 1
ATOM 5353 N N . THR B 2 115 ? -12.66565 -31.27110 16.31967 1.000 23.20270 109 THR L N 1
ATOM 5354 C CA . THR B 2 115 ? -12.78494 -32.20218 15.20882 1.000 26.22230 109 THR L CA 1
ATOM 5355 C C . THR B 2 115 ? -12.82596 -31.45040 13.88372 1.000 23.79920 109 THR L C 1
ATOM 5356 O O . THR B 2 115 ? -13.24806 -30.29337 13.80696 1.000 25.32619 109 THR L O 1
ATOM 5367 N N . VAL B 2 116 ? -12.38689 -32.14008 12.83626 1.000 24.23404 110 VAL L N 1
ATOM 5368 C CA . VAL B 2 116 ? -12.47262 -31.60120 11.48278 1.000 21.43607 110 VAL L CA 1
ATOM 5369 C C . VAL B 2 116 ? -13.91019 -31.18734 11.18943 1.000 28.52546 110 VAL L C 1
ATOM 5370 O O . VAL B 2 116 ? -14.86777 -31.88945 11.52760 1.000 25.24556 110 VAL L O 1
ATOM 5383 N N . ALA B 2 117 ? -14.06877 -30.03612 10.53654 1.000 22.37528 111 ALA L N 1
ATOM 5384 C CA . ALA B 2 117 ? -15.38105 -29.56788 10.12127 1.000 21.40371 111 ALA L CA 1
ATOM 5385 C C . ALA B 2 117 ? -15.24264 -29.00860 8.71626 1.000 19.55469 111 ALA L C 1
ATOM 5386 O O . ALA B 2 117 ? -14.38892 -28.15419 8.47254 1.000 18.48591 111 ALA L O 1
ATOM 5393 N N . ALA B 2 118 ? -16.01849 -29.53863 7.78007 1.000 17.77104 112 ALA L N 1
ATOM 5394 C CA . ALA B 2 118 ? -15.85312 -29.08034 6.41642 1.000 16.12524 112 ALA L CA 1
ATOM 5395 C C . ALA B 2 118 ? -16.50905 -27.71389 6.26327 1.000 14.28494 112 ALA L C 1
ATOM 5396 O O . ALA B 2 118 ? -17.52131 -27.42925 6.89709 1.000 17.18418 112 ALA L O 1
ATOM 5403 N N . PRO B 2 119 ? -15.97403 -26.85850 5.40525 1.000 14.33169 113 PRO L N 1
ATOM 5404 C CA . PRO B 2 119 ? -16.59693 -25.54377 5.25466 1.000 15.09400 113 PRO L CA 1
ATOM 5405 C C . PRO B 2 119 ? -17.88410 -25.62609 4.47005 1.000 13.84947 113 PRO L C 1
ATOM 5406 O O . PRO B 2 119 ? -18.03468 -26.45435 3.56344 1.000 15.54474 113 PRO L O 1
ATOM 5417 N N . SER B 2 120 ? -18.80525 -24.72063 4.79485 1.000 13.97443 114 SER L N 1
ATOM 5418 C CA . SER B 2 120 ? -19.89426 -24.37424 3.89642 1.000 13.75186 114 SER L CA 1
ATOM 5419 C C . SER B 2 120 ? -19.35451 -23.33264 2.92923 1.000 13.73452 114 SER L C 1
ATOM 5420 O O . SER B 2 120 ? -18.84621 -22.29960 3.36865 1.000 15.67229 114 SER L O 1
ATOM 5428 N N . VAL B 2 121 ? -19.39907 -23.63109 1.63562 1.000 13.77117 115 VAL L N 1
ATOM 5429 C CA . VAL B 2 121 ? -18.75044 -22.81247 0.61705 1.000 12.95064 115 VAL L CA 1
ATOM 5430 C C . VAL B 2 121 ? -19.81470 -22.08097 -0.18099 1.000 15.47417 115 VAL L C 1
ATOM 5431 O O . VAL B 2 121 ? -20.73534 -22.70175 -0.72169 1.000 15.40799 115 VAL L O 1
ATOM 5444 N N . PHE B 2 122 ? -19.67501 -20.76000 -0.26415 1.000 12.68329 116 PHE L N 1
ATOM 5445 C CA . PHE B 2 122 ? -20.58201 -19.89598 -1.00003 1.000 11.99751 116 PHE L CA 1
ATOM 5446 C C . PHE B 2 122 ? -19.75191 -19.06132 -1.96432 1.000 11.68392 116 PHE L C 1
ATOM 5447 O O . PHE B 2 122 ? -18.60859 -18.71795 -1.67711 1.000 13.69086 116 PHE L O 1
ATOM 5464 N N . ILE B 2 123 ? -20.31701 -18.77198 -3.12817 1.000 13.38021 117 ILE L N 1
ATOM 5465 C CA . ILE B 2 123 ? -19.63406 -17.96293 -4.13061 1.000 11.73020 117 ILE L CA 1
ATOM 5466 C C . ILE B 2 123 ? -20.55057 -16.81896 -4.54487 1.000 15.46057 117 ILE L C 1
ATOM 5467 O O . ILE B 2 123 ? -21.74654 -17.01715 -4.79286 1.000 16.30172 117 ILE L O 1
ATOM 5483 N N . PHE B 2 124 ? -19.99162 -15.61680 -4.59012 1.000 13.67016 118 PHE L N 1
ATOM 5484 C CA . PHE B 2 124 ? -20.73505 -14.39630 -4.90693 1.000 13.45835 118 PHE L CA 1
ATOM 5485 C C . PHE B 2 124 ? -20.22371 -13.79588 -6.21094 1.000 11.11209 118 PHE L C 1
ATOM 5486 O O . PHE B 2 124 ? -19.07378 -13.34611 -6.26124 1.000 13.40244 118 PHE L O 1
ATOM 5503 N N . PRO B 2 125 ? -21.02848 -13.70599 -7.25598 1.000 12.46103 119 PRO L N 1
ATOM 5504 C CA . PRO B 2 125 ? -20.64948 -12.88771 -8.41735 1.000 10.00897 119 PRO L CA 1
ATOM 5505 C C . PRO B 2 125 ? -20.48023 -11.43375 -8.02059 1.000 12.96120 119 PRO L C 1
ATOM 5506 O O . PRO B 2 125 ? -21.02729 -10.98190 -7.00970 1.000 13.47589 119 PRO L O 1
ATOM 5517 N N . PRO B 2 126 ? -19.78863 -10.65275 -8.83216 1.000 11.26475 120 PRO L N 1
ATOM 5518 C CA . PRO B 2 126 ? -19.74891 -9.21428 -8.59405 1.000 11.07167 120 PRO L CA 1
ATOM 5519 C C . PRO B 2 126 ? -21.13868 -8.61436 -8.69562 1.000 11.20243 120 PRO L C 1
ATOM 5520 O O . PRO B 2 126 ? -21.98506 -9.05709 -9.47712 1.000 16.20443 120 PRO L O 1
ATOM 5531 N N . SER B 2 127 ? -21.36387 -7.57372 -7.90657 1.000 13.93026 121 SER L N 1
ATOM 5532 C CA . SER B 2 127 ? -22.62854 -6.84951 -7.98021 1.000 14.74846 121 SER L CA 1
ATOM 5533 C C . SER B 2 127 ? -22.69712 -6.02162 -9.25536 1.000 17.00808 121 SER L C 1
ATOM 5534 O O . SER B 2 127 ? -21.68785 -5.55674 -9.77888 1.000 16.31073 121 SER L O 1
ATOM 5542 N N . ASP B 2 128 ? -23.91449 -5.84224 -9.76998 1.000 21.85452 122 ASP L N 1
ATOM 5543 C CA . ASP B 2 128 ? -24.05695 -4.96191 -10.92012 1.000 21.34080 122 ASP L CA 1
ATOM 5544 C C . ASP B 2 128 ? -23.58519 -3.55609 -10.58571 1.000 17.17447 122 ASP L C 1
ATOM 5545 O O . ASP B 2 128 ? -22.98378 -2.87966 -11.43389 1.000 20.18684 122 ASP L O 1
ATOM 5554 N N . GLU B 2 129 ? -23.80721 -3.12161 -9.34043 1.000 21.06389 123 GLU L N 1
ATOM 5555 C CA . GLU B 2 129 ? -23.34380 -1.80678 -8.92213 1.000 24.39464 123 GLU L CA 1
ATOM 5556 C C . GLU B 2 129 ? -21.84045 -1.66805 -9.12290 1.000 21.24444 123 GLU L C 1
ATOM 5557 O O . GLU B 2 129 ? -21.36446 -0.64755 -9.62105 1.000 23.08977 123 GLU L O 1
ATOM 5569 N N . GLN B 2 130 ? -21.06906 -2.68805 -8.73917 1.000 16.60431 124 GLN L N 1
ATOM 5570 C CA . GLN B 2 130 ? -19.62774 -2.60248 -8.89737 1.000 15.69375 124 GLN L CA 1
ATOM 5571 C C . GLN B 2 130 ? -19.23566 -2.63102 -10.37349 1.000 15.57804 124 GLN L C 1
ATOM 5572 O O . GLN B 2 130 ? -18.30258 -1.93604 -10.79442 1.000 18.34418 124 GLN L O 1
ATOM 5586 N N . LEU B 2 131 ? -19.91267 -3.45565 -11.16832 1.000 16.80637 125 LEU L N 1
ATOM 5587 C CA . LEU B 2 131 ? -19.48846 -3.62901 -12.54367 1.000 20.15929 125 LEU L CA 1
ATOM 5588 C C . LEU B 2 131 ? -19.58663 -2.31804 -13.30483 1.000 23.42276 125 LEU L C 1
ATOM 5589 O O . LEU B 2 131 ? -18.77805 -2.05749 -14.19899 1.000 31.17828 125 LEU L O 1
ATOM 5605 N N . LYS B 2 132 ? -20.54807 -1.47461 -12.94429 1.000 26.98154 126 LYS L N 1
ATOM 5606 C CA . LYS B 2 132 ? -20.67937 -0.17920 -13.60677 1.000 37.97529 126 LYS L CA 1
ATOM 5607 C C . LYS B 2 132 ? -19.37339 0.60252 -13.61170 1.000 33.49155 126 LYS L C 1
ATOM 5608 O O . LYS B 2 132 ? -19.15855 1.44701 -14.48678 1.000 42.62400 126 LYS L O 1
ATOM 5627 N N . SER B 2 133 ? -18.48973 0.33622 -12.65560 1.000 25.52139 127 SER L N 1
ATOM 5628 C CA . SER B 2 133 ? -17.29734 1.13661 -12.43482 1.000 26.70881 127 SER L CA 1
ATOM 5629 C C . SER B 2 133 ? -16.01055 0.48398 -12.93335 1.000 32.28537 127 SER L C 1
ATOM 5630 O O . SER B 2 133 ? -14.92475 0.98085 -12.61752 1.000 30.98096 127 SER L O 1
ATOM 5638 N N . GLY B 2 134 ? -16.09211 -0.62379 -13.67714 1.000 24.16580 128 GLY L N 1
ATOM 5639 C CA . GLY B 2 134 ? -14.94707 -1.13949 -14.39864 1.000 24.29204 128 GLY L CA 1
ATOM 5640 C C . GLY B 2 134 ? -14.21992 -2.31923 -13.77868 1.000 20.06723 128 GLY L C 1
ATOM 5641 O O . GLY B 2 134 ? -13.34026 -2.88931 -14.42332 1.000 20.19533 128 GLY L O 1
ATOM 5645 N N . THR B 2 135 ? -14.53816 -2.68194 -12.53985 1.000 20.79381 129 THR L N 1
ATOM 5646 C CA . THR B 2 135 ? -13.85768 -3.76982 -11.84898 1.000 21.10003 129 THR L CA 1
ATOM 5647 C C . THR B 2 135 ? -14.90344 -4.75909 -11.37145 1.000 14.70174 129 THR L C 1
ATOM 5648 O O . THR B 2 135 ? -16.04658 -4.39509 -11.07591 1.000 19.46956 129 THR L O 1
ATOM 5659 N N . ALA B 2 136 ? -14.50863 -6.02861 -11.35056 1.000 15.42825 130 ALA L N 1
ATOM 5660 C CA . ALA B 2 136 ? -15.33941 -7.11162 -10.83907 1.000 16.55765 130 ALA L CA 1
ATOM 5661 C C . ALA B 2 136 ? -14.59624 -7.82442 -9.71550 1.000 16.21513 130 ALA L C 1
ATOM 5662 O O . ALA B 2 136 ? -13.51075 -8.36934 -9.92749 1.000 14.91314 130 ALA L O 1
ATOM 5669 N N . SER B 2 137 ? -15.19811 -7.87153 -8.53697 1.000 12.27841 131 SER L N 1
ATOM 5670 C CA . SER B 2 137 ? -14.67929 -8.66253 -7.42642 1.000 11.78802 131 SER L CA 1
ATOM 5671 C C . SER B 2 137 ? -15.58233 -9.87850 -7.25972 1.000 11.11893 131 SER L C 1
ATOM 5672 O O . SER B 2 137 ? -16.80334 -9.73004 -7.07516 1.000 13.53933 131 SER L O 1
ATOM 5680 N N . VAL B 2 138 ? -15.00176 -11.07227 -7.34160 1.000 10.62981 132 VAL L N 1
ATOM 5681 C CA . VAL B 2 138 ? -15.74420 -12.31843 -7.13214 1.000 9.80642 132 VAL L CA 1
ATOM 5682 C C . VAL B 2 138 ? -15.29439 -12.88212 -5.79928 1.000 11.80125 132 VAL L C 1
ATOM 5683 O O . VAL B 2 138 ? -14.09829 -12.96129 -5.52531 1.000 11.63443 132 VAL L O 1
ATOM 5696 N N . VAL B 2 139 ? -16.24031 -13.23901 -4.93715 1.000 9.32578 133 VAL L N 1
ATOM 5697 C CA . VAL B 2 139 ? -15.91868 -13.57729 -3.56434 1.000 10.26420 133 VAL L CA 1
ATOM 5698 C C . VAL B 2 139 ? -16.29835 -15.02667 -3.28327 1.000 12.24993 133 VAL L C 1
ATOM 5699 O O . VAL B 2 139 ? -17.42863 -15.45251 -3.56509 1.000 13.74355 133 VAL L O 1
ATOM 5712 N N . CYS B 2 140 ? -15.36500 -15.76483 -2.71349 1.000 11.92429 134 CYS L N 1
ATOM 5713 C CA . CYS B 2 140 ? -15.58920 -17.12919 -2.26996 1.000 12.83715 134 CYS L CA 1
ATOM 5714 C C . CYS B 2 140 ? -15.50671 -17.13492 -0.75793 1.000 12.60840 134 CYS L C 1
ATOM 5715 O O . CYS B 2 140 ? -14.50790 -16.67313 -0.17579 1.000 12.72675 134 CYS L O 1
ATOM 5722 N N . LEU B 2 141 ? -16.53046 -17.68468 -0.12079 1.000 10.57122 135 LEU L N 1
ATOM 5723 C CA . LEU B 2 141 ? -16.63626 -17.71801 1.33099 1.000 10.02091 135 LEU L CA 1
ATOM 5724 C C . LEU B 2 141 ? -16.56885 -19.17147 1.79781 1.000 11.61344 135 LEU L C 1
ATOM 5725 O O . LEU B 2 141 ? -17.34485 -20.00988 1.32498 1.000 13.58940 135 LEU L O 1
ATOM 5741 N N . LEU B 2 142 ? -15.63654 -19.45610 2.68798 1.000 12.12056 136 LEU L N 1
ATOM 5742 C CA . LEU B 2 142 ? -15.54827 -20.73066 3.40797 1.000 13.46536 136 LEU L CA 1
ATOM 5743 C C . LEU B 2 142 ? -16.00217 -20.48364 4.84181 1.000 11.90827 136 LEU L C 1
ATOM 5744 O O . LEU B 2 142 ? -15.27941 -19.88247 5.63855 1.000 12.20309 136 LEU L O 1
ATOM 5760 N N . ASN B 2 143 ? -17.18871 -20.96609 5.19381 1.000 13.36459 137 ASN L N 1
ATOM 5761 C CA . ASN B 2 143 ? -17.78461 -20.66195 6.48151 1.000 12.77684 137 ASN L CA 1
ATOM 5762 C C . ASN B 2 143 ? -17.61683 -21.81530 7.47527 1.000 14.81546 137 ASN L C 1
ATOM 5763 O O . ASN B 2 143 ? -17.99993 -22.95483 7.19419 1.000 14.03559 137 ASN L O 1
ATOM 5774 N N . ASN B 2 144 ? -17.04758 -21.49952 8.63170 1.000 12.56531 138 ASN L N 1
ATOM 5775 C CA . ASN B 2 144 ? -17.08672 -22.33200 9.83750 1.000 14.11174 138 ASN L CA 1
ATOM 5776 C C . ASN B 2 144 ? -16.45458 -23.70526 9.59882 1.000 18.17714 138 ASN L C 1
ATOM 5777 O O . ASN B 2 144 ? -17.12125 -24.73501 9.61393 1.000 18.89033 138 ASN L O 1
ATOM 5788 N N . PHE B 2 145 ? -15.14164 -23.70743 9.42690 1.000 13.69441 139 PHE L N 1
ATOM 5789 C CA . PHE B 2 145 ? -14.42653 -24.93934 9.13361 1.000 12.44886 139 PHE L CA 1
ATOM 5790 C C . PHE B 2 145 ? -13.26876 -25.11137 10.10349 1.000 14.73650 139 PHE L C 1
ATOM 5791 O O . PHE B 2 145 ? -12.86522 -24.18439 10.81019 1.000 14.33314 139 PHE L O 1
ATOM 5808 N N . TYR B 2 146 ? -12.72339 -26.33741 10.12381 1.000 14.39017 140 TYR L N 1
ATOM 5809 C CA . TYR B 2 146 ? -11.54393 -26.66510 10.90479 1.000 13.19440 140 TYR L CA 1
ATOM 5810 C C . TYR B 2 146 ? -10.85711 -27.85762 10.25934 1.000 19.60492 140 TYR L C 1
ATOM 5811 O O . TYR B 2 146 ? -11.55443 -28.74910 9.74796 1.000 19.58526 140 TYR L O 1
ATOM 5829 N N . PRO B 2 147 ? -9.52911 -27.89880 10.21195 1.000 20.51483 141 PRO L N 1
ATOM 5830 C CA . PRO B 2 147 ? -8.55226 -26.92975 10.70633 1.000 18.08152 141 PRO L CA 1
ATOM 5831 C C . PRO B 2 147 ? -8.46553 -25.69180 9.80392 1.000 16.90838 141 PRO L C 1
ATOM 5832 O O . PRO B 2 147 ? -9.11310 -25.64151 8.76625 1.000 16.64860 141 PRO L O 1
ATOM 5843 N N . ARG B 2 148 ? -7.62801 -24.73030 10.19354 1.000 19.56203 142 ARG L N 1
ATOM 5844 C CA . ARG B 2 148 ? -7.50584 -23.47780 9.45349 1.000 16.94820 142 ARG L CA 1
ATOM 5845 C C . ARG B 2 148 ? -6.88097 -23.67185 8.07367 1.000 18.47871 142 ARG L C 1
ATOM 5846 O O . ARG B 2 148 ? -7.23758 -22.95939 7.12808 1.000 19.48073 142 ARG L O 1
ATOM 5867 N N A GLU B 2 149 ? -5.99475 -24.65278 7.91634 0.576 15.82468 143 GLU L N 1
ATOM 5868 N N B GLU B 2 149 ? -5.93675 -24.60233 7.94284 0.424 16.10553 143 GLU L N 1
ATOM 5869 C CA A GLU B 2 149 ? -5.19778 -24.78505 6.70323 0.576 17.43474 143 GLU L CA 1
ATOM 5870 C CA B GLU B 2 149 ? -5.21462 -24.76161 6.69004 0.424 17.34845 143 GLU L CA 1
ATOM 5871 C C A GLU B 2 149 ? -6.05040 -25.31319 5.55283 0.576 16.58939 143 GLU L C 1
ATOM 5872 C C B GLU B 2 149 ? -6.16434 -25.23040 5.60155 0.424 17.93236 143 GLU L C 1
ATOM 5873 O O A GLU B 2 149 ? -6.62322 -26.40216 5.64745 0.576 18.86392 143 GLU L O 1
ATOM 5874 O O B GLU B 2 149 ? -6.92865 -26.18072 5.79424 0.424 18.40966 143 GLU L O 1
ATOM 5897 N N . ALA B 2 150 ? -6.12083 -24.54329 4.46535 1.000 17.30408 144 ALA L N 1
ATOM 5898 C CA . ALA B 2 150 ? -6.94918 -24.86806 3.31141 1.000 19.65766 144 ALA L CA 1
ATOM 5899 C C . ALA B 2 150 ? -6.28457 -24.26443 2.08462 1.000 24.90549 144 ALA L C 1
ATOM 5900 O O . ALA B 2 150 ? -5.67194 -23.19718 2.16720 1.000 24.58821 144 ALA L O 1
ATOM 5908 N N . LYS B 2 151 ? -6.40731 -24.95273 0.94925 1.000 17.32726 145 LYS L N 1
ATOM 5909 C CA . LYS B 2 151 ? -5.93962 -24.44518 -0.33065 1.000 17.70495 145 LYS L CA 1
ATOM 5910 C C . LYS B 2 151 ? -7.16876 -24.00292 -1.11122 1.000 20.63868 145 LYS L C 1
ATOM 5911 O O . LYS B 2 151 ? -8.07271 -24.81012 -1.35423 1.000 19.21824 145 LYS L O 1
ATOM 5930 N N . VAL B 2 152 ? -7.20918 -22.72885 -1.48860 1.000 15.45618 146 VAL L N 1
ATOM 5931 C CA . VAL B 2 152 ? -8.31810 -22.14818 -2.23106 1.000 14.07199 146 VAL L CA 1
ATOM 5932 C C . VAL B 2 152 ? -7.80449 -21.62649 -3.57163 1.000 12.36228 146 VAL L C 1
ATOM 5933 O O . VAL B 2 152 ? -6.90524 -20.76606 -3.61289 1.000 18.87323 146 VAL L O 1
ATOM 5946 N N . GLN B 2 153 ? -8.33893 -22.16328 -4.66168 1.000 14.56031 147 GLN L N 1
ATOM 5947 C CA . GLN B 2 153 ? -7.93346 -21.81352 -6.00600 1.000 15.08985 147 GLN L CA 1
ATOM 5948 C C . GLN B 2 153 ? -9.13459 -21.35810 -6.81783 1.000 15.34567 147 GLN L C 1
ATOM 5949 O O . GLN B 2 153 ? -10.25001 -21.84323 -6.64735 1.000 16.97926 147 GLN L O 1
ATOM 5963 N N . TRP B 2 154 ? -8.88644 -20.45585 -7.74329 1.000 12.41671 148 TRP L N 1
ATOM 5964 C CA . TRP B 2 154 ? -9.90069 -19.94966 -8.64667 1.000 12.21735 148 TRP L CA 1
ATOM 5965 C C . TRP B 2 154 ? -9.68583 -20.48463 -10.05470 1.000 14.42873 148 TRP L C 1
ATOM 5966 O O . TRP B 2 154 ? -8.55287 -20.53706 -10.54002 1.000 14.89124 148 TRP L O 1
ATOM 5987 N N . LYS B 2 155 ? -10.77498 -20.86386 -10.71520 1.000 12.31735 149 LYS L N 1
ATOM 5988 C CA . LYS B 2 155 ? -10.74574 -21.20943 -12.13132 1.000 12.72871 149 LYS L CA 1
ATOM 5989 C C . LYS B 2 155 ? -11.77346 -20.39214 -12.88252 1.000 14.29445 149 LYS L C 1
ATOM 5990 O O . LYS B 2 155 ? -12.90535 -20.22847 -12.41290 1.000 15.65779 149 LYS L O 1
ATOM 6009 N N . VAL B 2 156 ? -11.38547 -19.87113 -14.04464 1.000 15.20197 150 VAL L N 1
ATOM 6010 C CA . VAL B 2 156 ? -12.25812 -19.08443 -14.91248 1.000 12.66383 150 VAL L CA 1
ATOM 6011 C C . VAL B 2 156 ? -12.31377 -19.79498 -16.26537 1.000 16.68786 150 VAL L C 1
ATOM 6012 O O . VAL B 2 156 ? -11.29280 -19.90920 -16.95123 1.000 18.63844 150 VAL L O 1
ATOM 6025 N N . ASP B 2 157 ? -13.49111 -20.27149 -16.65475 1.000 16.27949 151 ASP L N 1
ATOM 6026 C CA . ASP B 2 157 ? -13.59900 -21.14702 -17.83049 1.000 20.94696 151 ASP L CA 1
ATOM 6027 C C . ASP B 2 157 ? -12.51841 -22.22976 -17.81946 1.000 18.39656 151 ASP L C 1
ATOM 6028 O O . ASP B 2 157 ? -11.90181 -22.53976 -18.84650 1.000 20.33345 151 ASP L O 1
ATOM 6037 N N . ASN B 2 158 ? -12.29991 -22.81640 -16.64217 1.000 20.49518 152 ASN L N 1
ATOM 6038 C CA . ASN B 2 158 ? -11.36865 -23.90076 -16.36537 1.000 20.37405 152 ASN L CA 1
ATOM 6039 C C . ASN B 2 158 ? -9.90200 -23.48009 -16.40101 1.000 20.72211 152 ASN L C 1
ATOM 6040 O O . ASN B 2 158 ? -9.03014 -24.33990 -16.25408 1.000 26.76549 152 ASN L O 1
ATOM 6051 N N . ALA B 2 159 ? -9.60091 -22.19592 -16.58008 1.000 19.96648 153 ALA L N 1
ATOM 6052 C CA . ALA B 2 159 ? -8.22929 -21.70151 -16.49545 1.000 21.21240 153 ALA L CA 1
ATOM 6053 C C . ALA B 2 159 ? -7.87596 -21.41088 -15.03848 1.000 19.76007 153 ALA L C 1
ATOM 6054 O O . ALA B 2 159 ? -8.49106 -20.54840 -14.40015 1.000 18.34152 153 ALA L O 1
ATOM 6061 N N . LEU B 2 160 ? -6.90567 -22.14221 -14.49685 1.000 16.05014 154 LEU L N 1
ATOM 6062 C CA . LEU B 2 160 ? -6.38951 -21.83580 -13.16919 1.000 19.28655 154 LEU L CA 1
ATOM 6063 C C . LEU B 2 160 ? -5.83363 -20.41626 -13.12562 1.000 21.20008 154 LEU L C 1
ATOM 6064 O O . LEU B 2 160 ? -5.01016 -20.01936 -13.96242 1.000 21.86818 154 LEU L O 1
ATOM 6080 N N . GLN B 2 161 ? -6.27728 -19.64928 -12.13824 1.000 15.96156 155 GLN L N 1
ATOM 6081 C CA . GLN B 2 161 ? -5.85830 -18.26967 -11.96271 1.000 16.14692 155 GLN L CA 1
ATOM 6082 C C . GLN B 2 161 ? -4.66160 -18.17795 -11.02416 1.000 18.81268 155 GLN L C 1
ATOM 6083 O O . GLN B 2 161 ? -4.50394 -18.96503 -10.07835 1.000 20.04515 155 GLN L O 1
ATOM 6097 N N . SER B 2 162 ? -3.84239 -17.15944 -11.26515 1.000 18.68748 156 SER L N 1
ATOM 6098 C CA . SER B 2 162 ? -2.69419 -16.87975 -10.42036 1.000 21.23373 156 SER L CA 1
ATOM 6099 C C . SER B 2 162 ? -2.45058 -15.37654 -10.37591 1.000 15.33675 156 SER L C 1
ATOM 6100 O O . SER B 2 162 ? -2.53735 -14.68830 -11.39572 1.000 19.44219 156 SER L O 1
ATOM 6108 N N . GLY B 2 163 ? -2.17684 -14.87657 -9.17823 1.000 17.15362 157 GLY L N 1
ATOM 6109 C CA . GLY B 2 163 ? -1.74260 -13.51547 -8.99109 1.000 19.25411 157 GLY L CA 1
ATOM 6110 C C . GLY B 2 163 ? -2.83997 -12.49489 -8.81365 1.000 22.70737 157 GLY L C 1
ATOM 6111 O O . GLY B 2 163 ? -2.53157 -11.32827 -8.54131 1.000 22.20482 157 GLY L O 1
ATOM 6115 N N . ASN B 2 164 ? -4.11121 -12.88701 -8.94050 1.000 15.58039 158 ASN L N 1
ATOM 6116 C CA . ASN B 2 164 ? -5.22209 -11.94424 -8.92503 1.000 14.06157 158 ASN L CA 1
ATOM 6117 C C . ASN B 2 164 ? -6.24964 -12.23313 -7.83338 1.000 11.67268 158 ASN L C 1
ATOM 6118 O O . ASN B 2 164 ? -7.39704 -11.80519 -7.95632 1.000 13.02971 158 ASN L O 1
ATOM 6129 N N . SER B 2 165 ? -5.85183 -12.90124 -6.76545 1.000 13.87452 159 SER L N 1
ATOM 6130 C CA . SER B 2 165 ? -6.74078 -13.09091 -5.63283 1.000 12.20983 159 SER L CA 1
ATOM 6131 C C . SER B 2 165 ? -6.00598 -12.79889 -4.33652 1.000 13.43038 159 SER L C 1
ATOM 6132 O O . SER B 2 165 ? -4.77622 -12.89259 -4.24376 1.000 14.73164 159 SER L O 1
ATOM 6140 N N . GLN B 2 166 ? -6.79202 -12.47920 -3.30549 1.000 11.63979 160 GLN L N 1
ATOM 6141 C CA . GLN B 2 166 ? -6.28058 -12.29693 -1.96569 1.000 10.13156 160 GLN L CA 1
ATOM 6142 C C . GLN B 2 166 ? -7.23352 -12.95523 -0.98303 1.000 10.57046 160 GLN L C 1
ATOM 6143 O O . GLN B 2 166 ? -8.45187 -12.96132 -1.18909 1.000 13.00831 160 GLN L O 1
ATOM 6157 N N . GLU B 2 167 ? -6.65863 -13.49637 0.08809 1.000 12.16299 161 GLU L N 1
ATOM 6158 C CA . GLU B 2 167 ? -7.38035 -14.22442 1.11342 1.000 12.90315 161 GLU L CA 1
ATOM 6159 C C . GLU B 2 167 ? -7.33144 -13.49213 2.44533 1.000 12.63726 161 GLU L C 1
ATOM 6160 O O . GLU B 2 167 ? -6.37643 -12.78401 2.76954 1.000 13.71805 161 GLU L O 1
ATOM 6172 N N . SER B 2 168 ? -8.37303 -13.70300 3.22511 1.000 11.73965 162 SER L N 1
ATOM 6173 C CA . SER B 2 168 ? -8.43263 -13.23615 4.58672 1.000 10.44980 162 SER L CA 1
ATOM 6174 C C . SER B 2 168 ? -9.11611 -14.28793 5.44874 1.000 13.24125 162 SER L C 1
ATOM 6175 O O . SER B 2 168 ? -10.08862 -14.91352 5.02226 1.000 13.44547 162 SER L O 1
ATOM 6183 N N A VAL B 2 169 ? -8.58077 -14.51229 6.64302 0.231 11.76421 163 VAL L N 1
ATOM 6184 N N B VAL B 2 169 ? -8.59091 -14.49110 6.64232 0.769 11.60094 163 VAL L N 1
ATOM 6185 C CA A VAL B 2 169 ? -9.10436 -15.52647 7.55125 0.231 12.55498 163 VAL L CA 1
ATOM 6186 C CA B VAL B 2 169 ? -9.09513 -15.52584 7.54260 0.769 12.47091 163 VAL L CA 1
ATOM 6187 C C A VAL B 2 169 ? -9.44531 -14.87621 8.88130 0.231 13.79104 163 VAL L C 1
ATOM 6188 C C B VAL B 2 169 ? -9.39217 -14.93247 8.91074 0.769 13.96495 163 VAL L C 1
ATOM 6189 O O A VAL B 2 169 ? -8.74767 -13.96264 9.33547 0.231 17.40078 163 VAL L O 1
ATOM 6190 O O B VAL B 2 169 ? -8.60831 -14.12643 9.42755 0.769 15.19479 163 VAL L O 1
ATOM 6215 N N . THR B 2 170 ? -10.50750 -15.36710 9.51237 1.000 12.75381 164 THR L N 1
ATOM 6216 C CA . THR B 2 170 ? -10.85730 -14.92898 10.85056 1.000 11.62092 164 THR L CA 1
ATOM 6217 C C . THR B 2 170 ? -9.99691 -15.60821 11.90522 1.000 14.72645 164 THR L C 1
ATOM 6218 O O . THR B 2 170 ? -9.31682 -16.60312 11.65199 1.000 15.75945 164 THR L O 1
ATOM 6230 N N A GLU B 2 171 ? -10.02555 -15.06002 13.11186 0.483 13.53142 165 GLU L N 1
ATOM 6231 N N B GLU B 2 171 ? -10.06096 -15.03430 13.10564 0.517 13.45152 165 GLU L N 1
ATOM 6232 C CA A GLU B 2 171 ? -9.45794 -15.80889 14.22176 0.483 12.98648 165 GLU L CA 1
ATOM 6233 C CA B GLU B 2 171 ? -9.62574 -15.69010 14.32578 0.517 15.85410 165 GLU L CA 1
ATOM 6234 C C A GLU B 2 171 ? -10.50077 -16.79091 14.75050 0.483 13.67498 165 GLU L C 1
ATOM 6235 C C B GLU B 2 171 ? -10.44929 -16.95195 14.54003 0.517 14.40101 165 GLU L C 1
ATOM 6236 O O A GLU B 2 171 ? -11.69948 -16.68430 14.47774 0.483 16.23140 165 GLU L O 1
ATOM 6237 O O B GLU B 2 171 ? -11.46859 -17.17337 13.88665 0.517 11.97505 165 GLU L O 1
ATOM 6260 N N . GLN B 2 172 ? -10.01346 -17.77858 15.49292 1.000 12.54598 166 GLN L N 1
ATOM 6261 C CA . GLN B 2 172 ? -10.84118 -18.90305 15.88767 1.000 15.77475 166 GLN L CA 1
ATOM 6262 C C . GLN B 2 172 ? -12.09283 -18.43023 16.62588 1.000 13.50464 166 GLN L C 1
ATOM 6263 O O . GLN B 2 172 ? -12.04210 -17.58396 17.53153 1.000 15.58720 166 GLN L O 1
ATOM 6278 N N . ASP B 2 173 ? -13.23032 -19.01516 16.26020 1.000 14.40828 167 ASP L N 1
ATOM 6279 C CA . ASP B 2 173 ? -14.49610 -18.60529 16.85579 1.000 13.05051 167 ASP L CA 1
ATOM 6280 C C . ASP B 2 173 ? -14.57337 -18.97209 18.33723 1.000 16.01960 167 ASP L C 1
ATOM 6281 O O . ASP B 2 173 ? -14.23513 -20.09253 18.73443 1.000 16.51067 167 ASP L O 1
ATOM 6290 N N . SER B 2 174 ? -15.08907 -18.03929 19.15301 1.000 16.03124 168 SER L N 1
ATOM 6291 C CA . SER B 2 174 ? -15.11507 -18.23343 20.59541 1.000 16.54592 168 SER L CA 1
ATOM 6292 C C . SER B 2 174 ? -16.18558 -19.21582 21.05488 1.000 16.59127 168 SER L C 1
ATOM 6293 O O . SER B 2 174 ? -16.18786 -19.58038 22.23990 1.000 20.03188 168 SER L O 1
ATOM 6301 N N . LYS B 2 175 ? -17.08658 -19.63280 20.16896 1.000 16.29094 169 LYS L N 1
ATOM 6302 C CA . LYS B 2 175 ? -18.13563 -20.59650 20.51788 1.000 19.86231 169 LYS L CA 1
ATOM 6303 C C . LYS B 2 175 ? -17.93611 -21.97605 19.90619 1.000 20.63776 169 LYS L C 1
ATOM 6304 O O . LYS B 2 175 ? -17.97353 -22.97811 20.62154 1.000 24.13174 169 LYS L O 1
ATOM 6323 N N . ASP B 2 176 ? -17.76229 -22.07092 18.59318 1.000 17.15009 170 ASP L N 1
ATOM 6324 C CA . ASP B 2 176 ? -17.64725 -23.35949 17.92963 1.000 16.44287 170 ASP L CA 1
ATOM 6325 C C . ASP B 2 176 ? -16.23129 -23.69617 17.48755 1.000 14.76392 170 ASP L C 1
ATOM 6326 O O . ASP B 2 176 ? -16.02105 -24.75204 16.89616 1.000 17.10795 170 ASP L O 1
ATOM 6335 N N . SER B 2 177 ? -15.25282 -22.84449 17.79659 1.000 15.49115 171 SER L N 1
ATOM 6336 C CA . SER B 2 177 ? -13.83760 -23.12290 17.57508 1.000 14.84281 171 SER L CA 1
ATOM 6337 C C . SER B 2 177 ? -13.49341 -23.35456 16.10774 1.000 14.79546 171 SER L C 1
ATOM 6338 O O . SER B 2 177 ? -12.49728 -24.00491 15.79988 1.000 16.19876 171 SER L O 1
ATOM 6346 N N . THR B 2 178 ? -14.27742 -22.78793 15.19049 1.000 15.36902 172 THR L N 1
ATOM 6347 C CA . THR B 2 178 ? -13.97304 -22.88009 13.77032 1.000 13.80855 172 THR L CA 1
ATOM 6348 C C . THR B 2 178 ? -13.34124 -21.59410 13.25611 1.000 14.59762 172 THR L C 1
ATOM 6349 O O . THR B 2 178 ? -13.21328 -20.59413 13.96246 1.000 15.55147 172 THR L O 1
ATOM 6360 N N . TYR B 2 179 ? -12.97542 -21.63780 11.98781 1.000 12.39122 173 TYR L N 1
ATOM 6361 C CA . TYR B 2 179 ? -12.45372 -20.50122 11.24031 1.000 13.02406 173 TYR L CA 1
ATOM 6362 C C . TYR B 2 179 ? -13.35847 -20.23323 10.04769 1.000 16.71872 173 TYR L C 1
ATOM 6363 O O . TYR B 2 179 ? -14.10702 -21.10059 9.59194 1.000 13.72262 173 TYR L O 1
ATOM 6381 N N . SER B 2 180 ? -13.28838 -19.00714 9.52432 1.000 12.57977 174 SER L N 1
ATOM 6382 C CA . SER B 2 180 ? -13.90619 -18.69878 8.25085 1.000 11.38762 174 SER L CA 1
ATOM 6383 C C . SER B 2 180 ? -12.88102 -17.96588 7.40621 1.000 10.73857 174 SER L C 1
ATOM 6384 O O . SER B 2 180 ? -11.93119 -17.37168 7.92944 1.000 12.93932 174 SER L O 1
ATOM 6392 N N . LEU B 2 181 ? -13.03742 -18.08309 6.09738 1.000 11.90902 175 LEU L N 1
ATOM 6393 C CA . LEU B 2 181 ? -12.05894 -17.55488 5.16671 1.000 10.72127 175 LEU L CA 1
ATOM 6394 C C . LEU B 2 181 ? -12.76531 -16.98654 3.95542 1.000 12.84198 175 LEU L C 1
ATOM 6395 O O . LEU B 2 181 ? -13.75345 -17.55134 3.46634 1.000 12.01993 175 LEU L O 1
ATOM 6411 N N . SER B 2 182 ? -12.27179 -15.84718 3.47147 1.000 12.49198 176 SER L N 1
ATOM 6412 C CA . SER B 2 182 ? -12.71605 -15.30605 2.19030 1.000 13.73435 176 SER L CA 1
ATOM 6413 C C . SER B 2 182 ? -11.55161 -15.29117 1.21023 1.000 14.12713 176 SER L C 1
ATOM 6414 O O . SER B 2 182 ? -10.38659 -15.12742 1.59959 1.000 14.41174 176 SER L O 1
ATOM 6422 N N . SER B 2 183 ? -11.86350 -15.53940 -0.05448 1.000 11.99721 177 SER L N 1
ATOM 6423 C CA . SER B 2 183 ? -10.93042 -15.34250 -1.14946 1.000 12.15294 177 SER L CA 1
ATOM 6424 C C . SER B 2 183 ? -11.63124 -14.46324 -2.16904 1.000 12.63401 177 SER L C 1
ATOM 6425 O O . SER B 2 183 ? -12.78262 -14.71465 -2.54282 1.000 12.59774 177 SER L O 1
ATOM 6433 N N . THR B 2 184 ? -10.95183 -13.40108 -2.58912 1.000 10.83715 178 THR L N 1
ATOM 6434 C CA . THR B 2 184 ? -11.52796 -12.41210 -3.48589 1.000 11.09078 178 THR L CA 1
ATOM 6435 C C . THR B 2 184 ? -10.68761 -12.38919 -4.75584 1.000 9.81377 178 THR L C 1
ATOM 6436 O O . THR B 2 184 ? -9.48113 -12.11617 -4.69805 1.000 12.19978 178 THR L O 1
ATOM 6447 N N . LEU B 2 185 ? -11.31867 -12.69321 -5.88278 1.000 9.95640 179 LEU L N 1
ATOM 6448 C CA . LEU B 2 185 ? -10.70351 -12.64636 -7.19747 1.000 11.63157 179 LEU L CA 1
ATOM 6449 C C . LEU B 2 185 ? -11.05518 -11.30446 -7.82145 1.000 12.80697 179 LEU L C 1
ATOM 6450 O O . LEU B 2 185 ? -12.24391 -10.97034 -7.93514 1.000 12.41618 179 LEU L O 1
ATOM 6466 N N . THR B 2 186 ? -10.04303 -10.55171 -8.26869 1.000 13.24309 180 THR L N 1
ATOM 6467 C CA . THR B 2 186 ? -10.27053 -9.22866 -8.85616 1.000 11.48525 180 THR L CA 1
ATOM 6468 C C . THR B 2 186 ? -9.94398 -9.25167 -10.33799 1.000 11.82484 180 THR L C 1
ATOM 6469 O O . THR B 2 186 ? -8.80780 -9.54853 -10.72263 1.000 16.79259 180 THR L O 1
ATOM 6480 N N . LEU B 2 187 ? -10.93354 -8.92681 -11.14421 1.000 13.12778 181 LEU L N 1
ATOM 6481 C CA . LEU B 2 187 ? -10.83429 -8.91936 -12.59064 1.000 14.97518 181 LEU L CA 1
ATOM 6482 C C . LEU B 2 187 ? -11.33382 -7.58642 -13.11732 1.000 12.90098 181 LEU L C 1
ATOM 6483 O O . LEU B 2 187 ? -12.13100 -6.88728 -12.48427 1.000 15.37286 181 LEU L O 1
ATOM 6499 N N . SER B 2 188 ? -10.87842 -7.23451 -14.32136 1.000 13.97060 182 SER L N 1
ATOM 6500 C CA . SER B 2 188 ? -11.54215 -6.13300 -14.98451 1.000 14.12696 182 SER L CA 1
ATOM 6501 C C . SER B 2 188 ? -12.95938 -6.52549 -15.37315 1.000 14.44010 182 SER L C 1
ATOM 6502 O O . SER B 2 188 ? -13.27376 -7.70308 -15.55064 1.000 16.18514 182 SER L O 1
ATOM 6507 N N . LYS B 2 189 ? -13.83121 -5.52090 -15.50597 1.000 15.23809 183 LYS L N 1
ATOM 6508 C CA . LYS B 2 189 ? -15.16654 -5.78142 -16.03450 1.000 15.73392 183 LYS L CA 1
ATOM 6509 C C . LYS B 2 189 ? -15.09552 -6.47963 -17.38097 1.000 16.74976 183 LYS L C 1
ATOM 6510 O O . LYS B 2 189 ? -15.87288 -7.39824 -17.66565 1.000 15.96857 183 LYS L O 1
ATOM 6529 N N . ALA B 2 190 ? -14.21170 -6.01746 -18.25224 1.000 17.52530 184 ALA L N 1
ATOM 6530 C CA . ALA B 2 190 ? -14.17992 -6.59401 -19.59051 1.000 18.76334 184 ALA L CA 1
ATOM 6531 C C . ALA B 2 190 ? -13.79896 -8.06831 -19.53594 1.000 16.15748 184 ALA L C 1
ATOM 6532 O O . ALA B 2 190 ? -14.35060 -8.88850 -20.29094 1.000 18.65139 184 ALA L O 1
ATOM 6536 N N . ASP B 2 191 ? -12.82630 -8.41021 -18.68109 1.000 16.44130 185 ASP L N 1
ATOM 6537 C CA . ASP B 2 191 ? -12.41335 -9.80341 -18.48277 1.000 15.94356 185 ASP L CA 1
ATOM 6538 C C . ASP B 2 191 ? -13.56559 -10.62647 -17.92016 1.000 19.08910 185 ASP L C 1
ATOM 6539 O O . ASP B 2 191 ? -13.84865 -11.73263 -18.39677 1.000 16.87532 185 ASP L O 1
ATOM 6548 N N . TYR B 2 192 ? -14.26774 -10.08233 -16.92834 1.000 16.11380 186 TYR L N 1
ATOM 6549 C CA . TYR B 2 192 ? -15.39096 -10.79521 -16.32810 1.000 14.93124 186 TYR L CA 1
ATOM 6550 C C . TYR B 2 192 ? -16.45122 -11.11166 -17.35994 1.000 16.65491 186 TYR L C 1
ATOM 6551 O O . TYR B 2 192 ? -16.99642 -12.22627 -17.39016 1.000 14.95105 186 TYR L O 1
ATOM 6569 N N . GLU B 2 193 ? -16.76142 -10.14341 -18.22537 1.000 14.56455 187 GLU L N 1
ATOM 6570 C CA . GLU B 2 193 ? -17.85938 -10.30703 -19.17055 1.000 16.34244 187 GLU L CA 1
ATOM 6571 C C . GLU B 2 193 ? -17.52458 -11.20579 -20.35436 1.000 18.15692 187 GLU L C 1
ATOM 6572 O O . GLU B 2 193 ? -18.45450 -11.61546 -21.05129 1.000 22.54057 187 GLU L O 1
ATOM 6584 N N . LYS B 2 194 ? -16.25548 -11.53373 -20.60009 1.000 17.00754 188 LYS L N 1
ATOM 6585 C CA . LYS B 2 194 ? -15.91873 -12.41096 -21.71442 1.000 23.01796 188 LYS L CA 1
ATOM 6586 C C . LYS B 2 194 ? -15.73953 -13.86550 -21.29676 1.000 21.75361 188 LYS L C 1
ATOM 6587 O O . LYS B 2 194 ? -15.46275 -14.70838 -22.14815 1.000 20.30748 188 LYS L O 1
ATOM 6606 N N . HIS B 2 195 ? -15.93589 -14.19405 -20.02162 1.000 17.14442 189 HIS L N 1
ATOM 6607 C CA . HIS B 2 195 ? -15.86685 -15.56731 -19.55648 1.000 16.93725 189 HIS L CA 1
ATOM 6608 C C . HIS B 2 195 ? -17.18577 -15.94117 -18.89604 1.000 16.64479 189 HIS L C 1
ATOM 6609 O O . HIS B 2 195 ? -17.97361 -15.07853 -18.50837 1.000 18.15572 189 HIS L O 1
ATOM 6623 N N . LYS B 2 196 ? -17.43885 -17.24805 -18.79615 1.000 17.04861 190 LYS L N 1
ATOM 6624 C CA . LYS B 2 196 ? -18.73317 -17.75072 -18.35537 1.000 17.10817 190 LYS L CA 1
ATOM 6625 C C . LYS B 2 196 ? -18.66778 -18.42393 -16.99632 1.000 15.28198 190 LYS L C 1
ATOM 6626 O O . LYS B 2 196 ? -19.47186 -18.09177 -16.12756 1.000 16.20709 190 LYS L O 1
ATOM 6634 N N . VAL B 2 197 ? -17.77751 -19.39252 -16.81826 1.000 16.80848 191 VAL L N 1
ATOM 6635 C CA . VAL B 2 197 ? -17.77436 -20.26833 -15.64013 1.000 14.82836 191 VAL L CA 1
ATOM 6636 C C . VAL B 2 197 ? -16.76217 -19.75126 -14.63815 1.000 14.06841 191 VAL L C 1
ATOM 6637 O O . VAL B 2 197 ? -15.56759 -19.67718 -14.93527 1.000 15.79381 191 VAL L O 1
ATOM 6650 N N . TYR B 2 198 ? -17.22798 -19.44280 -13.43080 1.000 13.25945 192 TYR L N 1
ATOM 6651 C CA . TYR B 2 198 ? -16.39414 -18.97420 -12.33015 1.000 11.59707 192 TYR L CA 1
ATOM 6652 C C . TYR B 2 198 ? -16.45431 -19.99914 -11.21044 1.000 13.03461 192 TYR L C 1
ATOM 6653 O O . TYR B 2 198 ? -17.54911 -20.34021 -10.74266 1.000 14.87954 192 TYR L O 1
ATOM 6671 N N . ALA B 2 199 ? -15.28965 -20.47484 -10.76255 1.000 12.87415 193 ALA L N 1
ATOM 6672 C CA . ALA B 2 199 ? -15.24510 -21.57409 -9.81439 1.000 12.59681 193 ALA L CA 1
ATOM 6673 C C . ALA B 2 199 ? -14.19333 -21.33299 -8.76326 1.000 13.98788 193 ALA L C 1
ATOM 6674 O O . ALA B 2 199 ? -13.07322 -20.91104 -9.05892 1.000 13.74420 193 ALA L O 1
ATOM 6681 N N . CYS B 2 200 ? -14.56837 -21.64736 -7.53679 1.000 13.26733 194 CYS L N 1
ATOM 6682 C CA . CYS B 2 200 ? -13.70644 -21.60498 -6.37263 1.000 11.96430 194 CYS L CA 1
ATOM 6683 C C . CYS B 2 200 ? -13.52346 -23.05440 -5.93674 1.000 14.33683 194 CYS L C 1
ATOM 6684 O O . CYS B 2 200 ? -14.51574 -23.73982 -5.66927 1.000 15.10840 194 CYS L O 1
ATOM 6691 N N . GLU B 2 201 ? -12.28010 -23.51111 -5.82981 1.000 13.24853 195 GLU L N 1
ATOM 6692 C CA . GLU B 2 201 ? -11.97785 -24.88516 -5.44015 1.000 14.36552 195 GLU L CA 1
ATOM 6693 C C . GLU B 2 201 ? -11.24633 -24.85613 -4.10962 1.000 14.96800 195 GLU L C 1
ATOM 6694 O O . GLU B 2 201 ? -10.22154 -24.17243 -3.98168 1.000 16.36205 195 GLU L O 1
ATOM 6706 N N . VAL B 2 202 ? -11.75912 -25.60251 -3.13535 1.000 12.87882 196 VAL L N 1
ATOM 6707 C CA . VAL B 2 202 ? -11.23743 -25.64775 -1.78170 1.000 14.34513 196 VAL L CA 1
ATOM 6708 C C . VAL B 2 202 ? -10.73964 -27.06547 -1.53603 1.000 15.76484 196 VAL L C 1
ATOM 6709 O O . VAL B 2 202 ? -11.51092 -28.02292 -1.66394 1.000 15.90891 196 VAL L O 1
ATOM 6722 N N . THR B 2 203 ? -9.48401 -27.19756 -1.12505 1.000 14.20535 197 THR L N 1
ATOM 6723 C CA . THR B 2 203 ? -8.90658 -28.50724 -0.84287 1.000 18.47552 197 THR L CA 1
ATOM 6724 C C . THR B 2 203 ? -8.40999 -28.56194 0.59471 1.000 17.43291 197 THR L C 1
ATOM 6725 O O . THR B 2 203 ? -7.68133 -27.67021 1.03844 1.000 18.04004 197 THR L O 1
ATOM 6736 N N . GLN B 2 204 ? -8.82100 -29.60008 1.32166 1.000 16.34401 198 GLN L N 1
ATOM 6737 C CA . GLN B 2 204 ? -8.24557 -29.92759 2.61545 1.000 16.71215 198 GLN L CA 1
ATOM 6738 C C . GLN B 2 204 ? -8.09416 -31.43292 2.70282 1.000 18.48883 198 GLN L C 1
ATOM 6739 O O . GLN B 2 204 ? -9.06605 -32.16438 2.49931 1.000 19.52009 198 GLN L O 1
ATOM 6753 N N . GLY B 2 205 ? -6.88993 -31.88296 3.00840 1.000 26.81310 199 GLY L N 1
ATOM 6754 C CA . GLY B 2 205 ? -6.67027 -33.31831 3.11880 1.000 23.72669 199 GLY L CA 1
ATOM 6755 C C . GLY B 2 205 ? -7.05556 -34.03509 1.83465 1.000 22.18804 199 GLY L C 1
ATOM 6756 O O . GLY B 2 205 ? -6.56188 -33.71686 0.74759 1.000 27.67153 199 GLY L O 1
ATOM 6760 N N . THR B 2 206 ? -7.97292 -34.99346 1.96415 1.000 23.18008 200 THR L N 1
ATOM 6761 C CA . THR B 2 206 ? -8.34937 -35.87590 0.86640 1.000 19.86024 200 THR L CA 1
ATOM 6762 C C . THR B 2 206 ? -9.58488 -35.40729 0.12330 1.000 29.62448 200 THR L C 1
ATOM 6763 O O . THR B 2 206 ? -10.12630 -36.16101 -0.69155 1.000 21.58419 200 THR L O 1
ATOM 6774 N N . THR B 2 207 ? -10.05157 -34.19362 0.37612 1.000 19.83829 201 THR L N 1
ATOM 6775 C CA . THR B 2 207 ? -11.29019 -33.72469 -0.23052 1.000 18.57520 201 THR L CA 1
ATOM 6776 C C . THR B 2 207 ? -11.05834 -32.38034 -0.89936 1.000 15.90297 201 THR L C 1
ATOM 6777 O O . THR B 2 207 ? -10.48276 -31.47054 -0.29036 1.000 17.47130 201 THR L O 1
ATOM 6788 N N . SER B 2 208 ? -11.52134 -32.25344 -2.14014 1.000 16.32713 202 SER L N 1
ATOM 6789 C CA . SER B 2 208 ? -11.65565 -30.96570 -2.80490 1.000 14.82940 202 SER L CA 1
ATOM 6790 C C . SER B 2 208 ? -13.13350 -30.73340 -3.09185 1.000 16.04507 202 SER L C 1
ATOM 6791 O O . SER B 2 208 ? -13.83463 -31.64188 -3.54110 1.000 17.60016 202 SER L O 1
ATOM 6799 N N . VAL B 2 209 ? -13.59797 -29.50543 -2.88559 1.000 13.39493 203 VAL L N 1
ATOM 6800 C CA . VAL B 2 209 ? -14.96348 -29.11672 -3.21322 1.000 14.92276 203 VAL L CA 1
ATOM 6801 C C . VAL B 2 209 ? -14.84610 -27.90280 -4.11032 1.000 14.96310 203 VAL L C 1
ATOM 6802 O O . VAL B 2 209 ? -14.13917 -26.95251 -3.75602 1.000 15.89590 203 VAL L O 1
ATOM 6815 N N . THR B 2 210 ? -15.52568 -27.92920 -5.25073 1.000 14.05965 204 THR L N 1
ATOM 6816 C CA . THR B 2 210 ? -15.56714 -26.79631 -6.15986 1.000 12.76880 204 THR L CA 1
ATOM 6817 C C . THR B 2 210 ? -16.98894 -26.25662 -6.21249 1.000 13.70932 204 THR L C 1
ATOM 6818 O O . THR B 2 210 ? -17.92284 -27.0037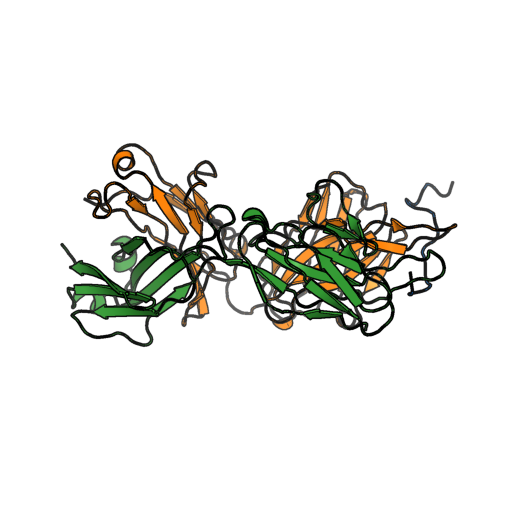2 -6.51311 1.000 14.71561 204 THR L O 1
ATOM 6829 N N . LYS B 2 211 ? -17.15734 -24.96162 -5.93678 1.000 12.24094 205 LYS L N 1
ATOM 6830 C CA . LYS B 2 211 ? -18.43097 -24.26960 -6.07480 1.000 11.23920 205 LYS L CA 1
ATOM 6831 C C . LYS B 2 211 ? -18.29277 -23.29491 -7.23876 1.000 13.57643 205 LYS L C 1
ATOM 6832 O O . LYS B 2 211 ? -17.25943 -22.63116 -7.37001 1.000 14.43213 205 LYS L O 1
ATOM 6851 N N . SER B 2 212 ? -19.29328 -23.23355 -8.10503 1.000 12.60021 206 SER L N 1
ATOM 6852 C CA . SER B 2 212 ? -19.20359 -22.41405 -9.30130 1.000 11.82887 206 SER L CA 1
ATOM 6853 C C . SER B 2 212 ? -20.49895 -21.65877 -9.54925 1.000 11.85531 206 SER L C 1
ATOM 6854 O O . SER B 2 212 ? -21.53016 -21.92639 -8.94663 1.000 14.16176 206 SER L O 1
ATOM 6862 N N . PHE B 2 213 ? -20.42042 -20.67923 -10.45187 1.000 13.34952 207 PHE L N 1
ATOM 6863 C CA . PHE B 2 213 ? -21.59980 -20.06505 -11.05149 1.000 13.46684 207 PHE L CA 1
ATOM 6864 C C . PHE B 2 213 ? -21.29953 -19.77545 -12.51726 1.000 13.18170 207 PHE L C 1
ATOM 6865 O O . PHE B 2 213 ? -20.14696 -19.69684 -12.91830 1.000 13.56320 207 PHE L O 1
ATOM 6882 N N . ASN B 2 214 ? -22.35821 -19.64856 -13.31479 1.000 16.82354 208 ASN L N 1
ATOM 6883 C CA . ASN B 2 214 ? -22.26584 -19.24462 -14.70828 1.000 16.91764 208 ASN L CA 1
ATOM 6884 C C . ASN B 2 214 ? -22.71913 -17.79749 -14.78362 1.000 15.75178 208 ASN L C 1
ATOM 6885 O O . ASN B 2 214 ? -23.83127 -17.47334 -14.35100 1.000 19.43888 208 ASN L O 1
ATOM 6896 N N . ARG B 2 215 ? -21.85790 -16.93013 -15.31862 1.000 16.95355 209 ARG L N 1
ATOM 6897 C CA . ARG B 2 215 ? -22.21217 -15.52156 -15.43070 1.000 16.69393 209 ARG L CA 1
ATOM 6898 C C . ARG B 2 215 ? -23.49683 -15.37672 -16.23382 1.000 20.51760 209 ARG L C 1
ATOM 6899 O O . ARG B 2 215 ? -23.64774 -15.98714 -17.29275 1.000 22.12572 209 ARG L O 1
ATOM 6920 N N . GLY B 2 216 ? -24.42391 -14.57549 -15.70686 1.000 24.92885 210 GLY L N 1
ATOM 6921 C CA . GLY B 2 216 ? -25.69972 -14.33384 -16.35452 1.000 43.33785 210 GLY L CA 1
ATOM 6922 C C . GLY B 2 216 ? -26.70960 -15.45716 -16.25562 1.000 55.45622 210 GLY L C 1
ATOM 6923 O O . GLY B 2 216 ? -27.70499 -15.43475 -16.98975 1.000 48.22950 210 GLY L O 1
ATOM 6927 N N . GLU B 2 217 ? -26.49214 -16.43698 -15.38004 1.000 41.12051 211 GLU L N 1
ATOM 6928 C CA . GLU B 2 217 ? -27.42608 -17.55318 -15.21732 1.000 44.71315 211 GLU L CA 1
ATOM 6929 C C . GLU B 2 217 ? -27.75140 -17.76671 -13.74523 1.000 49.49330 211 GLU L C 1
ATOM 6930 O O . GLU B 2 217 ? -26.85399 -17.95331 -12.92341 1.000 54.27601 211 GLU L O 1
ATOM 6955 N N . PRO C 3 2 ? 8.63805 -0.94682 41.21378 1.000 19.73145 97 PRO D N 1
ATOM 6956 C CA . PRO C 3 2 ? 9.35585 -0.71032 42.48071 1.000 18.64729 97 PRO D CA 1
ATOM 6957 C C . PRO C 3 2 ? 10.88135 -0.62768 42.37765 1.000 23.99659 97 PRO D C 1
ATOM 6958 O O . PRO C 3 2 ? 11.51188 0.10025 43.16420 1.000 22.86761 97 PRO D O 1
ATOM 6969 N N . ALA C 3 3 ? 11.46773 -1.32983 41.41068 1.000 20.69521 98 ALA D N 1
ATOM 6970 C CA . ALA C 3 3 ? 12.92676 -1.31599 41.27471 1.000 17.72049 98 ALA D CA 1
ATOM 6971 C C . ALA C 3 3 ? 13.49780 0.00428 40.76497 1.000 24.23165 98 ALA D C 1
ATOM 6972 O O . ALA C 3 3 ? 14.72526 0.16862 40.79764 1.000 25.78958 98 ALA D O 1
ATOM 6979 N N . ASP C 3 4 ? 12.66879 0.94420 40.29341 1.000 19.45574 99 ASP D N 1
ATOM 6980 C CA . ASP C 3 4 ? 13.17524 2.25361 39.89139 1.000 16.87626 99 ASP D CA 1
ATOM 6981 C C . ASP C 3 4 ? 13.73422 3.03467 41.07341 1.000 24.22329 99 ASP D C 1
ATOM 6982 O O . ASP C 3 4 ? 14.58067 3.91844 40.88666 1.000 26.58118 99 ASP D O 1
ATOM 6991 N N . GLY C 3 5 ? 13.23890 2.76137 42.27617 1.000 24.54409 100 GLY D N 1
ATOM 6992 C CA . GLY C 3 5 ? 13.77323 3.42139 43.44471 1.000 34.80898 100 GLY D CA 1
ATOM 6993 C C . GLY C 3 5 ? 13.47634 4.89664 43.51742 1.000 49.09127 100 GLY D C 1
ATOM 6994 O O . GLY C 3 5 ? 14.14623 5.61803 44.25793 1.000 41.43303 100 GLY D O 1
ATOM 6998 N N A ASN C 3 6 ? 12.46544 5.35565 42.77780 0.459 31.03196 101 ASN D N 1
ATOM 6999 N N B ASN C 3 6 ? 12.51176 5.39520 42.75033 0.541 31.53040 101 ASN D N 1
ATOM 7000 C CA A ASN C 3 6 ? 12.04816 6.75704 42.79563 0.459 42.89691 101 ASN D CA 1
ATOM 7001 C CA B ASN C 3 6 ? 12.07127 6.78438 42.86537 0.541 43.02175 101 ASN D CA 1
ATOM 7002 C C A ASN C 3 6 ? 10.56029 6.83428 43.12313 0.459 41.37504 101 ASN D C 1
ATOM 7003 C C B ASN C 3 6 ? 10.56930 6.80564 43.11367 0.541 41.49829 101 ASN D C 1
ATOM 7004 O O A ASN C 3 6 ? 9.78051 7.44799 42.39394 0.459 36.52176 101 ASN D O 1
ATOM 7005 O O B ASN C 3 6 ? 9.79385 7.35596 42.32189 0.541 36.37937 101 ASN D O 1
ATOM 7026 N N . PRO C 3 7 ? 10.12940 6.20287 44.21426 1.000 33.11577 102 PRO D N 1
ATOM 7027 C CA . PRO C 3 7 ? 8.69761 6.14732 44.49969 1.000 34.68899 102 PRO D CA 1
ATOM 7028 C C . PRO C 3 7 ? 8.16176 7.53168 44.80168 1.000 31.57224 102 PRO D C 1
ATOM 7029 O O . PRO C 3 7 ? 8.86963 8.40951 45.30613 1.000 34.74365 102 PRO D O 1
ATOM 7040 N N . ASP C 3 8 ? 6.91322 7.72917 44.44988 1.000 27.31518 103 ASP D N 1
ATOM 7041 C CA . ASP C 3 8 ? 6.26988 8.99367 44.70212 1.000 22.62137 103 ASP D CA 1
ATOM 7042 C C . ASP C 3 8 ? 5.83676 9.03565 46.16429 1.000 29.01877 103 ASP D C 1
ATOM 7043 O O . ASP C 3 8 ? 5.50582 8.00232 46.74753 1.000 27.52341 103 ASP D O 1
ATOM 7052 N N . PRO C 3 9 ? 5.80624 10.21422 46.76645 1.000 26.14454 104 PRO D N 1
ATOM 7053 C CA . PRO C 3 9 ? 5.33319 10.30343 48.14809 1.000 32.66696 104 PRO D CA 1
ATOM 7054 C C . PRO C 3 9 ? 3.85863 9.93544 48.22888 1.000 37.43176 104 PRO D C 1
ATOM 7055 O O . PRO C 3 9 ? 3.08516 10.16236 47.29597 1.000 28.31055 104 PRO D O 1
ATOM 7066 N N . ASN C 3 10 ? 3.47555 9.33730 49.35729 1.000 41.18935 105 ASN D N 1
ATOM 7067 C CA . ASN C 3 10 ? 2.11815 8.81394 49.53755 1.000 39.48695 105 ASN D CA 1
ATOM 7068 C C . ASN C 3 10 ? 1.15335 9.96754 49.83227 1.000 35.48060 105 ASN D C 1
ATOM 7069 O O . ASN C 3 10 ? 0.57594 10.09159 50.91530 1.000 53.61539 105 ASN D O 1
ATOM 7080 N N . ALA C 3 11 ? 0.98520 10.82182 48.82574 1.000 34.71447 106 ALA D N 1
ATOM 7081 C CA . ALA C 3 11 ? -0.03931 11.86373 48.79976 1.000 29.55101 106 ALA D CA 1
ATOM 7082 C C . ALA C 3 11 ? -0.90624 11.64598 47.55618 1.000 26.77347 106 ALA D C 1
ATOM 7083 O O . ALA C 3 11 ? -0.84317 12.39841 46.58146 1.000 25.55751 106 ALA D O 1
ATOM 7090 N N . ASN C 3 12 ? -1.75235 10.62048 47.61473 1.000 22.04274 107 ASN D N 1
ATOM 7091 C CA . ASN C 3 12 ? -2.45992 10.10036 46.44406 1.000 16.06951 107 ASN D CA 1
ATOM 7092 C C . ASN C 3 12 ? -3.92847 10.02622 46.82446 1.000 16.45681 107 ASN D C 1
ATOM 7093 O O . ASN C 3 12 ? -4.31921 9.10535 47.55779 1.000 21.10081 107 ASN D O 1
ATOM 7104 N N . PRO C 3 13 ? -4.77244 10.96454 46.36171 1.000 19.15488 108 PRO D N 1
ATOM 7105 C CA . PRO C 3 13 ? -4.50639 12.11483 45.48008 1.000 21.00338 108 PRO D CA 1
ATOM 7106 C C . PRO C 3 13 ? -3.82869 13.28257 46.18719 1.000 23.04782 108 PRO D C 1
ATOM 7107 O O . PRO C 3 13 ? -3.81636 13.36968 47.41533 1.000 21.85711 108 PRO D O 1
ATOM 7118 N N . ASN C 3 14 ? -3.23471 14.20059 45.43155 1.000 23.53616 109 ASN D N 1
ATOM 7119 C CA . ASN C 3 14 ? -2.85276 15.47880 46.01134 1.000 34.72055 109 ASN D CA 1
ATOM 7120 C C . ASN C 3 14 ? -4.08052 16.12803 46.63989 1.000 34.57079 109 ASN D C 1
ATOM 7121 O O . ASN C 3 14 ? -5.16928 16.13263 46.05822 1.000 35.54272 109 ASN D O 1
ATOM 7132 N N . VAL C 3 15 ? -3.90256 16.67583 47.84003 1.000 31.19534 110 VAL D N 1
ATOM 7133 C CA . VAL C 3 15 ? -4.96330 17.36694 48.55716 1.000 31.26554 110 VAL D CA 1
ATOM 7134 C C . VAL C 3 15 ? -4.52023 18.80245 48.80891 1.000 40.29961 110 VAL D C 1
ATOM 7135 O O . VAL C 3 15 ? -3.33901 19.14486 48.69601 1.000 42.05769 110 VAL D O 1
ATOM 7148 N N . ASP C 3 16 ? -5.49685 19.64862 49.14424 1.000 48.31478 111 ASP D N 1
ATOM 7149 C CA . ASP C 3 16 ? -5.24305 21.04432 49.47867 1.000 44.01325 111 ASP D CA 1
ATOM 7150 C C . ASP C 3 16 ? -4.03430 21.10070 50.40667 1.000 49.32768 111 ASP D C 1
ATOM 7151 O O . ASP C 3 16 ? -4.04988 20.47497 51.47677 1.000 43.60687 111 ASP D O 1
ATOM 7158 N N . PRO C 3 17 ? -2.95516 21.79674 50.02832 1.000 49.30135 112 PRO D N 1
ATOM 7159 C CA . PRO C 3 17 ? -1.81425 21.91146 50.94934 1.000 40.49543 112 PRO D CA 1
ATOM 7160 C C . PRO C 3 17 ? -2.12946 22.73112 52.19426 1.000 63.03940 112 PRO D C 1
ATOM 7161 O O . PRO C 3 17 ? -1.36460 22.66745 53.16627 1.000 52.38594 112 PRO D O 1
ATOM 7172 N N . ASN C 3 18 ? -3.21944 23.50206 52.17725 1.000 65.84281 113 ASN D N 1
ATOM 7173 C CA . ASN C 3 18 ? -3.76297 24.19928 53.34910 1.000 67.55964 113 ASN D CA 1
ATOM 7174 C C . ASN C 3 18 ? -2.92188 25.40313 53.74317 1.000 56.22494 113 ASN D C 1
ATOM 7175 O O . ASN C 3 18 ? -3.43151 26.51739 53.85230 1.000 44.72964 113 ASN D O 1
#

Foldseek 3Di:
DAKAKDFQAEDEAQAKTKMKIQDDPDFPLAAKKWKWWADPVPGIDTAWMAGNVRDIGGDPVQVVFWDWGADRVRRMIMIMGGRDDQVPFTWMKMFGFHWDQPDPDIDTDDRDDIHPTDTYGHHPDDFAAWDKDKQAWALDDPPPFKTKIKIKTDFGDDDDKDKDKPVPPDDPQKDWDDWDQDPVRGIITMIMGMDGSVCQVPDWIWMWMDDVNVRDIDIGTHHHDD/DKDKAKPDQEDEEAFFAKDKIKIFIPWWQQDPVVRFRAKWKWWADPPGDTDGADGSQFHGDPPHDPQWGKDDGTTMIMIMRHGDALQRFTWMKMWGPRDPPTDIYPTYTYAYDDDWDFFDKDKDWFDPVVLVVWKTKIKIKGPFGPDPDKDKWKAFLRRTDDDFKDKDKDDQDSHNRGIMMMIIGMDTSVVVVVTFKIWMWMDDDPDIDIDIGTPPD/DVVPPDDPPCVVPDDPD

Radius of gyration: 24.88 Å; Cα contacts (8 Å, |Δi|>4): 1215; chains: 3; bounding box: 56×60×75 Å

B-factor: mean 23.25, std 11.87, range [7.44, 96.47]

Solvent-accessible surface area: 20330 Å² total